Protein AF-A8I4Y8-F1 (afdb_monomer)

Structure (mmCIF, N/CA/C/O backbone):
data_AF-A8I4Y8-F1
#
_entry.id   AF-A8I4Y8-F1
#
loop_
_atom_site.group_PDB
_atom_site.id
_atom_site.type_symbol
_atom_site.label_atom_id
_atom_site.label_alt_id
_atom_site.label_comp_id
_atom_site.label_asym_id
_atom_site.label_entity_id
_atom_site.label_seq_id
_atom_site.pdbx_PDB_ins_code
_atom_site.Cartn_x
_atom_site.Cartn_y
_atom_site.Cartn_z
_atom_site.occupancy
_atom_site.B_iso_or_equiv
_atom_site.auth_seq_id
_atom_site.auth_comp_id
_atom_site.auth_asym_id
_atom_site.auth_atom_id
_atom_site.pdbx_PDB_model_num
ATOM 1 N N . MET A 1 1 ? 8.530 9.348 -40.353 1.00 46.50 1 MET A N 1
ATOM 2 C CA . MET A 1 1 ? 7.685 9.540 -39.154 1.00 46.50 1 MET A CA 1
ATOM 3 C C . MET A 1 1 ? 7.180 8.225 -38.555 1.00 46.50 1 MET A C 1
ATOM 5 O O . MET A 1 1 ? 7.538 7.922 -37.428 1.00 46.50 1 MET A O 1
ATOM 9 N N . ALA A 1 2 ? 6.344 7.439 -39.253 1.00 44.56 2 ALA A N 1
ATOM 10 C CA . ALA A 1 2 ? 5.732 6.241 -38.649 1.00 44.56 2 ALA A CA 1
ATOM 11 C C . ALA A 1 2 ? 6.727 5.100 -38.334 1.00 44.56 2 ALA A C 1
ATOM 13 O O . ALA A 1 2 ? 6.531 4.383 -37.358 1.00 44.56 2 ALA A O 1
ATOM 14 N N . TRP A 1 3 ? 7.787 4.949 -39.139 1.00 29.86 3 TRP A N 1
ATOM 15 C CA . TRP A 1 3 ? 8.804 3.906 -38.957 1.00 29.86 3 TRP A CA 1
ATOM 16 C C . TRP A 1 3 ? 9.792 4.219 -37.820 1.00 29.86 3 TRP A C 1
ATOM 18 O O . TRP A 1 3 ? 10.023 3.345 -36.992 1.00 29.86 3 TRP A O 1
ATOM 28 N N . GLU A 1 4 ? 10.278 5.461 -37.683 1.00 33.22 4 GLU A N 1
ATOM 29 C CA . GLU A 1 4 ? 11.178 5.830 -36.569 1.00 33.22 4 GLU A CA 1
ATOM 30 C C . GLU A 1 4 ? 10.502 5.608 -35.200 1.00 33.22 4 GLU A C 1
ATOM 32 O O . GLU A 1 4 ? 11.098 5.049 -34.286 1.00 33.22 4 GLU A O 1
ATOM 37 N N . GLN A 1 5 ? 9.204 5.926 -35.077 1.00 40.19 5 GLN A N 1
ATOM 38 C CA . GLN A 1 5 ? 8.410 5.670 -33.860 1.00 40.19 5 GLN A CA 1
ATOM 39 C C . GLN A 1 5 ? 8.135 4.181 -33.568 1.00 40.19 5 GLN A C 1
ATOM 41 O O . GLN A 1 5 ? 7.520 3.860 -32.541 1.00 40.19 5 GLN A O 1
ATOM 46 N N . PHE A 1 6 ? 8.513 3.279 -34.474 1.00 35.44 6 PHE A N 1
ATOM 47 C CA . PHE A 1 6 ? 8.505 1.832 -34.267 1.00 35.44 6 PHE A CA 1
ATOM 48 C C . PHE A 1 6 ? 9.905 1.349 -33.865 1.00 35.44 6 PHE A C 1
ATOM 50 O O . PHE A 1 6 ? 10.035 0.641 -32.867 1.00 35.44 6 PHE A O 1
ATOM 57 N N . GLU A 1 7 ? 10.947 1.816 -34.562 1.00 44.50 7 GLU A N 1
ATOM 58 C CA . GLU A 1 7 ? 12.350 1.537 -34.228 1.00 44.50 7 GLU A CA 1
ATOM 59 C C . GLU A 1 7 ? 12.710 1.994 -32.808 1.00 44.50 7 GLU A C 1
ATOM 61 O O . GLU A 1 7 ? 13.269 1.201 -32.055 1.00 44.50 7 GLU A O 1
ATOM 66 N N . ASP A 1 8 ? 12.312 3.201 -32.386 1.00 50.25 8 ASP A N 1
ATOM 67 C CA . ASP A 1 8 ? 12.529 3.675 -31.010 1.00 50.25 8 ASP A CA 1
ATOM 68 C C . ASP A 1 8 ? 11.880 2.749 -29.971 1.00 50.25 8 ASP A C 1
ATOM 70 O O . ASP A 1 8 ? 12.473 2.466 -28.929 1.00 50.25 8 ASP A O 1
ATOM 74 N N . ARG A 1 9 ? 10.670 2.237 -30.236 1.00 44.53 9 ARG A N 1
ATOM 75 C CA . ARG A 1 9 ? 9.950 1.371 -29.287 1.00 44.53 9 ARG A CA 1
ATOM 76 C C . ARG A 1 9 ? 10.599 0.000 -29.147 1.00 44.53 9 ARG A C 1
ATOM 78 O O . ARG A 1 9 ? 10.793 -0.451 -28.020 1.00 44.53 9 ARG A O 1
ATOM 85 N N . GLU A 1 10 ? 10.995 -0.621 -30.252 1.00 47.00 10 GLU A N 1
ATOM 86 C CA . GLU A 1 10 ? 11.730 -1.887 -30.205 1.00 47.00 10 GLU A CA 1
ATOM 87 C C . GLU A 1 10 ? 13.142 -1.702 -29.629 1.00 47.00 10 GLU A C 1
ATOM 89 O O . GLU A 1 10 ? 13.593 -2.526 -28.836 1.00 47.00 10 GLU A O 1
ATOM 94 N N . LEU A 1 11 ? 13.809 -0.577 -29.906 1.00 46.94 11 LEU A N 1
ATOM 95 C CA . LEU A 1 11 ? 15.091 -0.226 -29.293 1.00 46.94 11 LEU A CA 1
ATOM 96 C C . LEU A 1 11 ? 14.963 -0.009 -27.776 1.00 46.94 11 LEU A C 1
ATOM 98 O O . LEU A 1 11 ? 15.827 -0.454 -27.020 1.00 46.94 11 LEU A O 1
ATOM 102 N N . HIS A 1 12 ? 13.885 0.624 -27.304 1.00 46.78 12 HIS A N 1
ATOM 103 C CA . HIS A 1 12 ? 13.574 0.736 -25.877 1.00 46.78 12 HIS A CA 1
ATOM 104 C C . HIS A 1 12 ? 13.261 -0.628 -25.243 1.00 46.78 12 HIS A C 1
ATOM 106 O O . HIS A 1 12 ? 13.778 -0.908 -24.159 1.00 46.78 12 HIS A O 1
ATOM 112 N N . ARG A 1 13 ? 12.498 -1.501 -25.919 1.00 48.09 13 ARG A N 1
ATOM 113 C CA . ARG A 1 13 ? 12.222 -2.875 -25.461 1.00 48.09 13 ARG A CA 1
ATOM 114 C C . ARG A 1 13 ? 13.514 -3.680 -25.315 1.00 48.09 13 ARG A C 1
ATOM 116 O O . ARG A 1 13 ? 13.807 -4.156 -24.222 1.00 48.09 13 ARG A O 1
ATOM 123 N N . VAL A 1 14 ? 14.340 -3.729 -26.361 1.00 50.84 14 VAL A N 1
ATOM 124 C CA . VAL A 1 14 ? 15.635 -4.433 -26.369 1.00 50.84 14 VAL A CA 1
ATOM 125 C C . VAL A 1 14 ? 16.601 -3.859 -25.326 1.00 50.84 14 VAL A C 1
ATOM 127 O O . VAL A 1 14 ? 17.267 -4.619 -24.627 1.00 50.84 14 VAL A O 1
ATOM 130 N N . ARG A 1 15 ? 16.652 -2.533 -25.134 1.00 49.16 15 ARG A N 1
ATOM 131 C CA . ARG A 1 15 ? 17.433 -1.917 -24.042 1.00 49.16 15 ARG A CA 1
ATOM 132 C C . ARG A 1 15 ? 16.923 -2.329 -22.660 1.00 49.16 15 ARG A C 1
ATOM 134 O O . ARG A 1 15 ? 17.742 -2.517 -21.759 1.00 49.16 15 ARG A O 1
ATOM 141 N N . SER A 1 16 ? 15.613 -2.490 -22.479 1.00 43.53 16 SER A N 1
ATOM 142 C CA . SER A 1 16 ? 15.041 -2.965 -21.215 1.00 43.53 16 SER A CA 1
ATOM 143 C C . SER A 1 16 ? 15.356 -4.445 -20.980 1.00 43.53 16 SER A C 1
ATOM 145 O O . SER A 1 16 ? 15.855 -4.788 -19.915 1.00 43.53 16 SER A O 1
ATOM 147 N N . GLU A 1 17 ? 15.197 -5.301 -21.992 1.00 50.16 17 GLU A N 1
ATOM 148 C CA . GLU A 1 17 ? 15.530 -6.734 -21.935 1.00 50.16 17 GLU A CA 1
ATOM 149 C C . GLU A 1 17 ? 17.026 -6.979 -21.677 1.00 50.16 17 GLU A C 1
ATOM 151 O O . GLU A 1 17 ? 17.376 -7.794 -20.826 1.00 50.16 17 GLU A O 1
ATOM 156 N N . ILE A 1 18 ? 17.924 -6.216 -22.313 1.00 59.62 18 ILE A N 1
ATOM 157 C CA . ILE A 1 18 ? 19.368 -6.254 -22.021 1.00 59.62 18 ILE A CA 1
ATOM 158 C C . ILE A 1 18 ? 19.649 -5.787 -20.586 1.00 59.62 18 ILE A C 1
ATOM 160 O O . ILE A 1 18 ? 20.473 -6.388 -19.898 1.00 59.62 18 ILE A O 1
ATOM 164 N N . SER A 1 19 ? 18.958 -4.747 -20.106 1.00 47.72 19 SER A N 1
ATOM 165 C CA . SER A 1 19 ? 19.101 -4.267 -18.721 1.00 47.72 19 SER A CA 1
ATOM 166 C C . SER A 1 19 ? 18.621 -5.308 -17.704 1.00 47.72 19 SER A C 1
ATOM 168 O O . SER A 1 19 ? 19.269 -5.516 -16.680 1.00 47.72 19 SER A O 1
ATOM 170 N N . TYR A 1 20 ? 17.516 -5.990 -18.008 1.00 48.56 20 TYR A N 1
ATOM 171 C CA . TYR A 1 20 ? 16.916 -7.050 -17.203 1.00 48.56 20 TYR A CA 1
ATOM 172 C C . TYR A 1 20 ? 17.811 -8.295 -17.162 1.00 48.56 20 TYR A C 1
ATOM 174 O O . TYR A 1 20 ? 18.150 -8.768 -16.080 1.00 48.56 20 TYR A O 1
ATOM 182 N N . ALA A 1 21 ? 18.306 -8.757 -18.314 1.00 55.56 21 ALA A N 1
ATOM 183 C CA . ALA A 1 21 ? 19.266 -9.857 -18.400 1.00 55.56 21 ALA A CA 1
ATOM 184 C C . ALA A 1 21 ? 20.599 -9.523 -17.702 1.00 55.56 21 ALA A C 1
ATOM 186 O O . ALA A 1 21 ? 21.177 -10.374 -17.027 1.00 55.56 21 ALA A O 1
ATOM 187 N N . ALA A 1 22 ? 21.079 -8.277 -17.796 1.00 49.66 22 ALA A N 1
ATOM 188 C CA . ALA A 1 22 ? 22.267 -7.824 -17.072 1.00 49.66 22 ALA A CA 1
ATOM 189 C C . ALA A 1 22 ? 22.043 -7.755 -15.550 1.00 49.66 22 ALA A C 1
ATOM 191 O O . ALA A 1 22 ? 22.965 -8.054 -14.789 1.00 49.66 22 ALA A O 1
ATOM 192 N N . LEU A 1 23 ? 20.836 -7.396 -15.097 1.00 50.56 23 LEU A N 1
ATOM 193 C CA . LEU A 1 23 ? 20.451 -7.430 -13.686 1.00 50.56 23 LEU A CA 1
ATOM 194 C C . LEU A 1 23 ? 20.350 -8.875 -13.176 1.00 50.56 23 LEU A C 1
ATOM 196 O O . LEU A 1 23 ? 21.007 -9.206 -12.193 1.00 50.56 23 LEU A O 1
ATOM 200 N N . GLN A 1 24 ? 19.630 -9.754 -13.881 1.00 52.72 24 GLN A N 1
ATOM 201 C CA . GLN A 1 24 ? 19.566 -11.187 -13.570 1.00 52.72 24 GLN A CA 1
ATOM 202 C C . GLN A 1 24 ? 20.965 -11.819 -13.525 1.00 52.72 24 GLN A C 1
ATOM 204 O O . GLN A 1 24 ? 21.285 -12.520 -12.570 1.00 52.72 24 GLN A O 1
ATOM 209 N N . LEU A 1 25 ? 21.842 -11.527 -14.493 1.00 53.31 25 LEU A N 1
ATOM 210 C CA . LEU A 1 25 ? 23.214 -12.043 -14.513 1.00 53.31 25 LEU A CA 1
ATOM 211 C C . LEU A 1 25 ? 24.059 -11.519 -13.341 1.00 53.31 25 LEU A C 1
ATOM 213 O O . LEU A 1 25 ? 24.841 -12.281 -12.771 1.00 53.31 25 LEU A O 1
ATOM 217 N N . LYS A 1 26 ? 23.910 -10.244 -12.954 1.00 49.12 26 LYS A N 1
ATOM 218 C CA . LYS A 1 26 ? 24.565 -9.688 -11.758 1.00 49.12 26 LYS A CA 1
ATOM 219 C C . LYS A 1 26 ? 24.066 -10.354 -10.477 1.00 49.12 26 LYS A C 1
ATOM 221 O O . LYS A 1 26 ? 24.882 -10.677 -9.623 1.00 49.12 26 LYS A O 1
ATOM 226 N N . LEU A 1 27 ? 22.762 -10.592 -10.354 1.00 49.38 27 LEU A N 1
ATOM 227 C CA . LEU A 1 27 ? 22.158 -11.219 -9.175 1.00 49.38 27 LEU A CA 1
ATOM 228 C C . LEU A 1 27 ? 22.455 -12.720 -9.091 1.00 49.38 27 LEU A C 1
ATOM 230 O O . LEU A 1 27 ? 22.706 -13.220 -8.001 1.00 49.38 27 LEU A O 1
ATOM 234 N N . LEU A 1 28 ? 22.532 -13.425 -10.224 1.00 50.44 28 LEU A N 1
ATOM 235 C CA . LEU A 1 28 ? 23.025 -14.803 -10.292 1.00 50.44 28 LEU A CA 1
ATOM 236 C C . LEU A 1 28 ? 24.493 -14.889 -9.862 1.00 50.44 28 LEU A C 1
ATOM 238 O O . LEU A 1 28 ? 24.834 -15.750 -9.057 1.00 50.44 28 LEU A O 1
ATOM 242 N N . ARG A 1 29 ? 25.356 -13.982 -10.344 1.00 50.41 29 ARG A N 1
ATOM 243 C CA . ARG A 1 29 ? 26.764 -13.915 -9.915 1.00 50.41 29 ARG A CA 1
ATOM 244 C C . ARG A 1 29 ? 26.886 -13.606 -8.428 1.00 50.41 29 ARG A C 1
ATOM 246 O O . ARG A 1 29 ? 27.485 -14.397 -7.715 1.00 50.41 29 ARG A O 1
ATOM 253 N N . PHE A 1 30 ? 26.226 -12.558 -7.942 1.00 46.72 30 PHE A N 1
ATOM 254 C CA . PHE A 1 30 ? 26.228 -12.201 -6.523 1.00 46.72 30 PHE A CA 1
ATOM 255 C C . PHE A 1 30 ? 25.647 -13.322 -5.641 1.00 46.72 30 PHE A C 1
ATOM 257 O O . PHE A 1 30 ? 26.199 -13.649 -4.596 1.00 46.72 30 PHE A O 1
ATOM 264 N N . GLY A 1 31 ? 24.569 -13.978 -6.078 1.00 42.50 31 GLY A N 1
ATOM 265 C CA . GLY A 1 31 ? 23.970 -15.123 -5.391 1.00 42.50 31 GLY A CA 1
ATOM 266 C C . GLY A 1 31 ? 24.861 -16.370 -5.368 1.00 42.50 31 GLY A C 1
ATOM 267 O O . GLY A 1 31 ? 24.780 -17.146 -4.419 1.00 42.50 31 GLY A O 1
ATOM 268 N N . LEU A 1 32 ? 25.729 -16.553 -6.369 1.00 43.38 32 LEU A N 1
ATOM 269 C CA . LEU A 1 32 ? 26.773 -17.581 -6.376 1.00 43.38 32 LEU A CA 1
ATOM 270 C C . LEU A 1 32 ? 27.958 -17.178 -5.487 1.00 43.38 32 LEU A C 1
ATOM 272 O O . LEU A 1 32 ? 28.378 -17.977 -4.661 1.00 43.38 32 LEU A O 1
ATOM 276 N N . GLU A 1 33 ? 28.439 -15.938 -5.580 1.00 46.19 33 GLU A N 1
ATOM 277 C CA . GLU A 1 33 ? 29.527 -15.373 -4.763 1.00 46.19 33 GLU A CA 1
ATOM 278 C C . GLU A 1 33 ? 29.198 -15.399 -3.257 1.00 46.19 33 GLU A C 1
ATOM 280 O O . GLU A 1 33 ? 30.057 -15.711 -2.437 1.00 46.19 33 GLU A O 1
ATOM 285 N N . GLN A 1 34 ? 27.937 -15.161 -2.875 1.00 45.53 34 GLN A N 1
ATOM 286 C CA . GLN A 1 34 ? 27.469 -15.281 -1.485 1.00 45.53 34 GLN A CA 1
ATOM 287 C C . GLN A 1 34 ? 27.240 -16.739 -1.032 1.00 45.53 34 GLN A C 1
ATOM 289 O O . GLN A 1 34 ? 27.143 -16.988 0.168 1.00 45.53 34 GLN A O 1
ATOM 294 N N . ARG A 1 35 ? 27.143 -17.704 -1.960 1.00 41.56 35 ARG A N 1
ATOM 295 C CA . ARG A 1 35 ? 26.972 -19.148 -1.676 1.00 41.56 35 ARG A CA 1
ATOM 296 C C . ARG A 1 35 ? 28.257 -19.969 -1.859 1.00 41.56 35 ARG A C 1
ATOM 298 O O . ARG A 1 35 ? 28.247 -21.163 -1.569 1.00 41.56 35 ARG A O 1
ATOM 305 N N . TYR A 1 36 ? 29.334 -19.367 -2.361 1.00 39.56 36 TYR A N 1
ATOM 306 C CA . TYR A 1 36 ? 30.590 -20.041 -2.681 1.00 39.56 36 TYR A CA 1
ATOM 307 C C . TYR A 1 36 ? 31.788 -19.233 -2.175 1.00 39.56 36 TYR A C 1
ATOM 309 O O . TYR A 1 36 ? 32.322 -18.358 -2.856 1.00 39.56 36 TYR A O 1
ATOM 317 N N . ARG A 1 37 ? 32.234 -19.577 -0.968 1.00 47.00 37 ARG A N 1
ATOM 318 C CA . ARG A 1 37 ? 33.503 -19.139 -0.383 1.00 47.00 37 ARG A CA 1
ATOM 319 C C . ARG A 1 37 ? 34.511 -20.276 -0.527 1.00 47.00 37 ARG A C 1
ATOM 321 O O . ARG A 1 37 ? 34.299 -21.360 0.012 1.00 47.00 37 ARG A O 1
ATOM 328 N N . VAL A 1 38 ? 35.583 -20.060 -1.292 1.00 46.59 38 VAL A N 1
ATOM 329 C CA . VAL A 1 38 ? 36.578 -21.113 -1.604 1.00 46.59 38 VAL A CA 1
ATOM 330 C C . VAL A 1 38 ? 37.399 -21.537 -0.374 1.00 46.59 38 VAL A C 1
ATOM 332 O O . VAL A 1 38 ? 37.983 -22.615 -0.344 1.00 46.59 38 VAL A O 1
ATOM 335 N N . ASP A 1 39 ? 37.408 -20.673 0.635 1.00 49.62 39 ASP A N 1
ATOM 336 C CA . ASP A 1 39 ? 38.020 -20.785 1.953 1.00 49.62 39 ASP A CA 1
ATOM 337 C C . ASP A 1 39 ? 37.059 -21.314 3.036 1.00 49.62 39 ASP A C 1
ATOM 339 O O . ASP A 1 39 ? 37.478 -21.493 4.179 1.00 49.62 39 ASP A O 1
ATOM 343 N N . GLN A 1 40 ? 35.785 -21.586 2.711 1.00 55.34 40 GLN A N 1
ATOM 344 C CA . GLN A 1 40 ? 34.811 -22.021 3.713 1.00 55.34 40 GLN A CA 1
ATOM 345 C C . GLN A 1 40 ? 35.112 -23.443 4.219 1.00 55.34 40 GLN A C 1
ATOM 347 O O . GLN A 1 40 ? 35.144 -24.392 3.425 1.00 55.34 40 GLN A O 1
ATOM 352 N N . PRO A 1 41 ? 35.298 -23.625 5.538 1.00 56.12 41 PRO A N 1
ATOM 353 C CA . PRO A 1 41 ? 35.566 -24.929 6.124 1.00 56.12 41 PRO A CA 1
ATOM 354 C C . PRO A 1 41 ? 34.374 -25.886 5.980 1.00 56.12 41 PRO A C 1
ATOM 356 O O . PRO A 1 41 ? 33.207 -25.492 5.895 1.00 56.12 41 PRO A O 1
ATOM 359 N N . ARG A 1 42 ? 34.682 -27.186 6.003 1.00 59.81 42 ARG A N 1
ATOM 360 C CA . ARG A 1 42 ? 33.693 -28.261 6.137 1.00 59.81 42 ARG A CA 1
ATOM 361 C C . ARG A 1 42 ? 33.807 -28.922 7.501 1.00 59.81 42 ARG A C 1
ATOM 363 O O . ARG A 1 42 ? 34.911 -29.072 8.021 1.00 59.81 42 ARG A O 1
ATOM 370 N N . ALA A 1 43 ? 32.682 -29.399 8.022 1.00 61.06 43 ALA A N 1
ATOM 371 C CA . ALA A 1 43 ? 32.665 -30.282 9.179 1.00 61.06 43 ALA A CA 1
ATOM 372 C C . ALA A 1 43 ? 33.489 -31.562 8.896 1.00 61.06 43 ALA A C 1
ATOM 374 O O . ALA A 1 43 ? 33.348 -32.147 7.812 1.00 61.06 43 ALA A O 1
ATOM 375 N N . PRO A 1 44 ? 34.349 -32.009 9.831 1.00 48.12 44 PRO A N 1
ATOM 376 C CA . PRO A 1 44 ? 35.248 -33.140 9.614 1.00 48.12 44 PRO A CA 1
ATOM 377 C C . PRO A 1 44 ? 34.493 -34.464 9.440 1.00 48.12 44 PRO A C 1
ATOM 379 O O . PRO A 1 44 ? 33.415 -34.679 9.995 1.00 48.12 44 PRO A O 1
ATOM 382 N N . ALA A 1 45 ? 35.076 -35.386 8.672 1.00 45.34 45 ALA A N 1
ATOM 383 C CA . ALA A 1 45 ? 34.496 -36.708 8.457 1.00 45.34 45 ALA A CA 1
ATOM 384 C C . ALA A 1 45 ? 34.462 -37.504 9.775 1.00 45.34 45 ALA A C 1
ATOM 386 O O . ALA A 1 45 ? 35.509 -37.837 10.326 1.00 45.34 45 ALA A O 1
ATOM 387 N N . GLY A 1 46 ? 33.255 -37.808 10.262 1.00 45.22 46 GLY A N 1
ATOM 388 C CA . GLY A 1 46 ? 33.023 -38.542 11.512 1.00 45.22 46 GLY A CA 1
ATOM 389 C C . GLY A 1 46 ? 32.087 -37.839 12.502 1.00 45.22 46 GLY A C 1
ATOM 390 O O . GLY A 1 46 ? 31.544 -38.516 13.371 1.00 45.22 46 GLY A O 1
ATOM 391 N N . SER A 1 47 ? 31.843 -36.528 12.363 1.00 4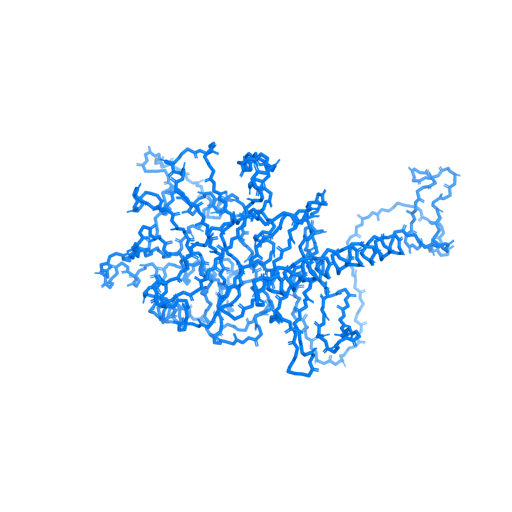7.78 47 SER A N 1
ATOM 392 C CA . SER A 1 47 ? 30.805 -35.832 13.142 1.00 47.78 47 SER A CA 1
ATOM 393 C C . SER A 1 47 ? 29.399 -36.061 12.549 1.00 47.78 47 SER A C 1
ATOM 395 O O . SER A 1 47 ? 29.282 -36.421 11.371 1.00 47.78 47 SER A O 1
ATOM 397 N N . PRO A 1 48 ? 28.308 -35.790 13.300 1.00 46.19 48 PRO A N 1
ATOM 398 C CA . PRO A 1 48 ? 26.932 -35.852 12.781 1.00 46.19 48 PRO A CA 1
ATOM 399 C C . PRO A 1 48 ? 26.651 -34.909 11.596 1.00 46.19 48 PRO A C 1
ATOM 401 O O . PRO A 1 48 ? 25.675 -35.097 10.873 1.00 46.19 48 PRO A O 1
ATOM 404 N N . SER A 1 49 ? 27.500 -33.898 11.401 1.00 42.25 49 SER A N 1
ATOM 405 C CA . SER A 1 49 ? 27.446 -32.892 10.334 1.00 42.25 49 SER A CA 1
ATOM 406 C C . SER A 1 49 ? 28.493 -33.111 9.229 1.00 42.25 49 SER A C 1
ATOM 408 O O . SER A 1 49 ? 28.595 -32.292 8.317 1.00 42.25 49 SER A O 1
ATOM 410 N N . GLY A 1 50 ? 29.280 -34.193 9.285 1.00 38.56 50 GLY A N 1
ATOM 411 C CA . GLY A 1 50 ? 30.471 -34.397 8.454 1.00 38.56 50 GLY A CA 1
ATOM 412 C C . GLY A 1 50 ? 30.261 -34.145 6.954 1.00 38.56 50 GLY A C 1
ATOM 413 O O . GLY A 1 50 ? 29.360 -34.697 6.324 1.00 38.56 50 GLY A O 1
ATOM 414 N N . GLY A 1 51 ? 31.117 -33.303 6.369 1.00 49.50 51 GLY A N 1
ATOM 415 C CA . GLY A 1 51 ? 31.055 -32.885 4.964 1.00 49.50 51 GLY A CA 1
ATOM 416 C C . GLY A 1 51 ? 30.167 -31.666 4.676 1.00 49.50 51 GLY A C 1
ATOM 417 O O . GLY A 1 51 ? 30.327 -31.056 3.614 1.00 49.50 51 GLY A O 1
ATOM 418 N N . GLN A 1 52 ? 29.287 -31.257 5.597 1.00 57.75 52 GLN A N 1
ATOM 419 C CA . GLN A 1 52 ? 28.525 -30.006 5.481 1.00 57.75 52 GLN A CA 1
ATOM 420 C C . GLN A 1 52 ? 29.450 -28.783 5.583 1.00 57.75 52 GLN A C 1
ATOM 422 O O . GLN A 1 52 ? 30.538 -28.857 6.155 1.00 57.75 52 GLN A O 1
ATOM 427 N N . TRP A 1 53 ? 29.025 -27.660 5.003 1.00 56.31 53 TRP A N 1
ATOM 428 C CA . TRP A 1 53 ? 29.700 -26.368 5.148 1.00 56.31 53 TRP A CA 1
ATOM 429 C C . TRP A 1 53 ? 29.430 -25.782 6.539 1.00 56.31 53 TRP A C 1
ATOM 431 O O . TRP A 1 53 ? 28.316 -25.925 7.044 1.00 56.31 53 TRP A O 1
ATOM 441 N N . ILE A 1 54 ? 30.419 -25.115 7.136 1.00 60.00 54 ILE A N 1
ATOM 442 C CA . ILE A 1 54 ? 30.275 -24.408 8.420 1.00 60.00 54 ILE A CA 1
ATOM 443 C C . ILE A 1 54 ? 30.859 -22.992 8.311 1.00 60.00 54 ILE A C 1
ATOM 445 O O . ILE A 1 54 ? 31.763 -22.749 7.513 1.00 60.00 54 ILE A O 1
ATOM 449 N N . ASP A 1 55 ? 30.323 -22.040 9.076 1.00 48.12 55 ASP A N 1
ATOM 450 C CA . ASP A 1 55 ? 30.668 -20.614 8.930 1.00 48.12 55 ASP A CA 1
ATOM 451 C C . ASP A 1 55 ? 31.913 -20.185 9.731 1.00 48.12 55 ASP A C 1
ATOM 453 O O . ASP A 1 55 ? 32.458 -19.105 9.504 1.00 48.12 55 ASP A O 1
ATOM 457 N N . SER A 1 56 ? 32.406 -21.036 10.635 1.00 46.50 56 SER A N 1
ATOM 458 C CA . SER A 1 56 ? 33.674 -20.849 11.349 1.00 46.50 56 SER A CA 1
ATOM 459 C C . SER A 1 56 ? 34.243 -22.182 11.854 1.00 46.50 56 SER A C 1
ATOM 461 O O . SER A 1 56 ? 33.525 -23.174 11.979 1.00 46.50 56 SER A O 1
ATOM 463 N N . VAL A 1 57 ? 35.546 -22.201 12.160 1.00 38.19 57 VAL A N 1
ATOM 464 C CA . VAL A 1 57 ? 36.184 -23.256 12.966 1.00 38.19 57 VAL A CA 1
ATOM 465 C C . VAL A 1 57 ? 36.708 -22.606 14.242 1.00 38.19 57 VAL A C 1
ATOM 467 O O . VAL A 1 57 ? 37.584 -21.743 14.170 1.00 38.19 57 VAL A O 1
ATOM 470 N N . SER A 1 58 ? 36.197 -23.011 15.403 1.00 36.38 58 SER A N 1
ATOM 471 C CA . SER A 1 58 ? 36.860 -22.712 16.678 1.00 36.38 58 SER A CA 1
ATOM 472 C C . SER A 1 58 ? 38.139 -23.552 16.792 1.00 36.38 58 SER A C 1
ATOM 474 O O . SER A 1 58 ? 38.092 -24.733 16.445 1.00 36.38 58 SER A O 1
ATOM 476 N N . PRO A 1 59 ? 39.268 -23.009 17.292 1.00 34.84 59 PRO A N 1
ATOM 477 C CA . PRO A 1 59 ? 40.498 -23.787 17.481 1.00 34.84 59 PRO A CA 1
ATOM 478 C C . PRO A 1 59 ? 40.316 -25.003 18.403 1.00 34.84 59 PRO A C 1
ATOM 480 O O . PRO A 1 59 ? 40.969 -26.029 18.218 1.00 34.84 59 PRO A O 1
ATOM 483 N N . ASP A 1 60 ? 39.405 -24.889 19.370 1.00 34.88 60 ASP A N 1
ATOM 484 C CA . ASP A 1 60 ? 39.122 -25.897 20.386 1.00 34.88 60 ASP A CA 1
ATOM 485 C C . ASP A 1 60 ? 37.947 -26.789 19.952 1.00 34.88 60 ASP A C 1
ATOM 487 O O . ASP A 1 60 ? 36.776 -26.425 20.071 1.00 34.88 60 ASP A O 1
ATOM 491 N N . GLY A 1 61 ? 38.271 -27.966 19.411 1.00 33.53 61 GLY A N 1
ATOM 492 C CA . GLY A 1 61 ? 37.315 -28.890 18.790 1.00 33.53 61 GLY A CA 1
ATOM 493 C C . GLY A 1 61 ? 36.422 -29.666 19.764 1.00 33.53 61 GLY A C 1
ATOM 494 O O . GLY A 1 61 ? 36.553 -30.884 19.861 1.00 33.53 61 GLY A O 1
ATOM 495 N N . ASN A 1 62 ? 35.497 -28.981 20.442 1.00 31.56 62 ASN A N 1
ATOM 496 C CA . ASN A 1 62 ? 34.383 -29.594 21.175 1.00 31.56 62 ASN A CA 1
ATOM 497 C C . ASN A 1 62 ? 33.058 -29.407 20.419 1.00 31.56 62 ASN A C 1
ATOM 499 O O . ASN A 1 62 ? 32.754 -28.318 19.936 1.00 31.56 62 ASN A O 1
ATOM 503 N N . ASP A 1 63 ? 32.273 -30.480 20.332 1.00 32.88 63 ASP A N 1
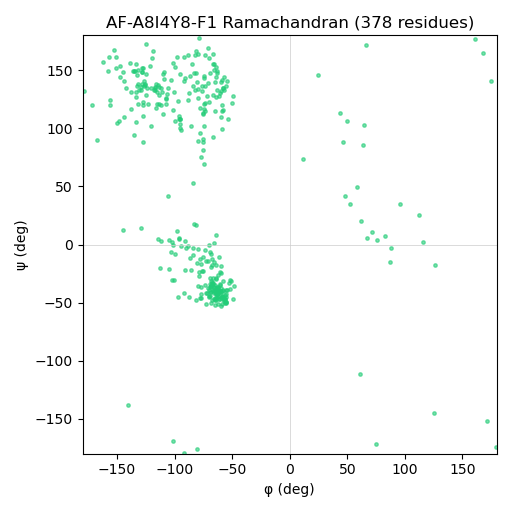ATOM 504 C CA . ASP A 1 63 ? 31.038 -30.555 19.543 1.00 32.88 63 ASP A CA 1
ATOM 505 C C . ASP A 1 63 ? 29.780 -30.397 20.432 1.00 32.88 63 ASP A C 1
ATOM 507 O O . ASP A 1 63 ? 29.808 -30.721 21.618 1.00 32.88 63 ASP A O 1
ATOM 511 N N . LEU A 1 64 ? 28.666 -29.968 19.825 1.00 32.28 64 LEU A N 1
ATOM 512 C CA . LEU A 1 64 ? 27.293 -29.922 20.373 1.00 32.28 64 LEU A CA 1
ATOM 513 C C . LEU A 1 64 ? 26.988 -28.999 21.586 1.00 32.28 64 LEU A C 1
ATOM 515 O O . LEU A 1 64 ? 27.117 -29.391 22.742 1.00 32.28 64 LEU A O 1
ATOM 519 N N . ILE A 1 65 ? 26.348 -27.847 21.323 1.00 28.56 65 ILE A N 1
ATOM 520 C CA . ILE A 1 65 ? 24.908 -27.585 21.611 1.00 28.56 65 ILE A CA 1
ATOM 521 C C . ILE A 1 65 ? 24.530 -26.157 21.143 1.00 28.56 65 ILE A C 1
ATOM 523 O O . ILE A 1 65 ? 25.219 -25.200 21.492 1.00 28.56 65 ILE A O 1
ATOM 527 N N . PRO A 1 66 ? 23.421 -25.960 20.400 1.00 35.19 66 PRO A N 1
ATOM 528 C CA . PRO A 1 66 ? 22.941 -24.626 20.038 1.00 35.19 66 PRO A CA 1
ATOM 529 C C . PRO A 1 66 ? 22.041 -24.031 21.139 1.00 35.19 66 PRO A C 1
ATOM 531 O O . PRO A 1 66 ? 20.866 -24.387 21.238 1.00 35.19 66 PRO A O 1
ATOM 534 N N . SER A 1 67 ? 22.552 -23.116 21.975 1.00 28.56 67 SER A N 1
ATOM 535 C CA . SER A 1 67 ? 21.728 -22.374 22.954 1.00 28.56 67 SER A CA 1
ATOM 536 C C . SER A 1 67 ? 22.315 -21.021 23.399 1.00 28.56 67 SER A C 1
ATOM 538 O O . SER A 1 67 ? 23.414 -20.957 23.930 1.00 28.56 67 SER A O 1
ATOM 540 N N . SER A 1 68 ? 21.508 -19.967 23.218 1.00 28.66 68 SER A N 1
ATOM 541 C CA . SER A 1 68 ? 21.356 -18.754 24.056 1.00 28.66 68 SER A CA 1
ATOM 542 C C . SER A 1 68 ? 22.570 -17.995 24.648 1.00 28.66 68 SER A C 1
ATOM 544 O O . SER A 1 68 ? 23.135 -18.400 25.656 1.00 28.66 68 SER A O 1
ATOM 546 N N . LEU A 1 69 ? 22.758 -16.765 24.144 1.00 28.20 69 LEU A N 1
ATOM 547 C CA . LEU A 1 69 ? 22.808 -15.490 24.902 1.00 28.20 69 LEU A CA 1
ATOM 548 C C . LEU A 1 69 ? 23.720 -15.343 26.154 1.00 28.20 69 LEU A C 1
ATOM 550 O O . LEU A 1 69 ? 23.284 -15.638 27.262 1.00 28.20 69 LEU A O 1
ATOM 554 N N . HIS A 1 70 ? 24.824 -14.593 25.967 1.00 26.64 70 HIS A N 1
ATOM 555 C CA . HIS A 1 70 ? 25.361 -13.560 26.897 1.00 26.64 70 HIS A CA 1
ATOM 556 C C . HIS A 1 70 ? 25.913 -14.012 28.284 1.00 26.64 70 HIS A C 1
ATOM 558 O O . HIS A 1 70 ? 25.764 -15.177 28.644 1.00 26.64 70 HIS A O 1
ATOM 564 N N . PRO A 1 71 ? 26.572 -13.131 29.089 1.00 38.41 71 PRO A N 1
ATOM 565 C CA . PRO A 1 71 ? 26.933 -11.714 28.877 1.00 38.41 71 PRO A CA 1
ATOM 566 C C . PRO A 1 71 ? 28.434 -11.368 29.049 1.00 38.41 71 PRO A C 1
ATOM 568 O O . PRO A 1 71 ? 29.217 -12.165 29.560 1.00 38.41 71 PRO A O 1
ATOM 571 N N . ALA A 1 72 ? 28.803 -10.126 28.704 1.00 25.83 72 ALA A N 1
ATOM 572 C CA . ALA A 1 72 ? 29.954 -9.408 29.269 1.00 25.83 72 ALA A CA 1
ATOM 573 C C . ALA A 1 72 ? 29.757 -7.878 29.140 1.00 25.83 72 ALA A C 1
ATOM 575 O O . ALA A 1 72 ? 29.615 -7.367 28.031 1.00 25.83 72 ALA A O 1
ATOM 576 N N . GLU A 1 73 ? 29.745 -7.169 30.270 1.00 27.81 73 GLU A N 1
ATOM 577 C CA . GLU A 1 73 ? 29.889 -5.700 30.381 1.00 27.81 73 GLU A CA 1
ATOM 578 C C . GLU A 1 73 ? 31.409 -5.358 30.310 1.00 27.81 73 GLU A C 1
ATOM 580 O O . GLU A 1 73 ? 32.234 -6.268 30.391 1.00 27.81 73 GLU A O 1
ATOM 585 N N . ASP A 1 74 ? 31.926 -4.137 30.120 1.00 29.31 74 ASP A N 1
ATOM 586 C CA . ASP A 1 74 ? 31.456 -2.757 30.356 1.00 29.31 74 ASP A CA 1
ATOM 587 C C . ASP A 1 74 ? 32.344 -1.793 29.494 1.00 29.31 74 ASP A C 1
ATOM 589 O O . ASP A 1 74 ? 33.469 -2.175 29.167 1.00 29.31 74 ASP A O 1
ATOM 593 N N . ASN A 1 75 ? 32.035 -0.557 29.058 1.00 27.72 75 ASN A N 1
ATOM 594 C CA . ASN A 1 75 ? 30.893 0.371 29.213 1.00 27.72 75 ASN A CA 1
ATOM 595 C C . ASN A 1 75 ? 30.634 1.092 27.828 1.00 27.72 75 ASN A C 1
ATOM 597 O O . ASN A 1 75 ? 30.710 0.363 26.837 1.00 27.72 75 ASN A O 1
ATOM 601 N N . PRO A 1 76 ? 30.342 2.414 27.606 1.00 38.50 76 PRO A N 1
ATOM 602 C CA . PRO A 1 76 ? 29.621 2.837 26.386 1.00 38.50 76 PRO A CA 1
ATOM 603 C C . PRO A 1 76 ? 30.376 3.808 25.439 1.00 38.50 76 PRO A C 1
ATOM 605 O O . PRO A 1 76 ? 31.333 4.489 25.818 1.00 38.50 76 PRO A O 1
ATOM 608 N N . PRO A 1 77 ? 29.868 3.978 24.204 1.00 28.20 77 PRO A N 1
ATOM 609 C CA . PRO A 1 77 ? 29.192 5.251 23.926 1.00 28.20 77 PRO A CA 1
ATOM 610 C C . PRO A 1 77 ? 27.755 5.095 23.401 1.00 28.20 77 PRO A C 1
ATOM 612 O O . PRO A 1 77 ? 27.412 4.174 22.667 1.00 28.20 77 PRO A O 1
ATOM 615 N N . SER A 1 78 ? 26.918 6.058 23.778 1.00 28.31 78 SER A N 1
ATOM 616 C CA . SER A 1 78 ? 25.466 6.113 23.597 1.00 28.31 78 SER A CA 1
ATOM 617 C C . SER A 1 78 ? 24.944 5.928 22.160 1.00 28.31 78 SER A C 1
ATOM 619 O O . SER A 1 78 ? 24.976 6.875 21.377 1.00 28.31 78 SER A O 1
ATOM 621 N N . ALA A 1 79 ? 24.330 4.775 21.869 1.00 25.27 79 ALA A N 1
ATOM 622 C CA . ALA A 1 79 ? 23.096 4.657 21.072 1.00 25.27 79 ALA A CA 1
ATOM 623 C C . ALA A 1 79 ? 22.556 3.214 21.101 1.00 25.27 79 ALA A C 1
ATOM 625 O O . ALA A 1 79 ? 23.214 2.302 20.607 1.00 25.27 79 ALA A O 1
ATOM 626 N N . ILE A 1 80 ? 21.327 3.010 21.587 1.00 28.48 80 ILE A N 1
ATOM 627 C CA . ILE A 1 80 ? 20.540 1.834 21.187 1.00 28.48 80 ILE A CA 1
ATOM 628 C C . ILE A 1 80 ? 20.056 2.138 19.766 1.00 28.48 80 ILE A C 1
ATOM 630 O O . ILE A 1 80 ? 19.301 3.089 19.576 1.00 28.48 80 ILE A O 1
ATOM 634 N N . GLN A 1 81 ? 20.545 1.405 18.763 1.00 32.72 81 GLN A N 1
ATOM 635 C CA . GLN A 1 81 ? 20.122 1.598 17.374 1.00 32.72 81 GLN A CA 1
ATOM 636 C C . GLN A 1 81 ? 19.000 0.623 17.018 1.00 32.72 81 GLN A C 1
ATOM 638 O O . GLN A 1 81 ? 19.215 -0.576 16.877 1.00 32.72 81 GLN A O 1
ATOM 643 N N . ASN A 1 82 ? 17.802 1.186 16.886 1.00 37.00 82 ASN A N 1
ATOM 644 C CA . ASN A 1 82 ? 16.553 0.522 16.535 1.00 37.00 82 ASN A CA 1
ATOM 645 C C . ASN A 1 82 ? 16.703 -0.359 15.281 1.00 37.00 82 ASN A C 1
ATOM 647 O O . ASN A 1 82 ? 17.012 0.147 14.201 1.00 37.00 82 ASN A O 1
ATOM 651 N N . GLU A 1 83 ? 16.423 -1.659 15.387 1.00 46.25 83 GLU A N 1
ATOM 652 C CA . GLU A 1 83 ? 16.552 -2.572 14.245 1.00 46.25 83 GLU A CA 1
ATOM 653 C C . GLU A 1 83 ? 15.437 -2.342 13.202 1.00 46.25 83 GLU A C 1
ATOM 655 O O . GLU A 1 83 ? 14.241 -2.341 13.518 1.00 46.25 83 GLU A O 1
ATOM 660 N N . ASP A 1 84 ? 15.829 -2.158 11.936 1.00 61.94 84 ASP A N 1
ATOM 661 C CA . ASP A 1 84 ? 14.969 -2.375 10.766 1.00 61.94 84 ASP A CA 1
ATOM 662 C C . ASP A 1 84 ? 14.946 -3.890 10.493 1.00 61.94 84 ASP A C 1
ATOM 664 O O . ASP A 1 84 ? 16.020 -4.476 10.330 1.00 61.94 84 ASP A O 1
ATOM 668 N N . PRO A 1 85 ? 13.775 -4.555 10.407 1.00 71.44 85 P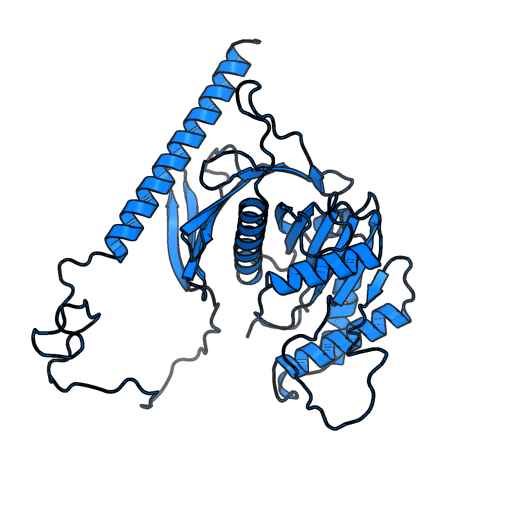RO A N 1
ATOM 669 C CA . PRO A 1 85 ? 13.710 -5.987 10.093 1.00 71.44 85 PRO A CA 1
ATOM 670 C C . PRO A 1 85 ? 14.297 -6.341 8.713 1.00 71.44 85 PRO A C 1
ATOM 672 O O . PRO A 1 85 ? 14.488 -7.519 8.411 1.00 71.44 85 PRO A O 1
ATOM 675 N N . TRP A 1 86 ? 14.581 -5.344 7.873 1.00 81.69 86 TRP A N 1
ATOM 676 C CA . TRP A 1 86 ? 15.309 -5.485 6.619 1.00 81.69 86 TRP A CA 1
ATOM 677 C C . TRP A 1 86 ? 16.798 -5.168 6.778 1.00 81.69 86 TRP A C 1
ATOM 679 O O . TRP A 1 86 ? 17.209 -4.010 6.887 1.00 81.69 86 TRP A O 1
ATOM 689 N N . ARG A 1 87 ? 17.641 -6.194 6.668 1.00 83.94 87 ARG A N 1
ATOM 690 C CA . ARG A 1 87 ? 19.095 -6.018 6.679 1.00 83.94 87 ARG A CA 1
ATOM 691 C C . ARG A 1 87 ? 19.562 -5.405 5.358 1.00 83.94 87 ARG A C 1
ATOM 693 O O . ARG A 1 87 ? 19.379 -6.009 4.300 1.00 83.94 87 ARG A O 1
ATOM 700 N N . SER A 1 88 ? 20.225 -4.250 5.418 1.00 83.69 88 SER A N 1
ATOM 701 C CA . SER A 1 88 ? 20.935 -3.691 4.260 1.00 83.69 88 SER A CA 1
ATOM 702 C C . SER A 1 88 ? 22.030 -4.656 3.787 1.00 83.69 88 SER A C 1
ATOM 704 O O . SER A 1 88 ? 22.815 -5.169 4.588 1.00 83.69 88 SER A O 1
ATOM 706 N N . VAL A 1 89 ? 22.057 -4.932 2.484 1.00 82.88 89 VAL A N 1
ATOM 707 C CA . VAL A 1 89 ? 23.033 -5.812 1.817 1.00 82.88 89 VAL A CA 1
ATOM 708 C C . VAL A 1 89 ? 24.094 -4.988 1.085 1.00 82.88 89 VAL A C 1
ATOM 710 O O . VAL A 1 89 ? 25.243 -5.412 0.985 1.00 82.88 89 VAL A O 1
ATOM 713 N N . GLY A 1 90 ? 23.728 -3.798 0.606 1.00 76.44 90 GLY A N 1
ATOM 714 C CA . GLY A 1 90 ? 24.637 -2.840 -0.016 1.00 76.44 90 GLY A CA 1
ATOM 715 C C . GLY A 1 90 ? 23.883 -1.712 -0.714 1.00 76.44 90 GLY A C 1
ATOM 716 O O . GLY A 1 90 ? 22.685 -1.819 -0.972 1.00 76.44 90 GLY A O 1
ATOM 717 N N . SER A 1 91 ? 24.586 -0.632 -1.038 1.00 86.81 91 SER A N 1
ATOM 718 C CA . SER A 1 91 ? 24.060 0.479 -1.834 1.00 86.81 91 SER A CA 1
ATOM 719 C C . SER A 1 91 ? 25.182 1.193 -2.586 1.00 86.81 91 SER A C 1
ATOM 721 O O . SER A 1 91 ? 26.368 0.964 -2.333 1.00 86.81 91 SER A O 1
ATOM 723 N N . GLY A 1 92 ? 24.821 2.052 -3.537 1.00 84.00 92 GLY A N 1
ATOM 724 C CA . GLY A 1 92 ? 25.786 2.823 -4.309 1.00 84.00 92 GLY A CA 1
ATOM 725 C C . GLY A 1 92 ? 25.155 3.567 -5.477 1.00 84.00 92 GLY A C 1
ATOM 726 O O . GLY A 1 92 ? 23.979 3.927 -5.455 1.00 84.00 92 GLY A O 1
ATOM 727 N N . ARG A 1 93 ? 25.954 3.799 -6.520 1.00 85.12 93 ARG A N 1
ATOM 728 C CA . ARG A 1 93 ? 25.483 4.302 -7.817 1.00 85.12 93 ARG A CA 1
ATOM 729 C C . ARG A 1 93 ? 25.847 3.331 -8.931 1.00 85.12 93 ARG A C 1
ATOM 731 O O . ARG A 1 93 ? 26.791 2.554 -8.786 1.00 85.12 93 ARG A O 1
ATOM 738 N N . ASP A 1 94 ? 25.076 3.344 -10.012 1.00 78.31 94 ASP A N 1
ATOM 739 C CA . ASP A 1 94 ? 25.413 2.630 -11.243 1.00 78.31 94 ASP A CA 1
ATOM 740 C C . ASP A 1 94 ? 26.199 3.522 -12.226 1.00 78.31 94 ASP A C 1
ATOM 742 O O . ASP A 1 94 ? 26.500 4.683 -11.940 1.00 78.31 94 ASP A O 1
ATOM 746 N N . ALA A 1 95 ? 26.554 2.974 -13.392 1.00 77.12 95 ALA A N 1
ATOM 747 C CA . ALA A 1 95 ? 27.315 3.691 -14.419 1.00 77.12 95 ALA A CA 1
ATOM 748 C C . ALA A 1 95 ? 26.554 4.876 -15.052 1.00 77.12 95 ALA A C 1
ATOM 750 O O . ALA A 1 95 ? 27.179 5.721 -15.685 1.00 77.12 95 ALA A O 1
ATOM 751 N N . ASN A 1 96 ? 25.232 4.955 -14.861 1.00 76.50 96 ASN A N 1
ATOM 752 C CA . ASN A 1 96 ? 24.385 6.064 -15.301 1.00 76.50 96 ASN A CA 1
ATOM 753 C C . ASN A 1 96 ? 24.147 7.077 -14.163 1.00 76.50 96 ASN A C 1
ATOM 755 O O . ASN A 1 96 ? 23.356 8.002 -14.310 1.00 76.50 96 ASN A O 1
ATOM 759 N N . GLY A 1 97 ? 24.776 6.895 -12.997 1.00 78.88 97 GLY A N 1
ATOM 760 C CA . GLY A 1 97 ? 24.597 7.759 -11.831 1.00 78.88 97 GLY A CA 1
ATOM 761 C C . GLY A 1 97 ? 23.280 7.556 -11.072 1.00 78.88 97 GLY A C 1
ATOM 762 O O . GLY A 1 97 ? 23.045 8.280 -10.099 1.00 78.88 97 GLY A O 1
ATOM 763 N N . ALA A 1 98 ? 22.442 6.583 -11.451 1.00 83.38 98 ALA A N 1
ATOM 764 C CA . ALA A 1 98 ? 21.263 6.214 -10.669 1.00 83.38 98 ALA A CA 1
ATOM 765 C C . ALA A 1 98 ? 21.699 5.635 -9.318 1.00 83.38 98 ALA A C 1
ATOM 767 O O . ALA A 1 98 ? 22.674 4.883 -9.246 1.00 83.38 98 ALA A O 1
ATOM 768 N N . PHE A 1 99 ? 20.990 5.986 -8.246 1.00 87.81 99 PHE A N 1
ATOM 769 C CA . PHE A 1 99 ? 21.210 5.369 -6.941 1.00 87.81 99 PHE A CA 1
ATOM 770 C C . PHE A 1 99 ? 20.627 3.954 -6.942 1.00 87.81 99 PHE A C 1
ATOM 772 O O . PHE A 1 99 ? 19.588 3.715 -7.559 1.00 87.81 99 PHE A O 1
ATOM 779 N N . TRP A 1 100 ? 21.276 3.029 -6.241 1.00 89.94 100 TRP A N 1
ATOM 780 C CA . TRP A 1 100 ? 20.731 1.702 -5.975 1.00 89.94 100 TRP A CA 1
ATOM 781 C C . TRP A 1 100 ? 20.964 1.290 -4.523 1.00 89.94 100 TRP A C 1
ATOM 783 O O . TRP A 1 100 ? 21.974 1.649 -3.917 1.00 89.94 100 TRP A O 1
ATOM 793 N N . GLU A 1 101 ? 20.050 0.488 -3.989 1.00 86.44 101 GLU A N 1
ATOM 794 C CA . GLU A 1 101 ? 20.198 -0.212 -2.713 1.00 86.44 101 GLU A CA 1
ATOM 795 C C . GLU A 1 101 ? 19.657 -1.644 -2.820 1.00 86.44 101 GLU A C 1
ATOM 797 O O . GLU A 1 101 ? 18.821 -1.958 -3.670 1.00 86.44 101 GLU A O 1
ATOM 802 N N . MET A 1 102 ? 20.150 -2.526 -1.957 1.00 86.38 102 MET A N 1
ATOM 803 C CA . MET A 1 102 ? 19.656 -3.887 -1.794 1.00 86.38 102 MET A CA 1
ATOM 804 C C . MET A 1 102 ? 19.424 -4.173 -0.314 1.00 86.38 102 MET A C 1
ATOM 806 O O . MET A 1 102 ? 20.311 -3.938 0.509 1.00 86.38 102 MET A O 1
ATOM 810 N N . ALA A 1 103 ? 18.270 -4.750 0.015 1.00 84.38 103 ALA A N 1
ATOM 811 C CA . ALA A 1 103 ? 17.958 -5.236 1.353 1.00 84.38 103 ALA A CA 1
ATOM 812 C C . ALA A 1 103 ? 17.462 -6.688 1.324 1.00 84.38 103 ALA A C 1
ATOM 814 O O . ALA A 1 103 ? 16.811 -7.119 0.370 1.00 84.38 103 ALA A O 1
ATOM 815 N N . ALA A 1 104 ? 17.753 -7.427 2.393 1.00 84.62 104 ALA A N 1
ATOM 816 C CA . ALA A 1 104 ? 17.236 -8.765 2.651 1.00 84.62 104 ALA A CA 1
ATOM 817 C C . ALA A 1 104 ? 16.198 -8.705 3.781 1.00 84.62 104 ALA A C 1
ATOM 819 O O . ALA A 1 104 ? 16.480 -8.173 4.855 1.00 84.62 104 ALA A O 1
ATOM 820 N N . GLY A 1 105 ? 15.004 -9.236 3.526 1.00 80.31 105 GLY A N 1
ATOM 821 C CA . GLY A 1 105 ? 13.900 -9.284 4.480 1.00 80.31 105 GLY A CA 1
ATOM 822 C C . GLY A 1 105 ? 14.009 -10.463 5.457 1.00 80.31 105 GLY A C 1
ATOM 823 O O . GLY A 1 105 ? 14.712 -11.442 5.186 1.00 80.31 105 GLY A O 1
ATOM 824 N N . PRO A 1 106 ? 13.265 -10.430 6.577 1.00 73.06 106 PRO A N 1
ATOM 825 C CA . PRO A 1 106 ? 13.385 -11.412 7.661 1.00 73.06 106 PRO A CA 1
ATOM 826 C C . PRO A 1 106 ? 12.841 -12.802 7.288 1.00 73.06 106 PRO A C 1
ATOM 828 O O . PRO A 1 106 ? 13.108 -13.786 7.969 1.00 73.06 106 PRO A O 1
ATOM 831 N N . ASN A 1 107 ? 12.081 -12.894 6.195 1.00 72.38 107 ASN A N 1
ATOM 832 C CA . ASN A 1 107 ? 11.570 -14.131 5.605 1.00 72.38 107 ASN A CA 1
ATOM 833 C C . ASN A 1 107 ? 12.504 -14.732 4.533 1.00 72.38 107 ASN A C 1
ATOM 835 O O . ASN A 1 107 ? 12.127 -15.713 3.903 1.00 72.38 107 ASN A O 1
ATOM 839 N N . GLY A 1 108 ? 13.676 -14.137 4.278 1.00 76.12 108 GLY A N 1
ATOM 840 C CA . GLY A 1 108 ? 14.599 -14.551 3.213 1.00 76.12 108 GLY A CA 1
ATOM 841 C C . GLY A 1 108 ? 14.343 -13.911 1.842 1.00 76.12 108 GLY A C 1
ATOM 842 O O . GLY A 1 108 ? 15.133 -14.136 0.927 1.00 76.12 108 GLY A O 1
ATOM 843 N N . SER A 1 109 ? 13.292 -13.092 1.699 1.00 83.06 109 SER A N 1
ATOM 844 C CA . SER A 1 109 ? 13.065 -12.287 0.489 1.00 83.06 109 SER A CA 1
ATOM 845 C C . SER A 1 109 ? 14.138 -11.211 0.298 1.00 83.06 109 SER A C 1
ATOM 847 O O . SER A 1 109 ? 14.871 -10.866 1.231 1.00 83.06 109 SER A O 1
ATOM 849 N N . ARG A 1 110 ? 14.227 -10.644 -0.907 1.00 86.50 110 ARG A N 1
ATOM 850 C CA . ARG A 1 110 ? 15.115 -9.514 -1.212 1.00 86.50 110 ARG A CA 1
ATOM 851 C C . ARG A 1 110 ? 14.389 -8.444 -2.009 1.00 86.50 110 ARG A C 1
ATOM 853 O O . ARG A 1 110 ? 13.519 -8.746 -2.822 1.00 86.50 110 ARG A O 1
ATOM 860 N N . VAL A 1 111 ? 14.804 -7.197 -1.814 1.00 90.88 111 VAL A N 1
ATOM 861 C CA . VAL A 1 111 ? 14.441 -6.075 -2.682 1.00 90.88 111 VAL A CA 1
ATOM 862 C C . VAL A 1 111 ? 15.721 -5.408 -3.164 1.00 90.88 111 VAL A C 1
ATOM 864 O O . VAL A 1 111 ? 16.587 -5.063 -2.360 1.00 90.88 111 VAL A O 1
ATOM 867 N N . PHE A 1 112 ? 15.830 -5.225 -4.477 1.00 91.62 112 PHE A N 1
ATOM 868 C CA . PHE A 1 112 ? 16.816 -4.361 -5.118 1.00 91.62 112 PHE A CA 1
ATOM 869 C C . PHE A 1 112 ? 16.077 -3.152 -5.690 1.00 91.62 112 PHE A C 1
ATOM 871 O O . PHE A 1 112 ? 15.273 -3.293 -6.614 1.00 91.62 112 PHE A O 1
ATOM 878 N N . ALA A 1 113 ? 16.320 -1.976 -5.120 1.00 92.12 113 ALA A N 1
ATOM 879 C CA . ALA A 1 113 ? 15.717 -0.723 -5.548 1.00 92.12 113 ALA A CA 1
ATOM 880 C C . ALA A 1 113 ? 16.724 0.102 -6.355 1.00 92.12 113 ALA A C 1
ATOM 882 O O . ALA A 1 113 ? 17.904 0.173 -6.010 1.00 92.12 113 ALA A O 1
ATOM 883 N N . GLN A 1 114 ? 16.247 0.771 -7.401 1.00 91.81 114 GLN A N 1
ATOM 884 C CA . GLN A 1 114 ? 16.977 1.813 -8.112 1.00 91.81 114 GLN A CA 1
ATOM 885 C C . GLN A 1 114 ? 16.135 3.081 -8.200 1.00 91.81 114 GLN A C 1
ATOM 887 O O . GLN A 1 114 ? 14.941 3.017 -8.489 1.00 91.81 114 GLN A O 1
ATOM 892 N N . THR A 1 115 ? 16.783 4.231 -8.046 1.00 92.19 115 THR A N 1
ATOM 893 C CA . THR A 1 115 ? 16.170 5.551 -8.212 1.00 92.19 115 THR A CA 1
ATOM 894 C C . THR A 1 115 ? 17.024 6.353 -9.182 1.00 92.19 115 THR A C 1
ATOM 896 O O . THR A 1 115 ? 18.219 6.570 -8.946 1.00 92.19 115 THR A O 1
ATOM 899 N N . 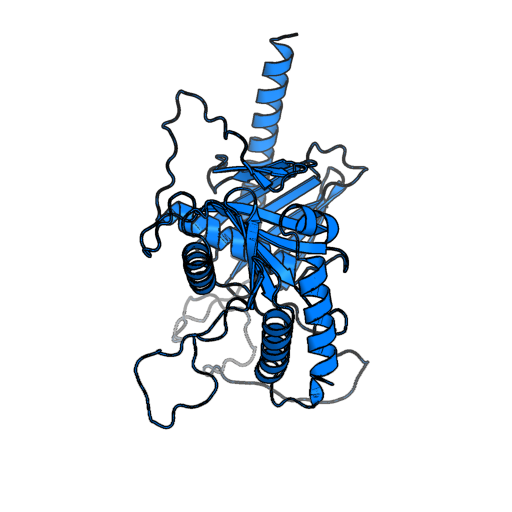ALA A 1 116 ? 16.424 6.774 -10.292 1.00 89.69 116 ALA A N 1
ATOM 900 C CA . ALA A 1 116 ? 17.062 7.680 -11.228 1.00 89.69 116 ALA A CA 1
ATOM 901 C C . ALA A 1 116 ? 17.316 9.032 -10.552 1.00 89.69 116 ALA A C 1
ATOM 903 O O . ALA A 1 116 ? 16.628 9.435 -9.615 1.00 89.69 116 ALA A O 1
ATOM 904 N N . THR A 1 117 ? 18.335 9.739 -11.021 1.00 84.69 117 THR A N 1
ATOM 905 C CA . THR A 1 117 ? 18.636 11.098 -10.554 1.00 84.69 117 THR A CA 1
ATOM 906 C C . THR A 1 117 ? 18.563 12.071 -11.721 1.00 84.69 117 THR A C 1
ATOM 908 O O . THR A 1 117 ? 18.686 11.657 -12.873 1.00 84.69 117 THR A O 1
ATOM 911 N N . GLU A 1 118 ? 18.407 13.368 -11.450 1.00 79.62 118 GLU A N 1
ATOM 912 C CA . GLU A 1 118 ? 18.375 14.418 -12.487 1.00 79.62 118 GLU A CA 1
ATOM 913 C C . GLU A 1 118 ? 19.582 14.342 -13.444 1.00 79.62 118 GLU A C 1
ATOM 915 O O . GLU A 1 118 ? 19.478 14.643 -14.628 1.00 79.62 118 GLU A O 1
ATOM 920 N N . GLN A 1 119 ? 20.722 13.866 -12.933 1.00 73.00 119 GLN A N 1
ATOM 921 C CA . GLN A 1 119 ? 21.985 13.695 -13.654 1.00 73.00 119 GLN A CA 1
ATOM 922 C C . GLN A 1 119 ? 22.026 12.452 -14.564 1.00 73.00 119 GLN A C 1
ATOM 924 O O . GLN A 1 119 ? 22.949 12.323 -15.363 1.00 73.00 119 GLN A O 1
ATOM 929 N N . SER A 1 120 ? 21.070 11.526 -14.434 1.00 74.25 120 SER A N 1
ATOM 930 C CA . SER A 1 120 ? 21.133 10.197 -15.067 1.00 74.25 120 SER A CA 1
ATOM 931 C C . SER A 1 120 ? 20.505 10.104 -16.460 1.00 74.25 120 SER A C 1
ATOM 933 O O . SER A 1 120 ? 20.849 9.202 -17.220 1.00 74.25 120 SER A O 1
ATOM 935 N N . GLY A 1 121 ? 19.587 11.013 -16.813 1.00 78.62 121 GLY A N 1
ATOM 936 C CA . GLY A 1 121 ? 18.926 11.028 -18.129 1.00 78.62 121 GLY A CA 1
ATOM 937 C C . GLY A 1 121 ? 18.086 9.781 -18.458 1.00 78.62 121 GLY A C 1
ATOM 938 O O . GLY A 1 121 ? 17.842 9.499 -19.630 1.00 78.62 121 GLY A O 1
ATOM 939 N N . LEU A 1 122 ? 17.677 9.008 -17.447 1.00 82.06 122 LEU A N 1
ATOM 940 C CA . LEU A 1 122 ? 16.966 7.738 -17.616 1.00 82.06 122 LEU A CA 1
ATOM 941 C C . LEU A 1 122 ? 15.455 7.948 -17.861 1.00 82.06 122 LEU A C 1
ATOM 943 O O . LEU A 1 122 ? 14.874 8.882 -17.315 1.00 82.06 122 LEU A O 1
ATOM 947 N N . PRO A 1 123 ? 14.781 7.076 -18.642 1.00 83.19 123 PRO A N 1
ATOM 948 C CA . PRO A 1 123 ? 13.359 7.218 -18.992 1.00 83.19 123 PRO A CA 1
ATOM 949 C C . PRO A 1 123 ? 12.381 6.708 -17.905 1.00 83.19 123 PRO A C 1
ATOM 951 O O . PRO A 1 123 ? 11.210 6.440 -18.186 1.00 83.19 123 PRO A O 1
ATOM 954 N N . TRP A 1 124 ? 12.860 6.532 -16.674 1.00 89.00 124 TRP A N 1
ATOM 955 C CA . TRP A 1 124 ? 12.132 5.993 -15.522 1.00 89.00 124 TRP A CA 1
ATOM 956 C C . TRP A 1 124 ? 12.604 6.692 -14.244 1.00 89.00 124 TRP A C 1
ATOM 958 O O . TRP A 1 124 ? 13.775 7.044 -14.145 1.00 89.00 124 TRP A O 1
ATOM 968 N N . ASP A 1 125 ? 11.717 6.855 -13.261 1.00 91.50 125 ASP A N 1
ATOM 969 C CA . ASP A 1 125 ? 12.026 7.528 -11.990 1.00 91.50 125 ASP A CA 1
ATOM 970 C C . ASP A 1 125 ? 12.588 6.543 -10.960 1.00 91.50 125 ASP A C 1
ATOM 972 O O . ASP A 1 125 ? 13.578 6.812 -10.280 1.00 91.50 125 ASP A O 1
ATOM 976 N N . SER A 1 126 ? 11.956 5.371 -10.838 1.00 92.88 126 SER A N 1
ATOM 977 C CA . SER A 1 126 ? 12.421 4.299 -9.961 1.00 92.88 126 SER A CA 1
ATOM 978 C C . SER A 1 126 ? 12.026 2.916 -10.460 1.00 92.88 126 SER A C 1
ATOM 980 O O . SER A 1 126 ? 11.011 2.731 -11.137 1.00 92.88 126 SER A O 1
ATOM 982 N N . ARG A 1 127 ? 12.842 1.929 -10.097 1.00 93.88 127 ARG A N 1
ATOM 983 C CA . ARG A 1 127 ? 12.667 0.512 -10.411 1.00 93.88 127 ARG A CA 1
ATOM 984 C C . ARG A 1 127 ? 12.870 -0.327 -9.156 1.00 93.88 127 ARG A C 1
ATOM 986 O O . ARG A 1 127 ? 13.726 -0.009 -8.336 1.00 93.88 127 ARG A O 1
ATOM 993 N N . TYR A 1 128 ? 12.128 -1.418 -9.036 1.00 94.75 128 TYR A N 1
ATOM 994 C CA . TYR A 1 128 ? 12.272 -2.391 -7.957 1.00 94.75 128 TYR A CA 1
ATOM 995 C C . TYR A 1 128 ? 12.271 -3.796 -8.545 1.00 94.75 128 TYR A C 1
ATOM 997 O O . TYR A 1 128 ? 11.382 -4.134 -9.324 1.00 94.75 128 TYR A O 1
ATOM 1005 N N . LEU A 1 129 ? 13.238 -4.617 -8.147 1.00 91.94 129 LEU A N 1
ATOM 1006 C CA . LEU A 1 129 ? 13.172 -6.064 -8.303 1.00 91.94 129 LEU A CA 1
ATOM 1007 C C . LEU A 1 129 ? 12.919 -6.682 -6.929 1.00 91.94 129 LEU A C 1
ATOM 1009 O O . LEU A 1 129 ? 13.625 -6.365 -5.970 1.00 91.94 129 LEU A O 1
ATOM 1013 N N . VAL A 1 130 ? 11.924 -7.557 -6.846 1.00 90.94 130 VAL A N 1
ATOM 1014 C CA . VAL A 1 130 ? 11.553 -8.299 -5.639 1.00 90.94 130 VAL A CA 1
ATOM 1015 C C . VAL A 1 130 ? 11.831 -9.775 -5.884 1.00 90.94 130 VAL A C 1
ATOM 1017 O O . VAL A 1 130 ? 11.369 -10.316 -6.884 1.00 90.94 130 VAL A O 1
ATOM 1020 N N . GLU A 1 131 ? 12.561 -10.416 -4.978 1.00 85.81 131 GLU A N 1
ATOM 1021 C CA . GLU A 1 131 ? 12.829 -11.859 -4.966 1.00 85.81 131 GLU A CA 1
ATOM 1022 C C . GLU A 1 131 ? 12.139 -12.463 -3.736 1.00 85.81 131 GLU A C 1
ATOM 1024 O O . GLU A 1 131 ? 12.401 -12.049 -2.603 1.00 85.81 131 GLU A O 1
ATOM 1029 N N . GLY A 1 132 ? 11.234 -13.416 -3.945 1.00 78.50 132 GLY A N 1
ATOM 1030 C CA . GLY A 1 132 ? 10.608 -14.196 -2.883 1.00 78.50 132 GLY A CA 1
ATOM 1031 C C . GLY A 1 132 ? 11.571 -15.230 -2.292 1.00 78.50 132 GLY A C 1
ATOM 1032 O O . GLY A 1 132 ? 12.585 -15.581 -2.891 1.00 78.50 132 GLY A O 1
ATOM 1033 N N . ALA A 1 133 ? 11.254 -15.751 -1.105 1.00 76.69 133 ALA A N 1
ATOM 1034 C CA . ALA A 1 133 ? 12.057 -16.804 -0.464 1.00 76.69 133 ALA A CA 1
ATOM 1035 C C . ALA A 1 133 ? 12.010 -18.152 -1.222 1.00 76.69 133 ALA A C 1
ATOM 1037 O O . ALA A 1 133 ? 12.861 -19.018 -1.031 1.00 76.69 133 ALA A O 1
ATOM 1038 N N . ASP A 1 134 ? 11.011 -18.301 -2.088 1.00 73.94 134 ASP A N 1
ATOM 1039 C CA . ASP A 1 134 ? 10.792 -19.369 -3.063 1.00 73.94 134 ASP A CA 1
ATOM 1040 C C . ASP A 1 134 ? 11.549 -19.157 -4.392 1.00 73.94 134 ASP A C 1
ATOM 1042 O O . ASP A 1 134 ? 11.592 -20.062 -5.225 1.00 73.94 134 ASP A O 1
ATOM 1046 N N . GLY A 1 135 ? 12.155 -17.982 -4.596 1.00 75.19 135 GLY A N 1
ATOM 1047 C CA . GLY A 1 135 ? 12.797 -17.585 -5.848 1.00 75.19 135 GLY A CA 1
ATOM 1048 C C . GLY A 1 135 ? 11.845 -17.028 -6.913 1.00 75.19 135 GLY A C 1
ATOM 1049 O O . GLY A 1 135 ? 12.295 -16.784 -8.032 1.00 75.19 135 GLY A O 1
ATOM 1050 N N . ASN A 1 136 ? 10.561 -16.800 -6.604 1.00 78.19 136 ASN A N 1
ATOM 1051 C CA . ASN A 1 136 ? 9.667 -16.074 -7.510 1.00 78.19 136 ASN A CA 1
ATOM 1052 C C . ASN A 1 136 ? 10.068 -14.592 -7.587 1.00 78.19 136 ASN A C 1
ATOM 1054 O O . ASN A 1 136 ? 10.561 -14.017 -6.615 1.00 78.19 136 ASN A O 1
ATOM 1058 N N . VAL A 1 137 ? 9.871 -13.964 -8.750 1.00 82.75 137 VAL A N 1
ATOM 1059 C CA . VAL A 1 137 ? 10.381 -12.613 -9.037 1.00 82.75 137 VAL A CA 1
ATOM 1060 C C . VAL A 1 137 ? 9.282 -11.689 -9.554 1.00 82.75 137 VAL A C 1
ATOM 1062 O O . VAL A 1 137 ? 8.478 -12.078 -10.399 1.00 82.75 137 VAL A O 1
ATOM 1065 N N . LEU A 1 138 ? 9.285 -10.448 -9.064 1.00 87.25 138 LEU A N 1
ATOM 1066 C CA . LEU A 1 138 ? 8.447 -9.346 -9.542 1.00 87.25 138 LEU A CA 1
ATOM 1067 C C . LEU A 1 138 ? 9.344 -8.161 -9.907 1.00 87.25 138 LEU A C 1
ATOM 1069 O O . LEU A 1 138 ? 10.250 -7.814 -9.146 1.00 87.25 138 LEU A O 1
ATOM 1073 N N . PHE A 1 139 ? 9.074 -7.504 -11.032 1.00 90.62 139 PHE A N 1
ATOM 1074 C CA . PHE A 1 139 ? 9.739 -6.259 -11.412 1.00 90.62 139 PHE A CA 1
ATOM 1075 C C . PHE A 1 139 ? 8.720 -5.120 -11.517 1.00 90.62 139 PHE A C 1
ATOM 1077 O O . PHE A 1 139 ? 7.661 -5.276 -12.118 1.00 90.62 139 PHE A O 1
ATOM 1084 N N . VAL A 1 140 ? 9.025 -3.968 -10.922 1.00 95.50 140 VAL A N 1
ATOM 1085 C CA . VAL A 1 140 ? 8.140 -2.794 -10.874 1.00 95.50 140 VAL A CA 1
ATOM 1086 C C . VAL A 1 140 ? 8.903 -1.575 -11.374 1.00 95.50 140 VAL A C 1
ATOM 1088 O O . VAL A 1 140 ? 9.921 -1.209 -10.794 1.00 95.50 140 VAL A O 1
ATOM 1091 N N . GLU A 1 141 ? 8.398 -0.915 -12.412 1.00 94.31 141 GLU A N 1
ATOM 1092 C CA . GLU A 1 141 ? 8.966 0.308 -12.989 1.00 94.31 141 GLU A CA 1
ATOM 1093 C C . GLU A 1 141 ? 7.990 1.480 -12.848 1.00 94.31 141 GLU A C 1
ATOM 1095 O O . GLU A 1 141 ? 6.805 1.340 -13.144 1.00 94.31 141 GLU A O 1
ATOM 1100 N N . ASN A 1 142 ? 8.488 2.648 -12.436 1.00 94.44 142 ASN A N 1
ATOM 1101 C CA . ASN A 1 142 ? 7.739 3.903 -12.359 1.00 94.44 142 ASN A CA 1
ATOM 1102 C C . ASN A 1 142 ? 8.296 4.922 -13.360 1.00 94.44 142 ASN A C 1
ATOM 1104 O O . ASN A 1 142 ? 9.511 5.082 -13.470 1.00 94.44 142 ASN A O 1
ATOM 1108 N N . SER A 1 143 ? 7.407 5.638 -14.048 1.00 91.44 143 SER A N 1
ATOM 1109 C CA . SER A 1 143 ? 7.755 6.753 -14.936 1.00 91.44 143 SER A CA 1
ATOM 1110 C C . SER A 1 143 ? 6.620 7.787 -14.914 1.00 91.44 143 SER A C 1
ATOM 1112 O O . SER A 1 143 ? 5.517 7.545 -15.413 1.00 91.44 143 SER A O 1
ATOM 1114 N N . GLY A 1 144 ? 6.852 8.915 -14.243 1.00 90.56 144 GLY A N 1
ATOM 1115 C CA . GLY A 1 144 ? 5.898 9.994 -14.004 1.00 90.56 144 GLY A CA 1
ATOM 1116 C C . GLY A 1 144 ? 4.664 9.561 -13.201 1.00 90.56 144 GLY A C 1
ATOM 1117 O O . GLY A 1 144 ? 4.696 9.295 -11.994 1.00 90.56 144 GLY A O 1
ATOM 1118 N N . SER A 1 145 ? 3.508 9.546 -13.863 1.00 92.06 145 SER A N 1
ATOM 1119 C CA . SER A 1 145 ? 2.253 9.037 -13.297 1.00 92.06 145 SER A CA 1
ATOM 1120 C C . SER A 1 145 ? 2.085 7.522 -13.480 1.00 92.06 145 SER A C 1
ATOM 1122 O O . SER A 1 145 ? 1.349 6.897 -12.704 1.00 92.06 145 SER A O 1
ATOM 1124 N N . THR A 1 146 ? 2.779 6.920 -14.447 1.00 93.81 146 THR A N 1
ATOM 1125 C CA . THR A 1 146 ? 2.646 5.513 -14.840 1.00 93.81 146 THR A CA 1
ATOM 1126 C C . THR A 1 146 ? 3.474 4.587 -13.943 1.00 93.81 146 THR A C 1
ATOM 1128 O O . THR A 1 146 ? 4.528 4.957 -13.427 1.00 93.81 146 THR A O 1
ATOM 1131 N N . GLN A 1 147 ? 2.975 3.373 -13.727 1.00 95.62 147 GLN A N 1
ATOM 1132 C CA . GLN A 1 147 ? 3.735 2.226 -13.235 1.00 95.62 147 GLN A CA 1
ATOM 1133 C C . GLN A 1 147 ? 3.427 1.028 -14.128 1.00 95.62 147 GLN A C 1
ATOM 1135 O O . GLN A 1 147 ? 2.261 0.799 -14.459 1.00 95.62 147 GLN A O 1
ATOM 1140 N N . THR A 1 148 ? 4.454 0.258 -14.469 1.00 91.31 148 THR A N 1
ATOM 1141 C CA . THR A 1 148 ? 4.307 -1.053 -15.105 1.00 91.31 148 THR A CA 1
ATOM 1142 C C . THR A 1 148 ? 4.879 -2.110 -14.165 1.00 91.31 148 THR A C 1
ATOM 1144 O O . THR A 1 148 ? 5.965 -1.933 -13.611 1.00 91.31 148 THR A O 1
ATOM 1147 N N . ILE A 1 149 ? 4.134 -3.191 -13.962 1.00 90.50 149 ILE A N 1
ATOM 1148 C CA . ILE A 1 149 ? 4.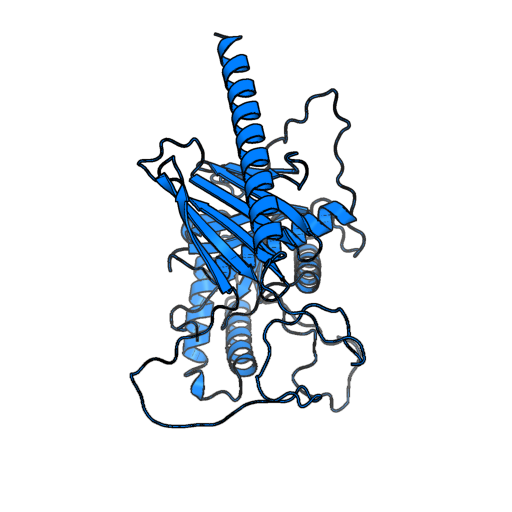532 -4.357 -13.174 1.00 90.50 149 ILE A CA 1
ATOM 1149 C C . ILE A 1 149 ? 4.711 -5.526 -14.135 1.00 90.50 149 ILE A C 1
ATOM 1151 O O . ILE A 1 149 ? 3.857 -5.754 -14.995 1.00 90.50 149 ILE A O 1
ATOM 1155 N N . TYR A 1 150 ? 5.802 -6.263 -13.962 1.00 84.88 150 TYR A N 1
ATOM 1156 C CA . TYR A 1 150 ? 6.206 -7.396 -14.780 1.00 84.88 150 TYR A CA 1
ATOM 1157 C C . TYR A 1 150 ? 6.487 -8.623 -13.904 1.00 84.88 150 TYR A C 1
ATOM 1159 O O . TYR A 1 150 ? 6.886 -8.490 -12.742 1.00 84.88 150 TYR A O 1
ATOM 1167 N N . ASP A 1 151 ? 6.303 -9.807 -14.475 1.00 78.25 151 ASP A N 1
ATOM 1168 C CA . ASP A 1 151 ? 6.620 -11.091 -13.845 1.00 78.25 151 ASP A CA 1
ATOM 1169 C C . ASP A 1 151 ? 8.122 -11.462 -13.923 1.00 78.25 151 ASP A C 1
ATOM 1171 O O . ASP A 1 151 ? 8.976 -10.701 -14.400 1.00 78.25 151 ASP A O 1
ATOM 1175 N N . GLY A 1 152 ? 8.460 -12.665 -13.446 1.00 70.19 152 GLY A N 1
ATOM 1176 C CA . GLY A 1 152 ? 9.807 -13.246 -13.514 1.00 70.19 152 GLY A CA 1
ATOM 1177 C C . GLY A 1 152 ? 10.262 -13.645 -14.926 1.00 70.19 152 GLY A C 1
ATOM 1178 O O . GLY A 1 152 ? 11.381 -14.129 -15.095 1.00 70.19 152 GLY A O 1
ATOM 1179 N N . GLN A 1 153 ? 9.409 -13.449 -15.933 1.00 70.88 153 GLN A N 1
ATOM 1180 C CA . GLN A 1 153 ? 9.636 -13.699 -17.353 1.00 70.88 153 GLN A CA 1
ATOM 1181 C C . GLN A 1 153 ? 9.696 -12.379 -18.151 1.00 70.88 153 GLN A C 1
ATOM 1183 O O . GLN A 1 153 ? 9.825 -12.395 -19.378 1.00 70.88 153 GLN A O 1
ATOM 1188 N N . GLY A 1 154 ? 9.610 -11.231 -17.467 1.00 70.06 154 GLY A N 1
ATOM 1189 C CA . GLY A 1 154 ? 9.621 -9.901 -18.070 1.00 70.06 154 GLY A CA 1
ATOM 1190 C C . GLY A 1 154 ? 8.342 -9.544 -18.832 1.00 70.06 154 GLY A C 1
ATOM 1191 O O . GLY A 1 154 ? 8.333 -8.534 -19.536 1.00 70.06 154 GLY A O 1
ATOM 1192 N N . GLN A 1 155 ? 7.264 -10.328 -18.715 1.00 73.25 155 GLN A N 1
ATOM 1193 C CA . GLN A 1 155 ? 5.979 -9.974 -19.314 1.00 73.25 155 GLN A CA 1
ATOM 1194 C C . GLN A 1 155 ? 5.264 -8.951 -18.427 1.00 73.25 155 GLN A C 1
ATOM 1196 O O . GLN A 1 155 ? 5.204 -9.137 -17.209 1.00 73.25 155 GLN A O 1
ATOM 1201 N N . PRO A 1 156 ? 4.710 -7.863 -18.990 1.00 77.44 156 PRO A N 1
ATOM 1202 C CA . PRO A 1 156 ? 3.893 -6.942 -18.217 1.00 77.44 156 PRO A CA 1
ATOM 1203 C C . PRO A 1 156 ? 2.597 -7.643 -17.785 1.00 77.44 156 PRO A C 1
ATOM 1205 O O . PRO A 1 156 ? 1.881 -8.210 -18.609 1.00 77.44 156 PRO A O 1
ATOM 1208 N N . ILE A 1 157 ? 2.292 -7.570 -16.492 1.00 81.94 157 ILE A N 1
ATOM 1209 C CA . ILE A 1 157 ? 1.087 -8.140 -15.864 1.00 81.94 157 ILE A CA 1
ATOM 1210 C C . ILE A 1 157 ? 0.139 -7.059 -15.335 1.00 81.94 157 ILE A C 1
ATOM 1212 O O . ILE A 1 157 ? -1.055 -7.296 -15.174 1.00 81.94 157 ILE A O 1
ATOM 1216 N N . SER A 1 158 ? 0.645 -5.843 -15.109 1.00 88.50 158 SER A N 1
ATOM 1217 C CA . SER A 1 158 ? -0.182 -4.672 -14.835 1.00 88.50 158 SER A CA 1
ATOM 1218 C C . SER A 1 158 ? 0.453 -3.408 -15.392 1.00 88.50 158 SER A C 1
ATOM 1220 O O . SER A 1 158 ? 1.671 -3.237 -15.342 1.00 88.50 158 SER A O 1
ATOM 1222 N N . ARG A 1 159 ? -0.378 -2.486 -15.877 1.00 91.25 159 ARG A N 1
ATOM 1223 C CA . ARG A 1 159 ? 0.014 -1.105 -16.158 1.00 91.25 159 ARG A CA 1
ATOM 1224 C C . ARG A 1 159 ? -1.043 -0.184 -15.574 1.00 91.25 159 ARG A C 1
ATOM 1226 O O . ARG A 1 159 ? -2.231 -0.353 -15.841 1.00 91.25 159 ARG A O 1
ATOM 1233 N N . THR A 1 160 ? -0.626 0.779 -14.760 1.00 93.12 160 THR A N 1
ATOM 1234 C CA . THR A 1 160 ? -1.538 1.755 -14.154 1.00 93.12 160 THR A CA 1
ATOM 1235 C C . THR A 1 160 ? -0.987 3.164 -14.242 1.00 93.12 160 THR A C 1
ATOM 1237 O O . THR A 1 160 ? 0.221 3.381 -14.140 1.00 93.12 160 THR A O 1
ATOM 1240 N N . THR A 1 161 ? -1.877 4.143 -14.329 1.00 93.00 161 THR A N 1
ATOM 1241 C CA . THR A 1 161 ? -1.534 5.565 -14.296 1.00 93.00 161 THR A CA 1
ATOM 1242 C C . THR A 1 161 ? -2.358 6.267 -13.226 1.00 93.00 161 THR A C 1
ATOM 1244 O O . THR A 1 161 ? -3.555 6.031 -13.074 1.00 93.00 161 THR A O 1
ATOM 1247 N N . TRP A 1 162 ? -1.697 7.128 -12.452 1.00 89.06 162 TRP A N 1
ATOM 1248 C CA . TRP A 1 162 ? -2.385 8.064 -11.565 1.00 89.06 162 TRP A CA 1
ATOM 1249 C C . TRP A 1 162 ? -3.010 9.189 -12.388 1.00 89.06 162 TRP A C 1
ATOM 1251 O O . TRP A 1 162 ? -2.291 9.989 -12.991 1.00 89.06 162 TRP A O 1
ATOM 1261 N N . SER A 1 163 ? -4.335 9.253 -12.384 1.00 85.31 163 SER A N 1
ATOM 1262 C CA . SER A 1 163 ? -5.122 10.319 -12.997 1.00 85.31 163 SER A CA 1
ATOM 1263 C C . SER A 1 163 ? -5.615 11.312 -11.930 1.00 85.31 163 SER A C 1
ATOM 1265 O O . SER A 1 163 ? -5.210 11.263 -10.769 1.00 85.31 163 SER A O 1
ATOM 1267 N N . LYS A 1 164 ? -6.529 12.216 -12.308 1.00 76.88 164 LYS A N 1
ATOM 1268 C CA . LYS A 1 164 ? -7.268 13.068 -11.354 1.00 76.88 164 LYS A CA 1
ATOM 1269 C C . LYS A 1 164 ? -8.369 12.313 -10.591 1.00 76.88 164 LYS A C 1
ATOM 1271 O O . LYS A 1 164 ? -8.941 12.871 -9.662 1.00 76.88 164 LYS A O 1
ATOM 1276 N N . THR A 1 165 ? -8.680 11.090 -11.016 1.00 73.19 165 THR A N 1
ATOM 1277 C CA . THR A 1 165 ? -9.799 10.247 -10.566 1.00 73.19 165 THR A CA 1
ATOM 1278 C C . THR A 1 165 ? -9.347 8.970 -9.848 1.00 73.19 165 THR A C 1
ATOM 1280 O O . THR A 1 165 ? -10.191 8.160 -9.468 1.00 73.19 165 THR A O 1
ATOM 1283 N N . GLY A 1 166 ? -8.036 8.805 -9.629 1.00 81.44 166 GLY A N 1
ATOM 1284 C CA . GLY A 1 166 ? -7.439 7.731 -8.834 1.00 81.44 166 GLY A CA 1
ATOM 1285 C C . GLY A 1 166 ? -6.372 6.940 -9.595 1.00 81.44 166 GLY A C 1
ATOM 1286 O O . GLY A 1 166 ? -5.609 7.495 -10.387 1.00 81.44 166 GLY A O 1
ATOM 1287 N N . ILE A 1 167 ? -6.308 5.633 -9.329 1.00 89.25 167 ILE A N 1
ATOM 1288 C CA . ILE A 1 167 ? -5.423 4.687 -10.022 1.00 89.25 167 ILE A CA 1
ATOM 1289 C C . ILE A 1 167 ? -6.214 4.030 -11.158 1.00 89.25 167 ILE A C 1
ATOM 1291 O O . ILE A 1 167 ? -7.012 3.117 -10.925 1.00 89.25 167 ILE A O 1
ATOM 1295 N N . GLU A 1 168 ? -5.975 4.460 -12.392 1.00 88.81 168 GLU A N 1
ATOM 1296 C CA . GLU A 1 168 ? -6.593 3.897 -13.597 1.00 88.81 168 GLU A CA 1
ATOM 1297 C C . GLU A 1 168 ? -5.716 2.778 -14.176 1.00 88.81 168 GLU A C 1
ATOM 1299 O O . GLU A 1 168 ? -4.487 2.859 -14.141 1.00 88.81 168 GLU A O 1
ATOM 1304 N N . SER A 1 169 ? -6.341 1.701 -14.666 1.00 88.00 169 SER A N 1
ATOM 1305 C CA . SER A 1 169 ? -5.638 0.639 -15.401 1.00 88.00 169 SER A CA 1
ATOM 1306 C C . SER A 1 169 ? -5.498 1.040 -16.860 1.00 88.00 169 SER A C 1
ATOM 1308 O O . SER A 1 169 ? -6.468 1.476 -17.476 1.00 88.00 169 SER A O 1
ATOM 1310 N N . GLU A 1 170 ? -4.321 0.821 -17.429 1.00 84.88 170 GLU A N 1
ATOM 1311 C CA . GLU A 1 170 ? -4.098 0.933 -18.865 1.00 84.88 170 GLU A CA 1
ATOM 1312 C C . GLU A 1 170 ? -4.114 -0.455 -19.522 1.00 84.88 170 GLU A C 1
ATOM 1314 O O . GLU A 1 170 ? -3.758 -1.442 -18.870 1.00 84.88 170 GLU A O 1
ATOM 1319 N N . PRO A 1 171 ? -4.478 -0.565 -20.813 1.00 76.12 171 PRO A N 1
ATOM 1320 C CA . PRO A 1 171 ? -4.346 -1.815 -21.547 1.00 76.12 171 PRO A CA 1
ATOM 1321 C C . PRO A 1 171 ? -2.889 -2.287 -21.572 1.00 76.12 171 PRO A C 1
ATOM 1323 O O . PRO A 1 171 ? -2.006 -1.615 -22.111 1.00 76.12 171 PRO A O 1
ATOM 1326 N N . VAL A 1 172 ? -2.643 -3.476 -21.027 1.00 70.69 172 VAL A N 1
ATOM 1327 C CA . VAL A 1 172 ? -1.376 -4.182 -21.210 1.00 70.69 172 VAL A CA 1
ATOM 1328 C C . VAL A 1 172 ? -1.359 -4.737 -22.635 1.00 70.69 172 VAL A C 1
ATOM 1330 O O . VAL A 1 172 ? -2.034 -5.717 -22.943 1.00 70.69 172 VAL A O 1
ATOM 1333 N N . VAL A 1 173 ? -0.627 -4.072 -23.532 1.00 57.09 173 VAL A N 1
ATOM 1334 C CA . VAL A 1 173 ? -0.573 -4.438 -24.955 1.00 57.09 173 VAL A CA 1
ATOM 1335 C C . VAL A 1 173 ? 0.300 -5.680 -25.146 1.00 57.09 173 VAL A C 1
ATOM 1337 O O . VAL A 1 173 ? 1.508 -5.582 -25.352 1.00 57.09 173 VAL A O 1
ATOM 1340 N N . GLN A 1 174 ? -0.326 -6.854 -25.095 1.00 49.66 174 GLN A N 1
ATOM 1341 C CA . GLN A 1 174 ? 0.285 -8.109 -25.533 1.00 49.66 174 GLN A CA 1
ATOM 1342 C C . GLN A 1 174 ? 0.288 -8.167 -27.075 1.00 49.66 174 GLN A C 1
ATOM 1344 O O . GLN A 1 174 ? -0.743 -7.886 -27.696 1.00 49.66 174 GLN A O 1
ATOM 1349 N N . PRO A 1 175 ? 1.413 -8.516 -27.729 1.00 46.91 175 PRO A N 1
ATOM 1350 C CA . PRO A 1 175 ? 1.437 -8.773 -29.166 1.00 46.91 175 PRO A CA 1
ATOM 1351 C C . PRO A 1 175 ? 0.466 -9.898 -29.544 1.00 46.91 175 PRO A C 1
ATOM 1353 O O . PRO A 1 175 ? 0.471 -10.953 -28.918 1.00 46.91 175 PRO A O 1
ATOM 1356 N N . ALA A 1 176 ? -0.323 -9.712 -30.607 1.00 41.59 176 ALA A N 1
ATOM 1357 C CA . ALA A 1 176 ? -1.437 -10.600 -30.978 1.00 41.59 176 ALA A CA 1
ATOM 1358 C C . ALA A 1 176 ? -1.051 -12.040 -31.405 1.00 41.59 176 ALA A C 1
ATOM 1360 O O . ALA A 1 176 ? -1.920 -12.821 -31.785 1.00 41.59 176 ALA A O 1
ATOM 1361 N N . PHE A 1 177 ? 0.240 -12.384 -31.376 1.00 49.22 177 PHE A N 1
ATOM 1362 C CA . PHE A 1 177 ? 0.764 -13.738 -31.583 1.00 49.22 177 PHE A CA 1
ATOM 1363 C C . PHE A 1 177 ? 1.101 -14.472 -30.271 1.00 49.22 177 PHE A C 1
ATOM 1365 O O . PHE A 1 177 ? 1.413 -15.661 -30.310 1.00 49.22 177 PHE A O 1
ATOM 1372 N N . LEU A 1 178 ? 1.049 -13.792 -29.121 1.00 40.94 178 LEU A N 1
ATOM 1373 C CA . LEU A 1 178 ? 1.070 -14.434 -27.807 1.00 40.94 178 LEU A CA 1
ATOM 1374 C C . LEU A 1 178 ? -0.365 -14.816 -27.399 1.00 40.94 178 LEU A C 1
ATOM 1376 O O . LEU A 1 178 ? -1.305 -14.090 -27.733 1.00 40.94 178 LEU A O 1
ATOM 1380 N N . PRO A 1 179 ? -0.565 -15.942 -26.688 1.00 45.84 179 PRO A N 1
ATOM 1381 C CA . PRO A 1 179 ? -1.869 -16.274 -26.126 1.00 45.84 179 PRO A CA 1
ATOM 1382 C C . PRO A 1 179 ? -2.274 -15.226 -25.083 1.00 45.84 179 PRO A C 1
ATOM 1384 O O . PRO A 1 179 ? -1.428 -14.731 -24.341 1.00 45.84 179 PRO A O 1
ATOM 1387 N N . LEU A 1 180 ? -3.571 -14.917 -25.012 1.00 48.50 180 LEU A N 1
ATOM 1388 C CA . LEU A 1 180 ? -4.122 -13.958 -24.054 1.00 48.50 180 LEU A CA 1
ATOM 1389 C C . LEU A 1 180 ? -3.821 -14.431 -22.620 1.00 48.50 180 LEU A C 1
ATOM 1391 O O . LEU A 1 180 ? -4.374 -15.442 -22.180 1.00 48.50 180 LEU A O 1
ATOM 1395 N N . ILE A 1 181 ? -2.934 -13.735 -21.902 1.00 52.44 181 ILE A N 1
ATOM 1396 C CA . ILE A 1 181 ? -2.463 -14.210 -20.592 1.00 52.44 181 ILE A CA 1
ATOM 1397 C C . ILE A 1 181 ? -3.524 -13.939 -19.521 1.00 52.44 181 ILE A C 1
ATOM 1399 O O . ILE A 1 181 ? -3.567 -12.866 -18.921 1.00 52.44 181 ILE A O 1
ATOM 1403 N N . VAL A 1 182 ? -4.337 -14.956 -19.238 1.00 55.06 182 VAL A N 1
ATOM 1404 C CA . VAL A 1 182 ? -4.921 -15.144 -17.907 1.00 55.06 182 VAL A CA 1
ATOM 1405 C C . VAL A 1 182 ? -3.821 -15.748 -17.037 1.00 55.06 182 VAL A C 1
ATOM 1407 O O . VAL A 1 182 ? -3.327 -16.836 -17.337 1.00 55.06 182 VAL A O 1
ATOM 1410 N N . LEU A 1 183 ? -3.397 -15.043 -15.984 1.00 55.62 183 LEU A N 1
ATOM 1411 C CA . LEU A 1 183 ? -2.473 -15.619 -15.005 1.00 55.62 183 LEU A CA 1
ATOM 1412 C C . LEU A 1 183 ? -3.155 -16.806 -14.317 1.00 55.62 183 LEU A C 1
ATOM 1414 O O . LEU A 1 183 ? -4.291 -16.685 -13.860 1.00 55.62 183 LEU A O 1
ATOM 1418 N N . ALA A 1 184 ? -2.450 -17.933 -14.200 1.00 59.50 184 ALA A N 1
ATOM 1419 C CA . ALA A 1 184 ? -2.897 -19.024 -13.338 1.00 59.50 184 ALA A CA 1
ATOM 1420 C C . ALA A 1 184 ? -3.078 -18.501 -11.894 1.00 59.50 184 ALA A C 1
ATOM 1422 O O . ALA A 1 184 ? -2.287 -17.641 -11.479 1.00 59.50 184 ALA A O 1
ATOM 1423 N N . PRO A 1 185 ? -4.071 -18.982 -11.118 1.00 63.41 185 PRO A N 1
ATOM 1424 C CA . PRO A 1 185 ? -4.347 -18.470 -9.774 1.00 63.41 185 PRO A CA 1
ATOM 1425 C C . PRO A 1 185 ? -3.111 -18.441 -8.868 1.00 63.41 185 PRO A C 1
ATOM 1427 O O . PRO A 1 185 ? -2.893 -17.471 -8.147 1.00 63.41 185 PRO A O 1
ATOM 1430 N N . GLU A 1 186 ? -2.244 -19.448 -8.968 1.00 64.06 186 GLU A N 1
ATOM 1431 C CA . GLU A 1 186 ? -0.982 -19.557 -8.235 1.00 64.06 186 GLU A CA 1
ATOM 1432 C C . GLU A 1 186 ? 0.001 -18.429 -8.592 1.00 64.06 186 GLU A C 1
ATOM 1434 O O . GLU A 1 186 ? 0.650 -17.867 -7.709 1.00 64.06 186 GLU A O 1
ATOM 1439 N N . ALA A 1 187 ? 0.082 -18.054 -9.873 1.00 65.50 187 ALA A N 1
ATOM 1440 C CA . ALA A 1 187 ? 0.930 -16.961 -10.345 1.00 65.50 187 ALA A CA 1
ATOM 1441 C C . ALA A 1 187 ? 0.362 -15.591 -9.939 1.00 65.50 187 ALA A C 1
ATOM 1443 O O . ALA A 1 187 ? 1.106 -14.731 -9.467 1.00 65.50 187 ALA A O 1
ATOM 1444 N N . ALA A 1 188 ? -0.959 -15.398 -10.043 1.00 69.50 188 ALA A N 1
ATOM 1445 C CA . ALA A 1 188 ? -1.623 -14.196 -9.537 1.00 69.50 188 ALA A CA 1
ATOM 1446 C C . ALA A 1 188 ? -1.351 -14.014 -8.030 1.00 69.50 188 ALA A C 1
ATOM 1448 O O . ALA A 1 188 ? -0.882 -12.955 -7.606 1.00 69.50 188 ALA A O 1
ATOM 1449 N N . ILE A 1 189 ? -1.526 -15.082 -7.247 1.00 73.44 189 ILE A N 1
ATOM 1450 C CA . ILE A 1 189 ? -1.212 -15.149 -5.815 1.00 73.44 189 ILE A CA 1
ATOM 1451 C C . ILE A 1 189 ? 0.254 -14.780 -5.530 1.00 73.44 189 ILE A C 1
ATOM 1453 O O . ILE A 1 189 ? 0.502 -13.919 -4.683 1.00 73.44 189 ILE A O 1
ATOM 1457 N N . ALA A 1 190 ? 1.218 -15.364 -6.250 1.00 78.56 190 ALA A N 1
ATOM 1458 C CA . ALA A 1 190 ? 2.640 -15.068 -6.061 1.00 78.56 190 ALA A CA 1
ATOM 1459 C C . ALA A 1 190 ? 2.963 -13.584 -6.326 1.00 78.56 190 ALA A C 1
ATOM 1461 O O . ALA A 1 190 ? 3.704 -12.959 -5.566 1.00 78.56 190 ALA A O 1
ATOM 1462 N N . THR A 1 191 ? 2.357 -12.970 -7.351 1.00 84.50 191 THR A N 1
ATOM 1463 C CA . THR A 1 191 ? 2.571 -11.537 -7.635 1.00 84.50 191 THR A CA 1
ATOM 1464 C C . THR A 1 191 ? 2.013 -10.629 -6.536 1.00 84.50 191 THR A C 1
ATOM 1466 O O . THR A 1 191 ? 2.633 -9.614 -6.216 1.00 84.50 191 THR A O 1
ATOM 1469 N N . VAL A 1 192 ? 0.901 -11.005 -5.890 1.00 86.88 192 VAL A N 1
ATOM 1470 C CA . VAL A 1 192 ? 0.359 -10.280 -4.727 1.00 86.88 192 VAL A CA 1
ATOM 1471 C C . VAL A 1 192 ? 1.283 -10.415 -3.512 1.00 86.88 192 VAL A C 1
ATOM 1473 O O . VAL A 1 192 ? 1.529 -9.423 -2.827 1.00 86.88 192 VAL A O 1
ATOM 1476 N N . GLU A 1 193 ? 1.856 -11.595 -3.264 1.00 86.81 193 GLU A N 1
ATOM 1477 C CA . GLU A 1 193 ? 2.836 -11.804 -2.185 1.00 86.81 193 GLU A CA 1
ATOM 1478 C C . GLU A 1 193 ? 4.118 -10.982 -2.390 1.00 86.81 193 GLU A C 1
ATOM 1480 O O . GLU A 1 193 ? 4.589 -10.326 -1.459 1.00 86.81 193 GLU A O 1
ATOM 1485 N N . LEU A 1 194 ? 4.637 -10.920 -3.617 1.00 89.94 194 LEU A N 1
ATOM 1486 C CA . LEU A 1 194 ? 5.787 -10.077 -3.964 1.00 89.94 194 LEU A CA 1
ATOM 1487 C C . LEU A 1 194 ? 5.448 -8.576 -3.869 1.00 89.94 194 LEU A C 1
ATOM 1489 O O . LEU A 1 194 ? 6.267 -7.777 -3.408 1.00 89.94 194 LEU A O 1
ATOM 1493 N N . GLY A 1 195 ? 4.210 -8.190 -4.197 1.00 92.69 195 GLY A N 1
ATOM 1494 C CA . GLY A 1 195 ? 3.684 -6.849 -3.929 1.00 92.69 195 GLY A CA 1
ATOM 1495 C C . GLY A 1 195 ? 3.678 -6.496 -2.437 1.00 92.69 195 GLY A C 1
ATOM 1496 O O . GLY A 1 195 ? 4.058 -5.386 -2.068 1.00 92.69 195 GLY A O 1
ATOM 1497 N N . LEU A 1 196 ? 3.316 -7.440 -1.562 1.00 89.25 196 LEU A N 1
ATOM 1498 C CA . LEU A 1 196 ? 3.326 -7.253 -0.104 1.00 89.25 196 LEU A CA 1
ATOM 1499 C C . LEU A 1 196 ? 4.734 -7.144 0.480 1.00 89.25 196 LEU A C 1
ATOM 1501 O O . LEU A 1 196 ? 4.963 -6.353 1.400 1.00 89.25 196 LEU A O 1
ATOM 1505 N N . ILE A 1 197 ? 5.680 -7.903 -0.070 1.00 90.06 197 ILE A N 1
ATOM 1506 C CA . ILE A 1 197 ? 7.103 -7.806 0.261 1.00 90.06 197 ILE A CA 1
ATOM 1507 C C . ILE A 1 197 ? 7.609 -6.387 -0.063 1.00 90.06 197 ILE A C 1
ATOM 1509 O O . ILE A 1 197 ? 8.214 -5.746 0.797 1.00 90.06 197 ILE A O 1
ATOM 1513 N N . LEU A 1 198 ? 7.270 -5.838 -1.237 1.00 93.56 198 LEU A N 1
ATOM 1514 C CA . LEU A 1 198 ? 7.661 -4.476 -1.622 1.00 93.56 198 LEU A CA 1
ATOM 1515 C C . LEU A 1 198 ? 6.934 -3.374 -0.828 1.00 93.56 198 LEU A C 1
ATOM 1517 O O . LEU A 1 198 ? 7.567 -2.399 -0.424 1.00 93.56 198 LEU A O 1
ATOM 1521 N N . TYR A 1 199 ? 5.639 -3.537 -0.542 1.00 91.69 199 TYR A N 1
ATOM 1522 C CA . TYR A 1 199 ? 4.887 -2.649 0.358 1.00 91.69 199 TYR A CA 1
ATOM 1523 C C . TYR A 1 199 ? 5.545 -2.585 1.744 1.00 91.69 199 TYR A C 1
ATOM 1525 O O . TYR A 1 199 ? 5.795 -1.502 2.268 1.00 91.69 199 TYR A O 1
ATOM 1533 N N . THR A 1 200 ? 5.909 -3.744 2.301 1.00 87.12 200 THR A N 1
ATOM 1534 C CA . THR A 1 200 ? 6.572 -3.857 3.609 1.00 87.12 200 THR A CA 1
ATOM 1535 C C . THR A 1 200 ? 7.958 -3.206 3.611 1.00 87.12 200 THR A C 1
ATOM 1537 O O . THR A 1 200 ? 8.308 -2.510 4.561 1.00 87.12 200 THR A O 1
ATOM 1540 N N . TYR A 1 201 ? 8.740 -3.394 2.546 1.00 89.25 201 TYR A N 1
ATOM 1541 C CA . TYR A 1 201 ? 10.033 -2.729 2.353 1.00 89.25 201 TYR A CA 1
ATOM 1542 C C . TYR A 1 201 ? 9.900 -1.198 2.357 1.00 89.25 201 TYR A C 1
ATOM 1544 O O . TYR A 1 201 ? 10.657 -0.504 3.037 1.00 89.25 201 TYR A O 1
ATOM 1552 N N . MET A 1 202 ? 8.905 -0.671 1.637 1.00 89.44 202 MET A N 1
ATOM 1553 C CA . MET A 1 202 ? 8.613 0.765 1.573 1.00 89.44 202 MET A CA 1
ATOM 1554 C C . MET A 1 202 ? 8.058 1.328 2.888 1.00 89.44 202 MET A C 1
ATOM 1556 O O . MET A 1 202 ? 8.259 2.507 3.174 1.00 89.44 202 MET A O 1
ATOM 1560 N N . ALA A 1 203 ? 7.374 0.502 3.683 1.00 83.62 203 ALA A N 1
ATOM 1561 C CA . ALA A 1 203 ? 6.838 0.882 4.984 1.00 83.62 203 ALA A CA 1
ATOM 1562 C C . ALA A 1 203 ? 7.922 1.074 6.053 1.00 83.62 203 ALA A C 1
ATOM 1564 O O . ALA A 1 203 ? 7.824 2.017 6.838 1.00 83.62 203 ALA A O 1
ATOM 1565 N N . THR A 1 204 ? 8.983 0.252 6.069 1.00 78.62 204 THR A N 1
ATOM 1566 C CA . THR A 1 204 ? 10.119 0.502 6.982 1.00 78.62 204 THR A CA 1
ATOM 1567 C C . THR A 1 204 ? 11.059 1.588 6.448 1.00 78.62 204 THR A C 1
ATOM 1569 O O . THR A 1 204 ? 11.507 2.434 7.219 1.00 78.62 204 THR A O 1
ATOM 1572 N N . ARG A 1 205 ? 11.275 1.671 5.124 1.00 74.88 205 ARG A N 1
ATOM 1573 C CA . ARG A 1 205 ? 12.036 2.754 4.453 1.00 74.88 205 ARG A CA 1
ATOM 1574 C C . ARG A 1 205 ? 11.181 3.986 4.158 1.00 74.88 205 ARG A C 1
ATOM 1576 O O . ARG A 1 205 ? 11.137 4.479 3.029 1.00 74.88 205 ARG A O 1
ATOM 1583 N N . ARG A 1 206 ? 10.503 4.522 5.173 1.00 66.44 206 ARG A N 1
ATOM 1584 C CA . ARG A 1 206 ? 9.675 5.727 5.022 1.00 66.44 206 ARG A CA 1
ATOM 1585 C C . ARG A 1 206 ? 10.537 6.997 4.918 1.00 66.44 206 ARG A C 1
ATOM 1587 O O . ARG A 1 206 ? 10.714 7.718 5.891 1.00 66.44 206 ARG A O 1
ATOM 1594 N N . VAL A 1 207 ? 11.053 7.271 3.716 1.00 56.34 207 VAL A N 1
ATOM 1595 C CA . VAL A 1 207 ? 12.013 8.363 3.430 1.00 56.34 207 VAL A CA 1
ATOM 1596 C C . VAL A 1 207 ? 11.460 9.774 3.709 1.00 56.34 207 VAL A C 1
ATOM 1598 O O . VAL A 1 207 ? 12.226 10.692 3.982 1.00 56.34 207 VAL A O 1
ATOM 1601 N N . GLU A 1 208 ? 10.138 9.966 3.651 1.00 67.44 208 GLU A N 1
ATOM 1602 C CA . GLU A 1 208 ? 9.479 11.268 3.833 1.00 67.44 208 GLU A CA 1
ATOM 1603 C C . GLU A 1 208 ? 8.216 11.139 4.708 1.00 67.44 208 GLU A C 1
ATOM 1605 O O . GLU A 1 208 ? 7.329 10.330 4.417 1.00 67.44 208 GLU A O 1
ATOM 1610 N N . GLU A 1 209 ? 8.068 11.998 5.725 1.00 68.94 209 GLU A N 1
ATOM 1611 C CA . GLU A 1 209 ? 6.867 12.071 6.585 1.00 68.94 209 GLU A CA 1
ATOM 1612 C C . GLU A 1 209 ? 5.570 12.395 5.820 1.00 68.94 209 GLU A C 1
ATOM 1614 O O . GLU A 1 209 ? 4.468 12.083 6.273 1.00 68.94 209 GLU A O 1
ATOM 1619 N N . SER A 1 210 ? 5.691 13.051 4.666 1.00 79.75 210 SER A N 1
ATOM 1620 C CA . SER A 1 210 ? 4.586 13.468 3.795 1.00 79.75 210 SER A CA 1
ATOM 1621 C C . SER A 1 210 ? 4.116 12.366 2.838 1.00 79.75 210 SER A C 1
ATOM 1623 O O . SER A 1 210 ? 3.167 12.585 2.077 1.00 79.75 210 SER A O 1
ATOM 1625 N N . ARG A 1 211 ? 4.767 11.194 2.846 1.00 87.69 211 ARG A N 1
ATOM 1626 C CA . ARG A 1 211 ? 4.439 10.046 1.991 1.00 87.69 211 ARG A CA 1
ATOM 1627 C C . ARG A 1 211 ? 3.851 8.893 2.789 1.00 87.69 211 ARG A C 1
ATOM 1629 O O . ARG A 1 211 ? 4.248 8.648 3.928 1.00 87.69 211 ARG A O 1
ATOM 1636 N N . ALA A 1 212 ? 2.940 8.163 2.160 1.00 88.81 212 ALA A N 1
ATOM 1637 C CA . ALA A 1 212 ? 2.379 6.913 2.653 1.00 88.81 212 ALA A CA 1
ATOM 1638 C C . ALA A 1 212 ? 2.745 5.755 1.701 1.00 88.81 212 ALA A C 1
ATOM 1640 O O . ALA A 1 212 ? 2.629 5.920 0.477 1.00 88.81 212 ALA A O 1
ATOM 1641 N N . PRO A 1 213 ? 3.179 4.596 2.226 1.00 92.19 213 PRO A N 1
ATOM 1642 C CA . PRO A 1 213 ? 3.136 3.321 1.514 1.00 92.19 213 PRO A CA 1
ATOM 1643 C C . PRO A 1 213 ? 1.699 2.968 1.120 1.00 92.19 213 PRO A C 1
ATOM 1645 O O . PRO A 1 213 ? 0.764 3.182 1.895 1.00 92.19 213 PRO A O 1
ATOM 1648 N N . TYR A 1 214 ? 1.521 2.402 -0.071 1.00 93.75 214 TYR A N 1
ATOM 1649 C CA . TYR A 1 214 ? 0.238 1.872 -0.522 1.00 93.75 214 TYR A CA 1
ATOM 1650 C C . TYR A 1 214 ? 0.407 0.664 -1.450 1.00 93.75 214 TYR A C 1
ATOM 1652 O O . TYR A 1 214 ? 1.403 0.526 -2.167 1.00 93.75 214 TYR A O 1
ATOM 1660 N N . ILE A 1 215 ? -0.610 -0.191 -1.462 1.00 94.06 215 ILE A N 1
ATOM 1661 C CA . ILE A 1 215 ? -0.777 -1.305 -2.396 1.00 94.06 215 ILE A CA 1
ATOM 1662 C C . ILE A 1 215 ? -2.207 -1.271 -2.943 1.00 94.06 215 ILE A C 1
ATOM 1664 O O . ILE A 1 215 ? -3.163 -1.006 -2.218 1.00 94.06 215 ILE A O 1
ATOM 1668 N N . SER A 1 216 ? -2.359 -1.482 -4.248 1.00 94.19 216 SER A N 1
ATOM 1669 C CA . SER A 1 216 ? -3.638 -1.465 -4.950 1.00 94.19 216 SER A CA 1
ATOM 1670 C C . SER A 1 216 ? -3.847 -2.756 -5.726 1.00 94.19 216 SER A C 1
ATOM 1672 O O . SER A 1 216 ? -2.928 -3.276 -6.365 1.00 94.19 216 SER A O 1
ATOM 1674 N N . LEU A 1 217 ? -5.074 -3.259 -5.662 1.00 91.75 217 LEU A N 1
ATOM 1675 C CA . LEU A 1 217 ? -5.463 -4.592 -6.094 1.00 91.75 217 LEU A CA 1
ATOM 1676 C C . LEU A 1 217 ? -6.664 -4.521 -7.033 1.00 91.75 217 LEU A C 1
ATOM 1678 O O . LEU A 1 217 ? -7.522 -3.644 -6.899 1.00 91.75 217 LEU A O 1
ATOM 1682 N N . ASN A 1 218 ? -6.721 -5.467 -7.962 1.00 88.38 218 ASN A N 1
ATOM 1683 C CA . ASN A 1 218 ? -7.914 -5.791 -8.723 1.00 88.38 218 ASN A CA 1
ATOM 1684 C C . ASN A 1 218 ? -8.706 -6.831 -7.927 1.00 88.38 218 ASN A C 1
ATOM 1686 O O . ASN A 1 218 ? -8.137 -7.833 -7.498 1.00 88.38 218 ASN A O 1
ATOM 1690 N N . ALA A 1 219 ? -9.994 -6.570 -7.751 1.00 85.44 219 ALA A N 1
ATOM 1691 C CA . ALA A 1 219 ? -10.972 -7.437 -7.105 1.00 85.44 219 ALA A CA 1
ATOM 1692 C C . ALA A 1 219 ? -12.223 -7.623 -7.992 1.00 85.44 219 ALA A C 1
ATOM 1694 O O . ALA A 1 219 ? -13.250 -8.085 -7.519 1.00 85.44 219 ALA A O 1
ATOM 1695 N N . ALA A 1 220 ? -12.162 -7.267 -9.283 1.00 80.94 220 ALA A N 1
ATOM 1696 C CA . ALA A 1 220 ? -13.314 -7.325 -10.190 1.00 80.94 220 ALA A CA 1
ATOM 1697 C C . ALA A 1 220 ? -13.868 -8.742 -10.439 1.00 80.94 220 ALA A C 1
ATOM 1699 O O . ALA A 1 220 ? -14.994 -8.874 -10.914 1.00 80.94 220 ALA A O 1
ATOM 1700 N N . GLU A 1 221 ? -13.083 -9.776 -10.128 1.00 74.38 221 GLU A N 1
ATOM 1701 C CA . GLU A 1 221 ? -13.454 -11.197 -10.204 1.00 74.38 221 GLU A CA 1
ATOM 1702 C C . GLU A 1 221 ? -13.777 -11.794 -8.819 1.00 74.38 221 GLU A C 1
ATOM 1704 O O . GLU A 1 221 ? -14.057 -12.982 -8.713 1.00 74.38 221 GLU A O 1
ATOM 1709 N N . PHE A 1 222 ? -13.741 -10.986 -7.754 1.00 77.62 222 PHE A N 1
ATOM 1710 C CA . PHE A 1 222 ? -13.926 -11.424 -6.373 1.00 77.62 222 PHE A CA 1
ATOM 1711 C C . PHE A 1 222 ? -15.387 -11.233 -5.931 1.00 77.62 222 PHE A C 1
ATOM 1713 O O . PHE A 1 222 ? -15.837 -10.108 -5.711 1.00 77.62 222 PHE A O 1
ATOM 1720 N N . SER A 1 223 ? -16.129 -12.335 -5.786 1.00 68.94 223 SER A N 1
ATOM 1721 C CA . SER A 1 223 ? -17.505 -12.386 -5.265 1.00 68.94 223 SER A CA 1
ATOM 1722 C C . SER A 1 223 ? -17.605 -12.852 -3.801 1.00 68.94 223 SER A C 1
ATOM 1724 O O . SER A 1 223 ? -18.697 -12.880 -3.225 1.00 68.94 223 SER A O 1
ATOM 1726 N N . GLY A 1 224 ? -16.465 -13.157 -3.172 1.00 63.47 224 GLY A N 1
ATOM 1727 C CA . GLY A 1 224 ? -16.322 -13.428 -1.741 1.00 63.47 224 GLY A CA 1
ATOM 1728 C C . GLY A 1 224 ? -15.868 -14.847 -1.389 1.00 63.47 224 GLY A C 1
ATOM 1729 O O . GLY A 1 224 ? -15.754 -15.147 -0.199 1.00 63.47 224 GLY A O 1
ATOM 1730 N N . ASP A 1 225 ? -15.603 -15.710 -2.373 1.00 62.06 225 ASP A N 1
ATOM 1731 C CA . ASP A 1 225 ? -15.015 -17.032 -2.147 1.00 62.06 225 ASP A CA 1
ATOM 1732 C C . ASP A 1 225 ? -13.476 -16.956 -2.079 1.00 62.06 225 ASP A C 1
ATOM 1734 O O . ASP A 1 225 ? -12.837 -16.058 -2.626 1.00 62.06 225 ASP A O 1
ATOM 1738 N N . GLN A 1 226 ? -12.841 -17.913 -1.400 1.00 55.72 226 GLN A N 1
ATOM 1739 C CA . GLN A 1 226 ? -11.378 -17.960 -1.265 1.00 55.72 226 GLN A CA 1
ATOM 1740 C C . GLN A 1 226 ? -10.667 -18.533 -2.503 1.00 55.72 226 GLN A C 1
ATOM 1742 O O . GLN A 1 226 ? -9.438 -18.537 -2.546 1.00 55.72 226 GLN A O 1
ATOM 1747 N N . ASN A 1 227 ? -11.425 -18.989 -3.504 1.00 51.91 227 ASN A N 1
ATOM 1748 C CA . ASN A 1 227 ? -10.913 -19.483 -4.784 1.00 51.91 227 ASN A CA 1
ATOM 1749 C C . ASN A 1 227 ? -10.784 -18.385 -5.863 1.00 51.91 227 ASN A C 1
ATOM 1751 O O . ASN A 1 227 ? -10.339 -18.678 -6.971 1.00 51.91 227 ASN A O 1
ATOM 1755 N N . GLU A 1 228 ? -11.196 -17.145 -5.579 1.00 61.75 228 GLU A N 1
ATOM 1756 C CA . GLU A 1 228 ? -11.334 -16.081 -6.582 1.00 61.75 228 GLU A CA 1
ATOM 1757 C C . GLU A 1 228 ? -10.110 -15.155 -6.680 1.00 61.75 228 GLU A C 1
ATOM 1759 O O . GLU A 1 228 ? -9.411 -14.873 -5.702 1.00 61.75 228 GLU A O 1
ATOM 1764 N N . SER A 1 229 ? -9.845 -14.667 -7.893 1.00 69.75 229 SER A N 1
ATOM 1765 C CA . SER A 1 229 ? -8.629 -13.942 -8.257 1.00 69.75 229 SER A CA 1
ATOM 1766 C C . SER A 1 229 ? -8.599 -12.503 -7.730 1.00 69.75 229 SER A C 1
ATOM 1768 O O . SER A 1 229 ? -9.287 -11.608 -8.222 1.00 69.75 229 SER A O 1
ATOM 1770 N N . ILE A 1 230 ? -7.678 -12.252 -6.799 1.00 80.50 230 ILE A N 1
ATOM 1771 C CA . ILE A 1 230 ? -7.158 -10.912 -6.503 1.00 80.50 230 ILE A CA 1
ATOM 1772 C C . ILE A 1 230 ? -5.796 -10.787 -7.190 1.00 80.50 230 ILE A C 1
ATOM 1774 O O . ILE A 1 230 ? -4.945 -11.662 -7.033 1.00 80.50 230 ILE A O 1
ATOM 1778 N N . SER A 1 231 ? -5.561 -9.703 -7.931 1.00 86.25 231 SER A N 1
ATOM 1779 C CA . SER A 1 231 ? -4.276 -9.459 -8.613 1.00 86.25 231 SER A CA 1
ATOM 1780 C C . SER A 1 231 ? -3.695 -8.075 -8.319 1.00 86.25 231 SER A C 1
ATOM 1782 O O . SER A 1 231 ? -4.413 -7.118 -8.016 1.00 86.25 231 SER A O 1
ATOM 1784 N N . LEU A 1 232 ? -2.366 -7.961 -8.376 1.00 90.62 232 LEU A N 1
ATOM 1785 C CA . LEU A 1 232 ? -1.642 -6.731 -8.060 1.00 90.62 232 LEU A CA 1
ATOM 1786 C C . LEU A 1 232 ? -1.796 -5.687 -9.182 1.00 90.62 232 LEU A C 1
ATOM 1788 O O . LEU A 1 232 ? -1.317 -5.891 -10.295 1.00 90.62 232 LEU A O 1
ATOM 1792 N N . ARG A 1 233 ? -2.416 -4.535 -8.884 1.00 92.19 233 ARG A N 1
ATOM 1793 C CA . ARG A 1 233 ? -2.515 -3.394 -9.818 1.00 92.19 233 ARG A CA 1
ATOM 1794 C C . ARG A 1 233 ? -1.380 -2.390 -9.652 1.00 92.19 233 ARG A C 1
ATOM 1796 O O . ARG A 1 233 ? -0.885 -1.843 -10.635 1.00 92.19 233 ARG A O 1
ATOM 1803 N N . ARG A 1 234 ? -1.013 -2.079 -8.406 1.00 94.88 234 ARG A N 1
ATOM 1804 C CA . ARG A 1 234 ? 0.024 -1.084 -8.101 1.00 94.88 234 ARG A CA 1
ATOM 1805 C C . ARG A 1 234 ? 0.624 -1.299 -6.717 1.00 94.88 234 ARG A C 1
ATOM 1807 O O . ARG A 1 234 ? -0.088 -1.691 -5.802 1.00 94.88 234 ARG A O 1
ATOM 1814 N N . VAL A 1 235 ? 1.893 -0.958 -6.530 1.00 95.81 235 VAL A N 1
ATOM 1815 C CA . VAL A 1 235 ? 2.521 -0.830 -5.202 1.00 95.81 235 VAL A CA 1
ATOM 1816 C C . VAL A 1 235 ? 3.517 0.327 -5.210 1.00 95.81 235 VAL A C 1
ATOM 1818 O O . VAL A 1 235 ? 4.197 0.557 -6.210 1.00 95.81 235 VAL A O 1
ATOM 1821 N N . GLY A 1 236 ? 3.589 1.115 -4.139 1.00 93.56 236 GLY A N 1
ATOM 1822 C CA . GLY A 1 236 ? 4.480 2.273 -4.106 1.00 93.56 236 GLY A CA 1
ATOM 1823 C C . GLY A 1 236 ? 4.425 3.079 -2.814 1.00 93.56 236 GLY A C 1
ATOM 1824 O O . GLY A 1 236 ? 3.701 2.751 -1.879 1.00 93.56 236 GLY A O 1
ATOM 1825 N N . THR A 1 237 ? 5.134 4.209 -2.806 1.00 92.19 237 THR A N 1
ATOM 1826 C CA . THR A 1 237 ? 4.834 5.329 -1.903 1.00 92.19 237 THR A CA 1
ATOM 1827 C C . THR A 1 237 ? 4.267 6.497 -2.704 1.00 92.19 237 THR A C 1
ATOM 1829 O O . THR A 1 237 ? 4.710 6.767 -3.824 1.00 92.19 237 THR A O 1
ATOM 1832 N N . ALA A 1 238 ? 3.297 7.211 -2.145 1.00 90.75 238 ALA A N 1
ATOM 1833 C CA . ALA A 1 238 ? 2.731 8.429 -2.724 1.00 90.75 238 ALA A CA 1
ATOM 1834 C C . ALA A 1 238 ? 2.634 9.519 -1.652 1.00 90.75 238 ALA A C 1
ATOM 1836 O O . ALA A 1 238 ? 2.567 9.209 -0.465 1.00 90.75 238 ALA A O 1
ATOM 1837 N N . SER A 1 239 ? 2.624 10.793 -2.052 1.00 90.06 239 SER A N 1
ATOM 1838 C CA . SER A 1 239 ? 2.340 11.886 -1.118 1.00 90.06 239 SER A CA 1
ATOM 1839 C C . SER A 1 239 ? 0.920 11.762 -0.558 1.00 90.06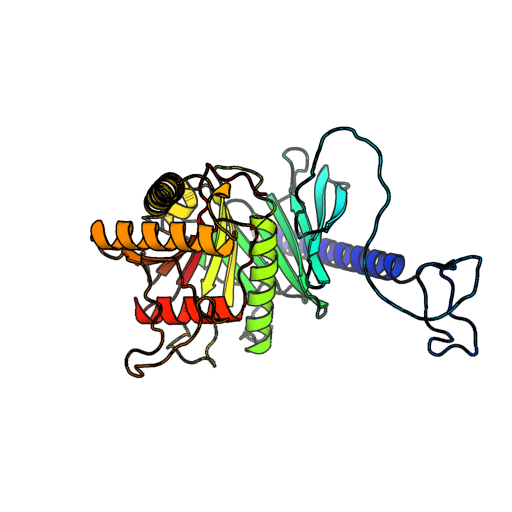 239 SER A C 1
ATOM 1841 O O . SER A 1 239 ? 0.019 11.290 -1.255 1.00 90.06 239 SER A O 1
ATOM 1843 N N . TYR A 1 240 ? 0.705 12.222 0.676 1.00 89.81 240 TYR A N 1
ATOM 1844 C CA . TYR A 1 240 ? -0.601 12.207 1.351 1.00 89.81 240 TYR A CA 1
ATOM 1845 C C . TYR A 1 240 ? -1.713 12.783 0.459 1.00 89.81 240 TYR A C 1
ATOM 1847 O O . TYR A 1 240 ? -2.719 12.121 0.224 1.00 89.81 240 TYR A O 1
ATOM 1855 N N . GLN A 1 241 ? -1.468 13.941 -0.167 1.00 88.94 241 GLN A N 1
ATOM 1856 C CA . GLN A 1 241 ? -2.382 14.573 -1.128 1.00 88.94 241 GLN A CA 1
ATOM 1857 C C . GLN A 1 241 ? -2.786 13.644 -2.289 1.00 88.94 241 GLN A C 1
ATOM 1859 O O . GLN A 1 241 ? -3.933 13.672 -2.725 1.00 88.94 241 GLN A O 1
ATOM 1864 N N . ARG A 1 242 ? -1.854 12.832 -2.807 1.00 89.75 242 ARG A N 1
ATOM 1865 C CA . ARG A 1 242 ? -2.095 11.914 -3.930 1.00 89.75 242 ARG A CA 1
ATOM 1866 C C . ARG A 1 242 ? -2.849 10.667 -3.476 1.00 89.75 242 ARG A C 1
ATOM 1868 O O . ARG A 1 242 ? -3.755 10.238 -4.176 1.00 89.75 242 ARG A O 1
ATOM 1875 N N . VAL A 1 243 ? -2.582 10.149 -2.275 1.00 91.50 243 VAL A N 1
ATOM 1876 C CA . VAL A 1 243 ? -3.445 9.113 -1.675 1.00 91.50 243 VAL A CA 1
ATOM 1877 C C . VAL A 1 243 ? -4.857 9.663 -1.442 1.00 91.50 243 VAL A C 1
ATOM 1879 O O . VAL A 1 243 ? -5.827 9.017 -1.828 1.00 91.50 243 VAL A O 1
ATOM 1882 N N . ASN A 1 244 ? -4.991 10.897 -0.946 1.00 90.94 244 ASN A N 1
ATOM 1883 C CA . ASN A 1 244 ? -6.284 11.550 -0.724 1.00 90.94 244 ASN A CA 1
ATOM 1884 C C . ASN A 1 244 ? -7.055 11.891 -2.024 1.00 90.94 244 ASN A C 1
ATOM 1886 O O . ASN A 1 244 ? -8.241 12.211 -1.967 1.00 90.94 244 ASN A O 1
ATOM 1890 N N . GLN A 1 245 ? -6.422 11.813 -3.202 1.00 89.06 245 GLN A N 1
ATOM 1891 C CA . GLN A 1 245 ? -7.108 11.915 -4.502 1.00 89.06 245 GLN A CA 1
ATOM 1892 C C . GLN A 1 245 ? -7.817 10.613 -4.908 1.00 89.06 245 GLN A C 1
ATOM 1894 O O . GLN A 1 245 ? -8.765 10.671 -5.684 1.00 89.06 245 GLN A O 1
ATOM 1899 N N . ALA A 1 246 ? -7.382 9.458 -4.391 1.00 90.06 246 ALA A N 1
ATOM 1900 C CA . ALA A 1 246 ? -8.050 8.168 -4.598 1.00 90.06 246 ALA A CA 1
ATOM 1901 C C . ALA A 1 246 ? -8.911 7.737 -3.395 1.00 90.06 246 ALA A C 1
ATOM 1903 O O . ALA A 1 246 ? -9.919 7.064 -3.580 1.00 90.06 246 ALA A O 1
ATOM 1904 N N . CYS A 1 247 ? -8.513 8.132 -2.183 1.00 93.00 247 CYS A N 1
ATOM 1905 C CA . CYS A 1 247 ? -9.103 7.726 -0.910 1.00 93.00 247 CYS A CA 1
ATOM 1906 C C . CYS A 1 247 ? -9.448 8.975 -0.088 1.00 93.00 247 CYS A C 1
ATOM 1908 O O . CYS A 1 247 ? -8.611 9.477 0.670 1.00 93.00 247 CYS A O 1
ATOM 1910 N N . LYS A 1 248 ? -10.655 9.511 -0.290 1.00 93.31 248 LYS A N 1
ATOM 1911 C CA . LYS A 1 248 ? -11.087 10.870 0.082 1.00 93.31 248 LYS A CA 1
ATOM 1912 C C . LYS A 1 248 ? -10.842 11.231 1.551 1.00 93.31 248 LYS A C 1
ATOM 1914 O O . LYS A 1 248 ? -10.604 12.403 1.846 1.00 93.31 248 LYS A O 1
ATOM 1919 N N . TYR A 1 249 ? -10.926 10.265 2.460 1.00 94.44 249 TYR A N 1
ATOM 1920 C CA . TYR A 1 249 ? -10.803 10.472 3.900 1.00 94.44 249 TYR A CA 1
ATOM 1921 C C . TYR A 1 249 ? -9.403 10.163 4.460 1.00 94.44 249 TYR A C 1
ATOM 1923 O O . TYR A 1 249 ? -9.253 10.139 5.680 1.00 94.44 249 TYR A O 1
ATOM 1931 N N . PHE A 1 250 ? -8.366 9.978 3.627 1.00 93.19 250 PHE A N 1
ATOM 1932 C CA . PHE A 1 250 ? -7.009 9.640 4.098 1.00 93.19 250 PHE A CA 1
ATOM 1933 C C . PHE A 1 250 ? -6.470 10.662 5.110 1.00 93.19 250 PHE A C 1
ATOM 1935 O O . PHE A 1 250 ? -6.046 10.287 6.203 1.00 93.19 250 PHE A O 1
ATOM 1942 N N . ASP A 1 251 ? -6.548 11.957 4.794 1.00 92.00 251 ASP A N 1
ATOM 1943 C CA . ASP A 1 251 ? -6.099 13.034 5.680 1.00 92.00 251 ASP A CA 1
ATOM 1944 C C . ASP A 1 251 ? -6.925 13.098 6.976 1.00 92.00 251 ASP A C 1
ATOM 1946 O O . ASP A 1 251 ? -6.398 13.488 8.019 1.00 92.00 251 ASP A O 1
ATOM 1950 N N . GLU A 1 252 ? -8.202 12.700 6.944 1.00 93.62 252 GLU A N 1
ATOM 1951 C CA . GLU A 1 252 ? -9.083 12.689 8.118 1.00 93.62 252 GLU A CA 1
ATOM 1952 C C . GLU A 1 252 ? -8.808 11.482 9.022 1.00 93.62 252 GLU A C 1
ATOM 1954 O O . GLU A 1 252 ? -8.609 11.650 10.222 1.00 93.62 252 GLU A O 1
ATOM 1959 N N . VAL A 1 253 ? -8.678 10.277 8.460 1.00 93.81 253 VAL A N 1
ATOM 1960 C CA . VAL A 1 253 ? -8.270 9.083 9.216 1.00 93.81 253 VAL A CA 1
ATOM 1961 C C . VAL A 1 253 ? -6.862 9.263 9.782 1.00 93.81 253 VAL A C 1
ATOM 1963 O O . VAL A 1 253 ? -6.616 8.894 10.930 1.00 93.81 253 VAL A O 1
ATOM 1966 N N . ASN A 1 254 ? -5.955 9.925 9.060 1.00 92.06 254 ASN A N 1
ATOM 1967 C CA . ASN A 1 254 ? -4.655 10.335 9.586 1.00 92.06 254 ASN A CA 1
ATOM 1968 C C . ASN A 1 254 ? -4.787 11.331 10.761 1.00 92.06 254 ASN A C 1
ATOM 1970 O O . ASN A 1 254 ? -4.128 11.127 11.781 1.00 92.06 254 ASN A O 1
ATOM 1974 N N . LYS A 1 255 ? -5.656 12.355 10.705 1.00 92.31 255 LYS A N 1
ATOM 1975 C CA . LYS A 1 255 ? -5.934 13.232 11.870 1.00 92.31 255 LYS A CA 1
ATOM 1976 C C . LYS A 1 255 ? -6.458 12.434 13.067 1.00 92.31 255 LYS A C 1
ATOM 1978 O O . LYS A 1 255 ? -5.881 12.523 14.149 1.00 92.31 255 LYS A O 1
ATOM 1983 N N . ILE A 1 256 ? -7.489 11.615 12.855 1.00 93.75 256 ILE A N 1
ATOM 1984 C CA . ILE A 1 256 ? -8.103 10.764 13.884 1.00 93.75 256 ILE A CA 1
ATOM 1985 C C . ILE A 1 256 ? -7.053 9.842 14.521 1.00 93.75 256 ILE A C 1
ATOM 1987 O O . ILE A 1 256 ? -6.999 9.731 15.741 1.00 93.75 256 ILE A O 1
ATOM 1991 N N . THR A 1 257 ? -6.175 9.240 13.717 1.00 92.56 257 THR A N 1
ATOM 1992 C CA . THR A 1 257 ? -5.083 8.359 14.167 1.00 92.56 257 THR A CA 1
ATOM 1993 C C . THR A 1 257 ? -4.063 9.096 15.040 1.00 92.56 257 THR A C 1
ATOM 1995 O O . THR A 1 257 ? -3.663 8.590 16.088 1.00 92.56 257 THR A O 1
ATOM 1998 N N . ASN A 1 258 ? -3.696 10.329 14.674 1.00 92.12 258 ASN A N 1
ATOM 1999 C CA . ASN A 1 258 ? -2.832 11.177 15.501 1.00 92.12 258 ASN A CA 1
ATOM 2000 C C . ASN A 1 258 ? -3.500 11.542 16.840 1.00 92.12 258 ASN A C 1
ATOM 2002 O O . ASN A 1 258 ? -2.884 11.401 17.896 1.00 92.12 258 ASN A O 1
ATOM 2006 N N . THR A 1 259 ? -4.775 11.943 16.825 1.00 93.44 259 THR A N 1
ATOM 2007 C CA . THR A 1 259 ? -5.547 12.220 18.048 1.00 93.44 259 THR A CA 1
ATOM 2008 C C . THR A 1 259 ? -5.727 10.969 18.916 1.00 93.44 259 THR A C 1
ATOM 2010 O O . THR A 1 259 ? -5.629 11.055 20.137 1.00 93.44 259 THR A O 1
ATOM 2013 N N . ALA A 1 260 ? -5.936 9.796 18.316 1.00 91.75 260 ALA A N 1
ATOM 2014 C CA . ALA A 1 260 ? -6.064 8.524 19.022 1.00 91.75 260 ALA A CA 1
ATOM 2015 C C . ALA A 1 260 ? -4.760 8.093 19.715 1.00 91.75 260 ALA A C 1
ATOM 2017 O O . ALA A 1 260 ? -4.822 7.625 20.850 1.00 91.75 260 ALA A O 1
ATOM 2018 N N . SER A 1 261 ? -3.602 8.300 19.076 1.00 91.00 261 SER A N 1
ATOM 2019 C CA . SER A 1 261 ? -2.273 8.078 19.670 1.00 91.00 261 SER A CA 1
ATOM 2020 C C . SER A 1 261 ? -2.019 9.020 20.855 1.00 91.00 261 SER A C 1
ATOM 2022 O O . SER A 1 261 ? -1.716 8.554 21.952 1.00 91.00 261 SER A O 1
ATOM 2024 N N . VAL A 1 262 ? -2.288 10.325 20.707 1.00 91.94 262 VAL A N 1
ATOM 2025 C CA . VAL A 1 262 ? -2.210 11.293 21.824 1.00 91.94 262 VAL A CA 1
ATOM 2026 C C . VAL A 1 262 ? -3.146 10.905 22.977 1.00 91.94 262 VAL A C 1
ATOM 2028 O O . VAL A 1 262 ? -2.733 10.895 24.134 1.00 91.94 262 VAL A O 1
ATOM 2031 N N . ASN A 1 263 ? -4.386 10.510 22.676 1.00 90.75 263 ASN A N 1
ATOM 2032 C CA . ASN A 1 263 ? -5.366 10.080 23.677 1.00 90.75 263 ASN A CA 1
ATOM 2033 C C . ASN A 1 263 ? -5.063 8.695 24.282 1.00 90.75 263 ASN A C 1
ATOM 2035 O O . ASN A 1 263 ? -5.684 8.321 25.284 1.00 90.75 263 ASN A O 1
ATOM 2039 N N . ALA A 1 264 ? -4.161 7.905 23.689 1.00 88.94 264 ALA A N 1
ATOM 2040 C CA . ALA A 1 264 ? -3.632 6.685 24.298 1.00 88.94 264 ALA A CA 1
ATOM 2041 C C . ALA A 1 264 ? -2.592 6.996 25.384 1.00 88.94 264 ALA A C 1
ATOM 2043 O O . ALA A 1 264 ? -2.433 6.191 26.303 1.00 88.94 264 ALA A O 1
ATOM 2044 N N . GLY A 1 265 ? -1.962 8.172 25.336 1.00 89.38 265 GLY A N 1
ATOM 2045 C CA . GLY A 1 265 ? -0.888 8.561 26.242 1.00 89.38 265 GLY A CA 1
ATOM 2046 C C . GLY A 1 265 ? 0.433 7.865 25.910 1.00 89.38 265 GLY A C 1
ATOM 2047 O O . GLY A 1 265 ? 0.567 7.209 24.879 1.00 89.38 265 GLY A O 1
ATOM 2048 N N . ASP A 1 266 ? 1.419 8.022 26.791 1.00 87.75 266 ASP A N 1
ATOM 2049 C CA . ASP A 1 266 ? 2.765 7.489 26.572 1.00 87.75 266 ASP A CA 1
ATOM 2050 C C . ASP A 1 266 ? 2.751 5.951 26.459 1.00 87.75 266 ASP A C 1
ATOM 2052 O O . ASP A 1 266 ? 2.224 5.241 27.329 1.00 87.75 266 ASP A O 1
ATOM 2056 N N . ARG A 1 267 ? 3.364 5.461 25.374 1.00 83.00 267 ARG A N 1
ATOM 2057 C CA . ARG A 1 267 ? 3.623 4.056 25.045 1.00 83.00 267 ARG A CA 1
ATOM 2058 C C . ARG A 1 267 ? 4.234 3.288 26.221 1.00 83.00 267 ARG A C 1
ATOM 2060 O O . ARG A 1 267 ? 3.877 2.122 26.400 1.00 83.00 267 ARG A O 1
ATOM 2067 N N . ALA A 1 268 ? 5.087 3.910 27.035 1.00 87.62 268 ALA A N 1
ATOM 2068 C CA . ALA A 1 268 ? 5.730 3.301 28.201 1.00 87.62 268 ALA A CA 1
ATOM 2069 C C . ALA A 1 268 ? 4.740 2.813 29.279 1.00 87.62 268 ALA A C 1
ATOM 2071 O O . ALA A 1 268 ? 5.046 1.871 30.006 1.00 87.62 268 ALA A O 1
ATOM 2072 N N . ASN A 1 269 ? 3.523 3.371 29.344 1.00 89.62 269 ASN A N 1
ATOM 2073 C CA . ASN A 1 269 ? 2.486 2.932 30.292 1.00 89.62 269 ASN A CA 1
ATOM 2074 C C . ASN A 1 269 ? 1.837 1.580 29.929 1.00 89.62 269 ASN A C 1
ATOM 2076 O O . ASN A 1 269 ? 0.991 1.082 30.672 1.00 89.62 269 ASN A O 1
ATOM 2080 N N . TYR A 1 270 ? 2.189 0.988 28.782 1.00 83.38 270 TYR A N 1
ATOM 2081 C CA . TYR A 1 270 ? 1.568 -0.231 28.263 1.00 83.38 270 TYR A CA 1
ATOM 2082 C C . TYR A 1 270 ? 2.524 -1.425 28.311 1.00 83.38 270 TYR A C 1
ATOM 2084 O O . TYR A 1 270 ? 3.638 -1.375 27.786 1.00 83.38 270 TYR A O 1
ATOM 2092 N N . VAL A 1 271 ? 2.027 -2.547 28.845 1.00 80.75 271 VAL A N 1
ATOM 2093 C CA . VAL A 1 271 ? 2.753 -3.822 29.026 1.00 80.75 271 VAL A CA 1
ATOM 2094 C C . VAL A 1 271 ? 3.445 -4.313 27.744 1.00 80.75 271 VAL A C 1
ATOM 2096 O O . VAL A 1 271 ? 4.491 -4.949 27.801 1.00 80.75 271 VAL A O 1
ATOM 2099 N N . SER A 1 272 ? 2.881 -4.018 26.571 1.00 78.69 272 SER A N 1
ATOM 2100 C CA . SER A 1 272 ? 3.446 -4.380 25.267 1.00 78.69 272 SER A CA 1
ATOM 2101 C C . SER A 1 272 ? 3.058 -3.390 24.162 1.00 78.69 272 SER A C 1
ATOM 2103 O O . SER A 1 272 ? 2.049 -2.683 24.264 1.00 78.69 272 SER A O 1
ATOM 2105 N N . ALA A 1 273 ? 3.806 -3.403 23.054 1.00 77.75 273 ALA A N 1
ATOM 2106 C CA . ALA A 1 273 ? 3.454 -2.648 21.849 1.00 77.75 273 ALA A CA 1
ATOM 2107 C C . ALA A 1 273 ? 2.089 -3.079 21.276 1.00 77.75 273 ALA A C 1
ATOM 2109 O O . ALA A 1 273 ? 1.318 -2.235 20.834 1.00 77.75 273 ALA A O 1
ATOM 2110 N N . ALA A 1 274 ? 1.735 -4.367 21.379 1.00 73.88 274 ALA A N 1
ATOM 2111 C CA . ALA A 1 274 ? 0.423 -4.873 20.973 1.00 73.88 274 ALA A CA 1
ATOM 2112 C C . ALA A 1 274 ? -0.723 -4.279 21.816 1.00 73.88 274 ALA A C 1
ATOM 2114 O O . ALA A 1 274 ? -1.756 -3.893 21.268 1.00 73.88 274 ALA A O 1
ATOM 2115 N N . THR A 1 275 ? -0.545 -4.150 23.137 1.00 76.88 275 THR A N 1
ATOM 2116 C CA . THR A 1 275 ? -1.545 -3.505 24.011 1.00 76.88 275 THR A CA 1
ATOM 2117 C C . THR A 1 275 ? -1.663 -2.000 23.766 1.00 76.88 275 THR A C 1
ATOM 2119 O O . THR A 1 275 ? -2.777 -1.485 23.788 1.00 76.88 275 THR A O 1
ATOM 2122 N N . TYR A 1 276 ? -0.552 -1.308 23.480 1.00 82.25 276 TYR A N 1
ATOM 2123 C CA . TYR A 1 276 ? -0.578 0.107 23.094 1.00 82.25 276 TYR A CA 1
ATOM 2124 C C . TYR A 1 276 ? -1.297 0.309 21.755 1.00 82.25 276 TYR A C 1
ATOM 2126 O O . TYR A 1 276 ? -2.266 1.061 21.687 1.00 82.25 276 TYR A O 1
ATOM 2134 N N . GLY A 1 277 ? -0.901 -0.435 20.718 1.00 80.12 277 GLY A N 1
ATOM 2135 C CA . GLY A 1 277 ? -1.544 -0.368 19.409 1.00 80.12 277 GLY A CA 1
ATOM 2136 C C . GLY A 1 277 ? -3.036 -0.649 19.498 1.00 80.12 277 GLY A C 1
ATOM 2137 O O . GLY A 1 277 ? -3.839 0.144 19.017 1.00 80.12 277 GLY A O 1
ATOM 2138 N N . THR A 1 278 ? -3.441 -1.705 20.214 1.00 79.56 278 THR A N 1
ATOM 2139 C CA . THR A 1 278 ? -4.866 -2.003 20.454 1.00 79.56 278 THR A CA 1
ATOM 2140 C C . THR A 1 278 ? -5.602 -0.814 21.087 1.00 79.56 278 THR A C 1
ATOM 2142 O O . THR A 1 278 ? -6.730 -0.514 20.699 1.00 79.56 278 THR A O 1
ATOM 2145 N N . ALA A 1 279 ? -4.969 -0.097 22.019 1.00 82.31 279 ALA A N 1
ATOM 2146 C CA . ALA A 1 279 ? -5.543 1.086 22.653 1.00 82.31 279 ALA A CA 1
ATOM 2147 C C . ALA A 1 279 ? -5.693 2.284 21.689 1.00 82.31 279 ALA A C 1
ATOM 2149 O O . ALA A 1 279 ? -6.650 3.050 21.839 1.00 82.31 279 ALA A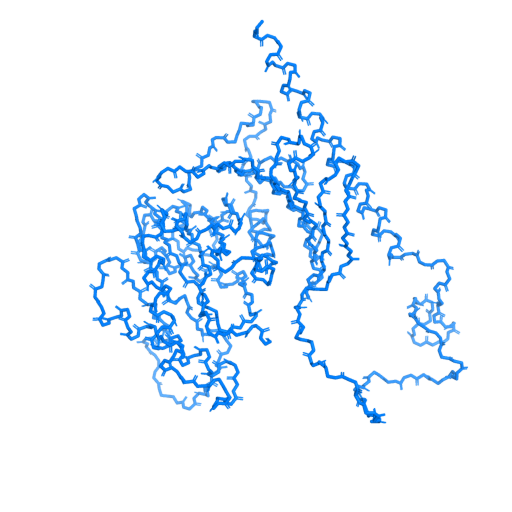 O 1
ATOM 2150 N N . VAL A 1 280 ? -4.814 2.423 20.689 1.00 86.00 280 VAL A N 1
ATOM 2151 C CA . VAL A 1 280 ? -4.949 3.395 19.587 1.00 86.00 280 VAL A CA 1
ATOM 2152 C C . VAL A 1 280 ? -6.047 2.961 18.609 1.00 86.00 280 VAL A C 1
ATOM 2154 O O . VAL A 1 280 ? -6.967 3.736 18.356 1.00 86.00 280 VAL A O 1
ATOM 2157 N N . HIS A 1 281 ? -6.022 1.713 18.125 1.00 86.94 281 HIS A N 1
ATOM 2158 C CA . HIS A 1 281 ? -7.019 1.159 17.196 1.00 86.94 281 HIS A CA 1
ATOM 2159 C C . HIS A 1 281 ? -8.459 1.282 17.737 1.00 86.94 281 HIS A C 1
ATOM 2161 O O . HIS A 1 281 ? -9.366 1.689 17.009 1.00 86.94 281 HIS A O 1
ATOM 2167 N N . VAL A 1 282 ? -8.678 1.009 19.033 1.00 84.94 282 VAL A N 1
ATOM 2168 C CA . VAL A 1 282 ? -9.988 1.196 19.690 1.00 84.94 282 VAL A CA 1
ATOM 2169 C C . VAL A 1 282 ? -10.435 2.663 19.652 1.00 84.94 282 VAL A C 1
ATOM 2171 O O . VAL A 1 282 ? -11.557 2.938 19.233 1.00 84.94 282 VAL A O 1
ATOM 2174 N N . ARG A 1 283 ? -9.554 3.611 19.995 1.00 88.38 283 ARG A N 1
ATOM 2175 C CA . ARG A 1 283 ? -9.859 5.056 19.976 1.00 88.38 283 ARG A CA 1
ATOM 2176 C C . ARG A 1 283 ? -10.137 5.589 18.570 1.00 88.38 283 ARG A C 1
ATOM 2178 O O . ARG A 1 283 ? -10.982 6.472 18.414 1.00 88.38 283 ARG A O 1
ATOM 2185 N N . VAL A 1 284 ? -9.465 5.063 17.542 1.00 90.31 284 VAL A N 1
ATOM 2186 C CA . VAL A 1 284 ? -9.785 5.389 16.142 1.00 90.31 284 VAL A CA 1
ATOM 2187 C C . VAL A 1 284 ? -11.176 4.880 15.785 1.00 90.31 284 VAL A C 1
ATOM 2189 O O . VAL A 1 284 ? -11.977 5.656 15.267 1.00 90.31 284 VAL A O 1
ATOM 2192 N N . LYS A 1 285 ? -11.501 3.623 16.118 1.00 87.69 285 LYS A N 1
ATOM 2193 C CA . LYS A 1 285 ? -12.838 3.064 15.882 1.00 87.69 285 LYS A CA 1
ATOM 2194 C C . LYS A 1 285 ? -13.936 3.896 16.546 1.00 87.69 285 LYS A C 1
ATOM 2196 O O . LYS A 1 285 ? -14.889 4.274 15.872 1.00 87.69 285 LYS A O 1
ATOM 2201 N N . GLU A 1 286 ? -13.781 4.206 17.831 1.00 88.50 286 GLU A N 1
ATOM 2202 C CA . GLU A 1 286 ? -14.718 5.048 18.587 1.00 88.50 286 GLU A CA 1
ATOM 2203 C C . GLU A 1 286 ? -14.881 6.434 17.951 1.00 88.50 286 GLU A C 1
ATOM 2205 O O . GLU A 1 286 ? -15.989 6.960 17.887 1.00 88.50 286 GLU A O 1
ATOM 2210 N N . SER A 1 287 ? -13.794 7.018 17.441 1.00 92.06 287 SER A N 1
ATOM 2211 C CA . SER A 1 287 ? -13.826 8.322 16.775 1.00 92.06 287 SER A CA 1
ATOM 2212 C C . SER A 1 287 ? -14.553 8.269 15.429 1.00 92.06 287 SER A C 1
ATOM 2214 O O . SER A 1 287 ? -15.386 9.131 15.166 1.00 92.06 287 SER A O 1
ATOM 2216 N N . VAL A 1 288 ? -14.293 7.258 14.593 1.00 91.81 288 VAL A N 1
ATOM 2217 C CA . VAL A 1 288 ? -14.967 7.08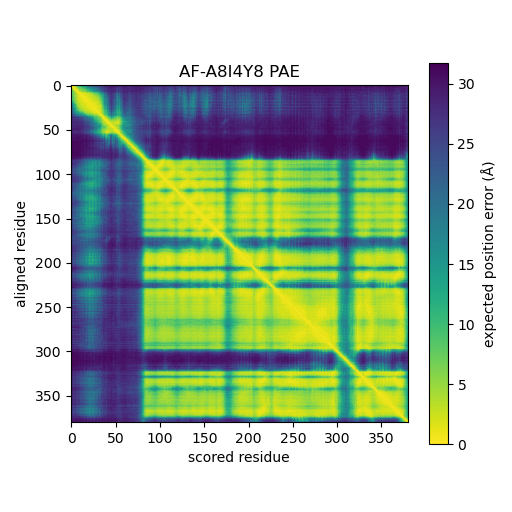7 13.292 1.00 91.81 288 VAL A CA 1
ATOM 2218 C C . VAL A 1 288 ? -16.458 6.795 13.476 1.00 91.81 288 VAL A C 1
ATOM 2220 O O . VAL A 1 288 ? -17.279 7.462 12.854 1.00 91.81 288 VAL A O 1
ATOM 2223 N N . GLU A 1 289 ? -16.827 5.871 14.372 1.00 89.88 289 GLU A N 1
ATOM 2224 C CA . GLU A 1 289 ? -18.239 5.577 14.672 1.00 89.88 289 GLU A CA 1
ATOM 2225 C C . GLU A 1 289 ? -18.974 6.777 15.296 1.00 89.88 289 GLU A C 1
ATOM 2227 O O . GLU A 1 289 ? -20.174 6.925 15.091 1.00 89.88 289 GLU A O 1
ATOM 2232 N N . LYS A 1 290 ? -18.275 7.658 16.027 1.00 92.00 290 LYS A N 1
ATOM 2233 C CA . LYS A 1 290 ? -18.852 8.889 16.594 1.00 92.00 290 LYS A CA 1
ATOM 2234 C C . LYS A 1 290 ? -19.002 10.026 15.575 1.00 92.00 290 LYS A C 1
ATOM 2236 O O . LYS A 1 290 ? -19.846 10.898 15.776 1.00 92.00 290 LYS A O 1
ATOM 2241 N N . LEU A 1 291 ? -18.170 10.060 14.535 1.00 89.88 291 LEU A N 1
ATOM 2242 C CA . LEU A 1 291 ? -18.212 11.098 13.498 1.00 89.88 291 LEU A CA 1
ATOM 2243 C C . LEU A 1 291 ? -19.294 10.847 12.433 1.00 89.88 291 LEU A C 1
ATOM 2245 O O . LEU A 1 291 ? -19.617 11.782 11.706 1.00 89.88 291 LEU A O 1
ATOM 2249 N N . ASP A 1 292 ? -19.835 9.623 12.352 1.00 89.81 292 ASP A N 1
ATOM 2250 C CA . ASP A 1 292 ? -20.939 9.214 11.459 1.00 89.81 292 ASP A CA 1
ATOM 2251 C C . ASP A 1 292 ? -20.741 9.664 9.994 1.00 89.81 292 ASP A C 1
ATOM 2253 O O . ASP A 1 292 ? -21.637 10.181 9.325 1.00 89.81 292 ASP A O 1
ATOM 2257 N N . ILE A 1 293 ? -19.503 9.532 9.501 1.00 89.94 293 ILE A N 1
ATOM 2258 C CA . ILE A 1 293 ? -19.105 10.015 8.176 1.00 89.94 293 ILE A CA 1
ATOM 2259 C C . ILE A 1 293 ? -19.670 9.076 7.096 1.00 89.94 293 ILE A C 1
ATOM 2261 O O . ILE A 1 293 ? -19.297 7.900 7.057 1.00 89.94 293 ILE A O 1
ATOM 2265 N N . PRO A 1 294 ? -20.493 9.573 6.149 1.00 89.12 294 PRO A N 1
ATOM 2266 C CA . PRO A 1 294 ? -21.028 8.740 5.080 1.00 89.12 294 PRO A CA 1
ATOM 2267 C C . PRO A 1 294 ? -19.923 8.063 4.265 1.00 89.12 294 PRO A C 1
ATOM 2269 O O . PRO A 1 294 ? -18.962 8.710 3.826 1.00 89.12 294 PRO A O 1
ATOM 2272 N N . ASN A 1 295 ? -20.120 6.762 4.042 1.00 89.88 295 ASN A N 1
ATOM 2273 C CA . ASN A 1 295 ? -19.212 5.820 3.387 1.00 89.88 295 ASN A CA 1
ATOM 2274 C C . ASN A 1 295 ? -17.897 5.506 4.127 1.00 89.88 295 ASN A C 1
ATOM 2276 O O . ASN A 1 295 ? -17.087 4.774 3.562 1.00 89.88 295 ASN A O 1
ATOM 2280 N N . LEU A 1 296 ? -17.678 5.986 5.356 1.00 92.94 296 LEU A N 1
ATOM 2281 C CA . LEU A 1 296 ? -16.490 5.669 6.157 1.00 92.94 296 LEU A CA 1
ATOM 2282 C C . LEU A 1 296 ? -16.881 4.811 7.368 1.00 92.94 296 LEU A C 1
ATOM 2284 O O . LEU A 1 296 ? -17.667 5.241 8.207 1.00 92.94 296 LEU A O 1
ATOM 2288 N N . VAL A 1 297 ? -16.327 3.602 7.481 1.00 89.94 297 VAL A N 1
ATOM 2289 C CA . VAL A 1 297 ? -16.647 2.665 8.571 1.00 89.94 297 VAL A CA 1
ATOM 2290 C C . VAL A 1 297 ? -15.388 2.135 9.242 1.00 89.94 297 VAL A C 1
ATOM 2292 O O . VAL A 1 297 ? -14.442 1.724 8.576 1.00 89.94 297 VAL A O 1
ATOM 2295 N N . ALA A 1 298 ? -15.383 2.090 10.573 1.00 85.00 298 ALA A N 1
ATOM 2296 C CA . ALA A 1 298 ? -14.406 1.299 11.312 1.00 85.00 298 ALA A CA 1
ATOM 2297 C C . ALA A 1 298 ? -14.866 -0.163 11.366 1.00 85.00 298 ALA A C 1
ATOM 2299 O O . ALA A 1 298 ? -16.031 -0.447 11.662 1.00 85.00 298 ALA A O 1
ATOM 2300 N N . GLU A 1 299 ? -13.967 -1.101 11.080 1.00 67.06 299 GLU A N 1
ATOM 2301 C CA . GLU A 1 299 ? -14.339 -2.510 10.938 1.00 67.06 299 GLU A CA 1
ATOM 2302 C C . GLU A 1 299 ? -14.724 -3.156 12.284 1.00 67.06 299 GLU A C 1
ATOM 2304 O O . GLU A 1 299 ? -14.405 -2.692 13.395 1.00 67.06 299 GLU A O 1
ATOM 2309 N N . ARG A 1 300 ? -15.440 -4.275 12.186 1.00 59.00 300 ARG A N 1
ATOM 2310 C CA . ARG A 1 300 ? -15.966 -5.040 13.311 1.00 59.00 300 ARG A CA 1
ATOM 2311 C C . ARG A 1 300 ? -15.411 -6.461 13.276 1.00 59.00 300 ARG A C 1
ATOM 2313 O O . ARG A 1 300 ? -15.961 -7.316 12.588 1.00 59.00 300 ARG A O 1
ATOM 2320 N N . SER A 1 301 ? -14.414 -6.737 14.129 1.00 46.12 301 SER A N 1
ATOM 2321 C CA . SER A 1 301 ? -14.074 -8.113 14.509 1.00 46.12 301 SER A CA 1
ATOM 2322 C C . SER A 1 301 ? -15.286 -8.763 15.150 1.00 46.12 301 SER A C 1
ATOM 2324 O O . SER A 1 301 ? -15.518 -8.628 16.354 1.00 46.12 301 SER A O 1
ATOM 2326 N N . TYR A 1 302 ? -15.992 -9.547 14.356 1.00 35.91 302 TYR A N 1
ATOM 2327 C CA . TYR A 1 302 ? -16.851 -10.586 14.869 1.00 35.91 302 TYR A CA 1
ATOM 2328 C C . TYR A 1 302 ? -16.002 -11.765 15.330 1.00 35.91 302 TYR A C 1
ATOM 2330 O O . TYR A 1 302 ? -15.798 -12.744 14.615 1.00 35.91 302 TYR A O 1
ATOM 2338 N N . VAL A 1 303 ? -15.575 -11.714 16.594 1.00 34.16 303 VAL A N 1
ATOM 2339 C CA . VAL A 1 303 ? -15.427 -12.964 17.342 1.00 34.16 303 VAL A CA 1
ATOM 2340 C C . VAL A 1 303 ? -16.840 -13.521 17.521 1.00 34.16 303 VAL A C 1
ATOM 2342 O O . VAL A 1 303 ? -17.530 -13.149 18.460 1.00 34.16 303 VAL A O 1
ATOM 2345 N N . LYS A 1 304 ? -17.260 -14.378 16.582 1.00 32.78 304 LYS A N 1
ATOM 2346 C CA . LYS A 1 304 ? -18.436 -15.261 16.668 1.00 32.78 304 LYS A CA 1
ATOM 2347 C C . LYS A 1 304 ? -19.724 -14.584 17.179 1.00 32.78 304 LYS A C 1
ATOM 2349 O O . LYS A 1 304 ? -20.072 -14.728 18.345 1.00 32.78 304 LYS A O 1
ATOM 2354 N N . GLU A 1 305 ? -20.535 -13.999 16.293 1.00 33.62 305 GLU A N 1
ATOM 2355 C CA . GLU A 1 305 ? -21.855 -13.421 16.653 1.00 33.62 305 GLU A CA 1
ATOM 2356 C C . GLU A 1 305 ? -22.901 -14.455 17.170 1.00 33.62 305 GLU A C 1
ATOM 2358 O O . GLU A 1 305 ? -24.070 -14.118 17.334 1.00 33.62 305 GLU A O 1
ATOM 2363 N N . LYS A 1 306 ? -22.523 -15.725 17.416 1.00 33.47 306 LYS A N 1
ATOM 2364 C CA . LYS A 1 306 ? -23.422 -16.808 17.870 1.00 33.47 306 LYS A CA 1
ATOM 2365 C C . LYS A 1 306 ? -22.843 -17.848 18.848 1.00 33.47 306 LYS A C 1
ATOM 2367 O O . LYS A 1 306 ? -23.501 -18.859 19.074 1.00 33.47 306 LYS A O 1
ATOM 2372 N N . GLU A 1 307 ? -21.672 -17.643 19.455 1.00 28.94 307 GLU A N 1
ATOM 2373 C CA . GLU A 1 307 ? -21.166 -18.575 20.487 1.00 28.94 307 GLU A CA 1
ATOM 2374 C C . GLU A 1 307 ? -20.640 -17.843 21.726 1.00 28.94 307 GLU A C 1
ATOM 2376 O O . GLU A 1 307 ? -19.560 -17.255 21.728 1.00 28.94 307 GLU A O 1
ATOM 2381 N N . GLU A 1 308 ? -21.440 -17.909 22.787 1.00 36.94 308 GLU A N 1
ATOM 2382 C CA . GLU A 1 308 ? -21.241 -17.241 24.070 1.00 36.94 308 GLU A CA 1
ATOM 2383 C C . GLU A 1 308 ? -20.481 -18.124 25.090 1.00 36.94 308 GLU A C 1
ATOM 2385 O O . GLU A 1 308 ? -20.484 -19.349 25.002 1.00 36.94 308 GLU A O 1
ATOM 2390 N N . ILE A 1 309 ? -19.916 -17.488 26.126 1.00 33.09 309 ILE A N 1
ATOM 2391 C CA . ILE A 1 309 ? -19.594 -18.085 27.444 1.00 33.09 309 ILE A CA 1
ATOM 2392 C C . ILE A 1 309 ? -18.542 -19.227 27.460 1.00 33.09 309 ILE A C 1
ATOM 2394 O O . ILE A 1 309 ? -18.875 -20.406 27.581 1.00 33.09 309 ILE A O 1
ATOM 2398 N N . LYS A 1 310 ? -17.248 -18.860 27.530 1.00 29.03 310 LYS A N 1
ATOM 2399 C CA . LYS A 1 310 ? -16.378 -19.063 28.727 1.00 29.03 310 LYS A CA 1
ATOM 2400 C C . LYS A 1 310 ? -14.915 -18.666 28.485 1.00 29.03 310 LYS A C 1
ATOM 2402 O O . LYS A 1 310 ? -14.370 -18.921 27.420 1.00 29.03 310 LYS A O 1
ATOM 2407 N N . GLU A 1 311 ? -14.325 -18.056 29.517 1.00 32.94 311 GLU A N 1
ATOM 2408 C CA . GLU A 1 311 ? -12.888 -17.864 29.807 1.00 32.94 311 GLU A CA 1
ATOM 2409 C C . GLU A 1 311 ? -11.896 -18.186 28.668 1.00 32.94 311 GLU A C 1
ATOM 2411 O O . GLU A 1 311 ? -11.154 -19.166 28.709 1.00 32.94 311 GLU A O 1
ATOM 2416 N N . ALA A 1 312 ? -11.841 -17.312 27.659 1.00 27.12 312 ALA A N 1
ATOM 2417 C CA . ALA A 1 312 ? -10.838 -17.348 26.599 1.00 27.12 312 ALA A CA 1
ATOM 2418 C C . ALA A 1 312 ? -9.966 -16.087 26.677 1.00 27.12 312 ALA A C 1
ATOM 2420 O O . ALA A 1 312 ? -10.473 -14.968 26.602 1.00 27.12 312 ALA A O 1
ATOM 2421 N N . GLY A 1 313 ? -8.655 -16.273 26.855 1.00 31.22 313 GLY A N 1
ATOM 2422 C CA . GLY A 1 313 ? -7.713 -15.182 27.112 1.00 31.22 313 GLY A CA 1
ATOM 2423 C C . GLY A 1 313 ? -7.593 -14.156 25.977 1.00 31.22 313 GLY A C 1
ATOM 2424 O O . GLY A 1 313 ? -7.682 -14.483 24.792 1.00 31.22 313 GLY A O 1
ATOM 2425 N N . TYR A 1 314 ? -7.335 -12.909 26.371 1.00 32.31 314 TYR A N 1
ATOM 2426 C CA . TYR A 1 314 ? -6.970 -11.799 25.489 1.00 32.31 314 TYR A CA 1
ATOM 2427 C C . TYR A 1 314 ? -5.734 -12.159 24.639 1.00 32.31 314 TYR A C 1
ATOM 2429 O O . TYR A 1 314 ? -4.765 -12.705 25.162 1.00 32.31 314 TYR A O 1
ATOM 2437 N N . GLY A 1 315 ? -5.753 -11.840 23.338 1.00 35.19 315 GLY A N 1
ATOM 2438 C CA . GLY A 1 315 ? -4.624 -12.098 22.428 1.00 35.19 315 GLY A CA 1
ATOM 2439 C C . GLY A 1 315 ? -4.700 -13.395 21.607 1.00 35.19 315 GLY A C 1
ATOM 2440 O O . GLY A 1 315 ? -3.671 -14.010 21.329 1.00 35.19 315 GLY A O 1
ATOM 2441 N N . ARG A 1 316 ? -5.895 -13.831 21.179 1.00 33.97 316 ARG A N 1
ATOM 2442 C CA . ARG A 1 316 ? -6.017 -14.964 20.243 1.00 33.97 316 ARG A CA 1
ATOM 2443 C C . ARG A 1 316 ? -5.376 -14.612 18.889 1.00 33.97 316 ARG A C 1
ATOM 2445 O O . ARG A 1 316 ? -5.721 -13.609 18.270 1.00 33.97 316 ARG A O 1
ATOM 2452 N N . LYS A 1 317 ? -4.457 -15.459 18.412 1.00 36.75 317 LYS A N 1
ATOM 2453 C CA . LYS A 1 317 ? -3.825 -15.338 17.086 1.00 36.75 317 LYS A CA 1
ATOM 2454 C C . LYS A 1 317 ? -4.913 -15.375 15.999 1.00 36.75 317 LYS A C 1
ATOM 2456 O O . LYS A 1 317 ? -5.575 -16.400 15.860 1.00 36.75 317 LYS A O 1
ATOM 2461 N N . GLY A 1 318 ? -5.090 -14.272 15.265 1.00 35.88 318 GLY A N 1
ATOM 2462 C CA . GLY A 1 318 ? -6.132 -14.129 14.233 1.00 35.88 318 GLY A CA 1
ATOM 2463 C C . GLY A 1 318 ? -7.259 -13.128 14.535 1.00 35.88 318 GLY A C 1
ATOM 2464 O O . GLY A 1 318 ? -8.354 -13.296 14.012 1.00 35.88 318 GLY A O 1
ATOM 2465 N N . SER A 1 319 ? -7.045 -12.101 15.370 1.00 39.25 319 SER A N 1
ATOM 2466 C CA . SER A 1 319 ? -7.990 -10.974 15.464 1.00 39.25 319 SER A CA 1
ATOM 2467 C C . SER A 1 319 ? -7.322 -9.641 15.833 1.00 39.25 319 SER A C 1
ATOM 2469 O O . SER A 1 319 ? -7.000 -9.434 17.000 1.00 39.25 319 SER A O 1
ATOM 2471 N N . ILE A 1 320 ? -7.164 -8.747 14.847 1.00 44.03 320 ILE A N 1
ATOM 2472 C CA . ILE A 1 320 ? -7.365 -7.279 14.909 1.00 44.03 320 ILE A CA 1
ATOM 2473 C C . ILE A 1 320 ? -7.368 -6.760 13.456 1.00 44.03 320 ILE A C 1
ATOM 2475 O O . ILE A 1 320 ? -6.332 -6.535 12.842 1.00 44.03 320 ILE A O 1
ATOM 2479 N N . ARG A 1 321 ? -8.580 -6.747 12.894 1.00 57.41 321 ARG A N 1
ATOM 2480 C CA . ARG A 1 321 ? -9.223 -5.825 11.930 1.00 57.41 321 ARG A CA 1
ATOM 2481 C C . ARG A 1 321 ? -8.425 -4.960 10.971 1.00 57.41 321 ARG A C 1
ATOM 2483 O O . ARG A 1 321 ? -7.416 -4.373 11.342 1.00 57.41 321 ARG A O 1
ATOM 2490 N N . VAL A 1 322 ? -8.999 -4.772 9.790 1.00 58.25 322 VAL A N 1
ATOM 2491 C CA . VAL A 1 322 ? -8.839 -3.564 8.977 1.00 58.25 322 VAL A CA 1
ATOM 2492 C C . VAL A 1 322 ? -9.337 -2.363 9.777 1.00 58.25 322 VAL A C 1
ATOM 2494 O O . VAL A 1 322 ? -10.415 -2.424 10.350 1.00 58.25 322 VAL A O 1
ATOM 2497 N N . ASP A 1 323 ? -8.600 -1.264 9.864 1.00 75.81 323 ASP A N 1
ATOM 2498 C CA . ASP A 1 323 ? -8.946 -0.275 10.892 1.00 75.81 323 ASP A CA 1
ATOM 2499 C C . ASP A 1 323 ? -10.094 0.638 10.482 1.00 75.81 323 ASP A C 1
ATOM 2501 O O . ASP A 1 323 ? -11.060 0.811 11.231 1.00 75.81 323 ASP A O 1
ATOM 2505 N N . VAL A 1 324 ? -10.012 1.176 9.266 1.00 90.69 324 VAL A N 1
ATOM 2506 C CA . VAL A 1 324 ? -11.066 1.988 8.661 1.00 90.69 324 VAL A CA 1
ATOM 2507 C C . VAL A 1 324 ? -11.160 1.666 7.168 1.00 90.69 324 VAL A C 1
ATOM 2509 O O . VAL A 1 324 ? -10.140 1.596 6.481 1.00 90.69 324 VAL A O 1
ATOM 2512 N N . LEU A 1 325 ? -12.380 1.488 6.663 1.00 93.00 325 LEU A N 1
ATOM 2513 C CA . LEU A 1 325 ? -12.685 1.327 5.243 1.00 93.00 325 LEU A CA 1
ATOM 2514 C C . LEU A 1 325 ? -13.501 2.527 4.744 1.00 93.00 325 LEU A C 1
ATOM 2516 O O . LEU A 1 325 ? -14.464 2.941 5.388 1.00 93.00 325 LEU A O 1
ATOM 2520 N N . GLU A 1 326 ? -13.147 3.049 3.573 1.00 94.69 326 GLU A N 1
ATOM 2521 C CA . GLU A 1 326 ? -13.943 4.001 2.795 1.00 94.69 326 GLU A CA 1
ATOM 2522 C C . GLU A 1 326 ? -14.532 3.290 1.570 1.00 94.69 326 GLU A C 1
ATOM 2524 O O . GLU A 1 326 ? -13.791 2.757 0.744 1.00 94.69 326 GLU A O 1
ATOM 2529 N N . ASN A 1 327 ? -15.854 3.348 1.399 1.00 93.50 327 ASN A N 1
ATOM 2530 C CA . ASN A 1 327 ? -16.498 3.051 0.120 1.00 93.50 327 ASN A CA 1
ATOM 2531 C C . ASN A 1 327 ? -16.373 4.279 -0.804 1.00 93.50 327 ASN A C 1
ATOM 2533 O O . ASN A 1 327 ? -17.208 5.194 -0.770 1.00 93.50 327 ASN A O 1
ATOM 2537 N N . ALA A 1 328 ? -15.281 4.317 -1.565 1.00 90.50 328 ALA A N 1
ATOM 2538 C CA . ALA A 1 328 ? -14.918 5.418 -2.447 1.00 90.50 328 ALA A CA 1
ATOM 2539 C C . ALA A 1 328 ? -15.722 5.371 -3.762 1.00 90.50 328 ALA A C 1
ATOM 2541 O O . ALA A 1 328 ? -16.546 4.487 -4.008 1.00 90.50 328 ALA A O 1
ATOM 2542 N N . SER A 1 329 ? -15.512 6.359 -4.633 1.00 82.69 329 SER A N 1
ATOM 2543 C CA . SER A 1 329 ? -16.097 6.354 -5.977 1.00 82.69 329 SER A CA 1
ATOM 2544 C C . SER A 1 329 ? -15.448 5.296 -6.885 1.00 82.69 329 SER A C 1
ATOM 2546 O O . SER A 1 329 ? -14.407 4.722 -6.573 1.00 82.69 329 SER A O 1
ATOM 2548 N N . ASN A 1 330 ? -16.053 5.060 -8.054 1.00 82.19 330 ASN A N 1
ATOM 2549 C CA . ASN A 1 330 ? -15.475 4.244 -9.129 1.00 82.19 330 ASN A CA 1
ATOM 2550 C C . ASN A 1 330 ? -15.149 2.799 -8.695 1.00 82.19 330 ASN A C 1
ATOM 2552 O O . ASN A 1 330 ? -14.034 2.317 -8.903 1.00 82.19 330 ASN A O 1
ATOM 2556 N N . ASP A 1 331 ? -16.118 2.123 -8.067 1.00 89.31 331 ASP A N 1
ATOM 2557 C CA . ASP A 1 331 ? -16.022 0.719 -7.635 1.00 89.31 331 ASP A CA 1
ATOM 2558 C C . ASP A 1 331 ? -14.769 0.421 -6.786 1.00 89.31 331 ASP A C 1
ATOM 2560 O O . ASP A 1 331 ? -14.159 -0.647 -6.890 1.00 89.31 331 ASP A O 1
ATOM 2564 N N . THR A 1 332 ? -14.356 1.397 -5.972 1.00 91.56 332 THR A N 1
ATOM 2565 C CA . THR A 1 332 ? -13.127 1.346 -5.176 1.00 91.56 332 THR A CA 1
ATOM 2566 C C . THR A 1 332 ? -13.448 1.335 -3.689 1.00 91.56 332 THR A C 1
ATOM 2568 O O . THR A 1 332 ? -14.187 2.187 -3.207 1.00 91.56 332 THR A O 1
ATOM 2571 N N . VAL A 1 333 ? -12.841 0.413 -2.943 1.00 93.50 333 VAL A N 1
ATOM 2572 C CA . VAL A 1 333 ? -12.786 0.488 -1.480 1.00 93.50 333 VAL A CA 1
ATOM 2573 C C . VAL A 1 333 ? -11.371 0.856 -1.061 1.00 93.50 333 VAL A C 1
ATOM 2575 O O . VAL A 1 333 ? -10.401 0.157 -1.367 1.00 93.50 333 VAL A O 1
ATOM 2578 N N . CYS A 1 334 ? -11.258 1.972 -0.355 1.00 94.75 334 CYS A N 1
ATOM 2579 C CA . CYS A 1 334 ? -10.019 2.384 0.276 1.00 94.75 334 CYS A CA 1
ATOM 2580 C C . CYS A 1 334 ? -9.947 1.834 1.698 1.00 94.75 334 CYS A C 1
ATOM 2582 O O . CYS A 1 334 ? -10.946 1.734 2.406 1.00 94.75 334 CYS A O 1
ATOM 2584 N N . VAL A 1 335 ? -8.745 1.452 2.098 1.00 93.38 335 VAL A N 1
ATOM 2585 C CA . VAL A 1 335 ? -8.451 0.731 3.326 1.00 93.38 335 VAL A CA 1
ATOM 2586 C C . VAL A 1 335 ? -7.300 1.437 4.017 1.00 93.38 335 VAL A C 1
ATOM 2588 O O . VAL A 1 335 ? -6.209 1.563 3.463 1.00 93.38 335 VAL A O 1
ATOM 2591 N N . TYR A 1 336 ? -7.549 1.883 5.238 1.00 93.25 336 TYR A N 1
ATOM 2592 C CA . TYR A 1 336 ? -6.560 2.542 6.069 1.00 93.25 336 TYR A CA 1
ATOM 2593 C C . TYR A 1 336 ? -6.018 1.519 7.061 1.00 93.25 336 TYR A C 1
ATOM 2595 O O . TYR A 1 336 ? -6.720 1.095 7.978 1.00 93.25 336 TYR A O 1
ATOM 2603 N N . ASP A 1 337 ? -4.785 1.079 6.822 1.00 88.88 337 ASP A N 1
ATOM 2604 C CA . ASP A 1 337 ? -4.093 0.082 7.635 1.00 88.88 337 ASP A CA 1
ATOM 2605 C C . ASP A 1 337 ? -3.228 0.826 8.661 1.00 88.88 337 ASP A C 1
ATOM 2607 O O . ASP A 1 337 ? -2.168 1.371 8.342 1.00 88.88 337 ASP A O 1
ATOM 2611 N N . ILE A 1 338 ? -3.722 0.924 9.894 1.00 87.12 338 ILE A N 1
ATOM 2612 C CA . ILE A 1 338 ? -3.103 1.734 10.944 1.00 87.12 338 ILE A CA 1
ATOM 2613 C C . ILE A 1 338 ? -1.937 0.961 11.553 1.00 87.12 338 ILE A C 1
ATOM 2615 O O . ILE A 1 338 ? -1.994 -0.262 11.727 1.00 87.12 338 ILE A O 1
ATOM 2619 N N . LYS A 1 339 ? -0.835 1.659 11.841 1.00 84.81 339 LYS A N 1
ATOM 2620 C CA . LYS A 1 339 ? 0.387 1.044 12.369 1.00 84.81 339 LYS A CA 1
ATOM 2621 C C . LYS A 1 339 ? 1.019 1.877 13.475 1.00 84.81 339 LYS A C 1
ATOM 2623 O O . LYS A 1 339 ? 1.539 2.960 13.227 1.00 84.81 339 LYS A O 1
ATOM 2628 N N . THR A 1 340 ? 1.065 1.287 14.667 1.00 80.81 340 THR A N 1
ATOM 2629 C CA . THR A 1 340 ? 1.795 1.784 15.846 1.00 80.81 340 THR A CA 1
ATOM 2630 C C . THR A 1 340 ? 3.066 0.952 16.106 1.00 80.81 340 THR A C 1
ATOM 2632 O O . THR A 1 340 ? 3.303 0.443 17.206 1.00 80.81 340 THR A O 1
ATOM 2635 N N . GLY A 1 341 ? 3.791 0.613 15.034 1.00 73.31 341 GLY A N 1
ATOM 2636 C CA . GLY A 1 341 ? 4.926 -0.319 15.082 1.00 73.31 341 GLY A CA 1
ATOM 2637 C C . GLY A 1 341 ? 5.313 -0.918 13.726 1.00 73.31 341 GLY A C 1
ATOM 2638 O O . GLY A 1 341 ? 4.674 -0.659 12.705 1.00 73.31 341 GLY A O 1
ATOM 2639 N N . LYS A 1 342 ? 6.384 -1.717 13.708 1.00 66.62 342 LYS A N 1
ATOM 2640 C CA . LYS A 1 342 ? 7.059 -2.240 12.498 1.00 66.62 342 LYS A CA 1
ATOM 2641 C C . LYS A 1 342 ? 6.417 -3.506 11.884 1.00 66.62 342 LYS A C 1
ATOM 2643 O O . LYS A 1 342 ? 7.070 -4.222 11.131 1.00 66.62 342 LYS A O 1
ATOM 2648 N N . SER A 1 343 ? 5.164 -3.829 12.216 1.00 66.81 343 SER A N 1
ATOM 2649 C CA . SER A 1 343 ? 4.488 -5.042 11.726 1.00 66.81 343 SER A CA 1
ATOM 2650 C C . SER A 1 343 ? 4.079 -4.939 10.250 1.00 66.81 343 SER A C 1
ATOM 2652 O O . SER A 1 343 ? 3.548 -3.924 9.806 1.00 66.81 343 SER A O 1
ATOM 2654 N N . SER A 1 344 ? 4.310 -6.015 9.495 1.00 67.94 344 SER A N 1
ATOM 2655 C CA . SER A 1 344 ? 4.029 -6.107 8.060 1.00 67.94 344 SER A CA 1
ATOM 2656 C C . SER A 1 344 ? 2.607 -6.581 7.742 1.00 67.94 344 SER A C 1
ATOM 2658 O O . SER A 1 344 ? 1.913 -7.163 8.582 1.00 67.94 344 SER A O 1
ATOM 2660 N N . LEU A 1 345 ? 2.180 -6.362 6.495 1.00 73.62 345 LEU A N 1
ATOM 2661 C CA . LEU A 1 345 ? 0.900 -6.839 5.977 1.00 73.62 345 LEU A CA 1
ATOM 2662 C C . LEU A 1 345 ? 1.059 -8.255 5.394 1.00 73.62 345 LEU A C 1
ATOM 2664 O O . LEU A 1 345 ? 1.907 -8.482 4.533 1.00 73.62 345 LEU A O 1
ATOM 2668 N N . SER A 1 346 ? 0.265 -9.219 5.869 1.00 72.19 346 SER A N 1
ATOM 2669 C CA . SER A 1 346 ? 0.380 -10.632 5.467 1.00 72.19 346 SER A CA 1
ATOM 2670 C C . SER A 1 346 ? -0.625 -11.037 4.381 1.00 72.19 346 SER A C 1
ATOM 2672 O O . SER A 1 346 ? -1.662 -10.399 4.203 1.00 72.19 346 SER A O 1
ATOM 2674 N N . LYS A 1 347 ? -0.358 -12.150 3.683 1.00 71.25 347 LYS A N 1
ATOM 2675 C CA . LYS A 1 347 ? -1.270 -12.723 2.676 1.00 71.25 347 LYS A CA 1
ATOM 2676 C C . LYS A 1 347 ? -2.658 -13.039 3.246 1.00 71.25 347 LYS A C 1
ATOM 2678 O O . LYS A 1 347 ? -3.660 -12.645 2.663 1.00 71.25 347 LYS A O 1
ATOM 2683 N N . ALA A 1 348 ? -2.724 -13.719 4.394 1.00 71.12 348 ALA A N 1
ATOM 2684 C CA . ALA A 1 348 ? -3.996 -14.068 5.035 1.00 71.12 348 ALA A CA 1
ATOM 2685 C C . ALA A 1 348 ? -4.813 -12.807 5.363 1.00 71.12 348 ALA A C 1
ATOM 2687 O O . ALA A 1 348 ? -5.986 -12.711 5.015 1.00 71.12 348 ALA A O 1
ATOM 2688 N N . ARG A 1 349 ? -4.140 -11.789 5.907 1.00 74.25 349 ARG A N 1
ATOM 2689 C CA . ARG A 1 349 ? -4.706 -10.466 6.171 1.00 74.25 349 ARG A CA 1
ATOM 2690 C C . ARG A 1 349 ? -5.200 -9.755 4.903 1.00 74.25 349 ARG A C 1
ATOM 2692 O O . ARG A 1 349 ? -6.190 -9.039 4.946 1.00 74.25 349 ARG A O 1
ATOM 2699 N N . MET A 1 350 ? -4.555 -9.945 3.760 1.00 77.06 350 MET A N 1
ATOM 2700 C CA . MET A 1 350 ? -5.034 -9.377 2.494 1.00 77.06 350 MET A CA 1
ATOM 2701 C C . MET A 1 350 ? -6.321 -10.030 1.988 1.00 77.06 350 MET A C 1
ATOM 2703 O O . MET A 1 350 ? -7.175 -9.333 1.441 1.00 77.06 350 MET A O 1
ATOM 2707 N N . LEU A 1 351 ? -6.502 -11.330 2.233 1.00 75.81 351 LEU A N 1
ATOM 2708 C CA . LEU A 1 351 ? -7.768 -12.014 1.960 1.00 75.81 351 LEU A CA 1
ATOM 2709 C C . LEU A 1 351 ? -8.873 -11.543 2.922 1.00 75.81 351 LEU A C 1
ATOM 2711 O O . LEU A 1 351 ? -9.981 -11.269 2.468 1.00 75.81 351 LEU A O 1
ATOM 2715 N N . GLU A 1 352 ? -8.564 -11.349 4.213 1.00 76.19 352 GLU A N 1
ATOM 2716 C CA . GLU A 1 352 ? -9.475 -10.698 5.177 1.00 76.19 352 GLU A CA 1
ATOM 2717 C C . GLU A 1 352 ? -9.902 -9.304 4.675 1.00 76.19 352 GLU A C 1
ATOM 2719 O O . GLU A 1 352 ? -11.095 -9.008 4.600 1.00 76.19 352 GLU A O 1
ATOM 2724 N N . ILE A 1 353 ? -8.942 -8.461 4.266 1.00 80.19 353 ILE A N 1
ATOM 2725 C CA . ILE A 1 353 ? -9.210 -7.115 3.734 1.00 80.19 353 ILE A CA 1
ATOM 2726 C C . ILE A 1 353 ? -10.163 -7.165 2.536 1.00 80.19 353 ILE A C 1
ATOM 2728 O O . ILE A 1 353 ? -11.120 -6.391 2.490 1.00 80.19 353 ILE A O 1
ATOM 2732 N N . ALA A 1 354 ? -9.931 -8.066 1.580 1.00 79.88 354 ALA A N 1
ATOM 2733 C CA . ALA A 1 354 ? -10.774 -8.180 0.394 1.00 79.88 354 ALA A CA 1
ATOM 2734 C C . ALA A 1 354 ? -12.195 -8.661 0.716 1.00 79.88 354 ALA A C 1
ATOM 2736 O O . ALA A 1 354 ? -13.158 -8.108 0.184 1.00 79.88 354 ALA A O 1
ATOM 2737 N N . GLN A 1 355 ? -12.344 -9.607 1.648 1.00 79.75 355 GLN A N 1
ATOM 2738 C CA . GLN A 1 355 ? -13.651 -10.039 2.151 1.00 79.75 355 GLN A CA 1
ATOM 2739 C C . GLN A 1 355 ? -14.403 -8.871 2.809 1.00 79.75 355 GLN A C 1
ATOM 2741 O O . GLN A 1 355 ? -15.561 -8.622 2.477 1.00 79.75 355 GLN A O 1
ATOM 2746 N N . HIS A 1 356 ? -13.747 -8.094 3.676 1.00 82.94 356 HIS A N 1
ATOM 2747 C CA . HIS A 1 356 ? -14.363 -6.924 4.310 1.00 82.94 356 HIS A CA 1
ATOM 2748 C C . HIS A 1 356 ? -14.699 -5.800 3.311 1.00 82.94 356 HIS A C 1
ATOM 2750 O O . HIS A 1 356 ? -15.758 -5.182 3.430 1.00 82.94 356 HIS A O 1
ATOM 2756 N N . ALA A 1 357 ? -13.862 -5.572 2.295 1.00 85.75 357 ALA A N 1
ATOM 2757 C CA . ALA A 1 357 ? -14.132 -4.614 1.223 1.00 85.75 357 ALA A CA 1
ATOM 2758 C C . ALA A 1 357 ? -15.347 -5.021 0.368 1.00 85.75 357 ALA A C 1
ATOM 2760 O O . ALA A 1 357 ? -16.246 -4.210 0.142 1.00 85.75 357 ALA A O 1
ATOM 2761 N N . PHE A 1 358 ? -15.427 -6.290 -0.039 1.00 83.50 358 PHE A N 1
ATOM 2762 C CA . PHE A 1 358 ? -16.563 -6.823 -0.792 1.00 83.50 358 PHE A CA 1
ATOM 2763 C C . PHE A 1 358 ? -17.873 -6.807 0.017 1.00 83.50 358 PHE A C 1
ATOM 2765 O O . PHE A 1 358 ? -18.940 -6.498 -0.515 1.00 83.50 358 PHE A O 1
ATOM 2772 N N . LEU A 1 359 ? -17.809 -7.088 1.323 1.00 82.75 359 LEU A N 1
ATOM 2773 C CA 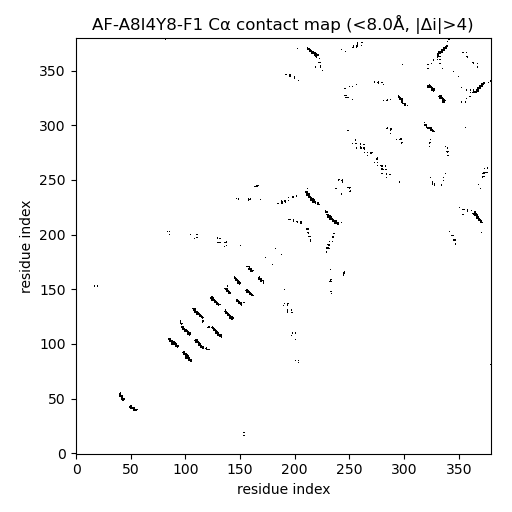. LEU A 1 359 ? -18.970 -6.991 2.214 1.00 82.75 359 LEU A CA 1
ATOM 2774 C C . LEU A 1 359 ? -19.460 -5.544 2.395 1.00 82.75 359 LEU A C 1
ATOM 2776 O O . LEU A 1 359 ? -20.666 -5.335 2.521 1.00 82.75 359 LEU A O 1
ATOM 2780 N N . LEU A 1 360 ? -18.556 -4.555 2.373 1.00 85.38 360 LEU A N 1
ATOM 2781 C CA . LEU A 1 360 ? -18.902 -3.130 2.393 1.00 85.38 360 LEU A CA 1
ATOM 2782 C C . LEU A 1 360 ? -19.515 -2.665 1.060 1.00 85.38 360 LEU A C 1
ATOM 2784 O O . LEU A 1 360 ? -20.490 -1.913 1.059 1.00 85.38 360 LEU A O 1
ATOM 2788 N N . ASN A 1 361 ? -18.966 -3.113 -0.071 1.00 88.56 361 ASN A N 1
ATOM 2789 C CA . ASN A 1 361 ? -19.492 -2.828 -1.402 1.00 88.56 361 ASN A CA 1
ATOM 2790 C C . ASN A 1 361 ? -19.318 -4.043 -2.330 1.00 88.56 361 ASN A C 1
ATOM 2792 O O . ASN A 1 361 ? -18.219 -4.336 -2.801 1.00 88.56 361 ASN A O 1
ATOM 2796 N N . LYS A 1 362 ? -20.430 -4.701 -2.674 1.00 86.81 362 LYS A N 1
ATOM 2797 C CA . LYS A 1 362 ? -20.446 -5.888 -3.552 1.00 86.81 362 LYS A CA 1
ATOM 2798 C C . LYS A 1 362 ? -20.079 -5.610 -5.014 1.00 86.81 362 LYS A C 1
ATOM 2800 O O . LYS A 1 362 ? -19.921 -6.547 -5.784 1.00 86.81 362 LYS A O 1
ATOM 2805 N N . ASN A 1 363 ? -19.955 -4.340 -5.401 1.00 88.62 363 ASN A N 1
ATOM 2806 C CA . ASN A 1 363 ? -19.483 -3.929 -6.722 1.00 88.62 363 ASN A CA 1
ATOM 2807 C C . ASN A 1 363 ? -17.978 -3.597 -6.729 1.00 88.62 363 ASN A C 1
ATOM 2809 O O . ASN A 1 363 ? -17.490 -3.103 -7.742 1.00 88.62 363 ASN A O 1
ATOM 2813 N N . THR A 1 364 ? -17.250 -3.814 -5.623 1.00 89.06 364 THR A N 1
ATOM 2814 C CA . THR A 1 364 ? -15.819 -3.481 -5.503 1.00 89.06 364 THR A CA 1
ATOM 2815 C C . THR A 1 364 ? -14.992 -4.187 -6.572 1.00 89.06 364 THR A C 1
ATOM 2817 O O . THR A 1 364 ? -14.855 -5.403 -6.565 1.00 89.06 364 THR A O 1
ATOM 2820 N N . LYS A 1 365 ? -14.380 -3.401 -7.458 1.00 89.06 365 LYS A N 1
ATOM 2821 C CA . LYS A 1 365 ? -13.411 -3.854 -8.469 1.00 89.06 365 LYS A CA 1
ATOM 2822 C C . LYS A 1 365 ? -11.984 -3.488 -8.091 1.00 89.06 365 LYS A C 1
ATOM 2824 O O . LYS A 1 365 ? -11.041 -4.093 -8.591 1.00 89.06 365 LYS A O 1
ATOM 2829 N N . ASN A 1 366 ? -11.819 -2.496 -7.220 1.00 91.00 366 ASN A N 1
ATOM 2830 C CA . ASN A 1 366 ? -10.529 -1.950 -6.835 1.00 91.00 366 ASN A CA 1
ATOM 2831 C C . ASN A 1 366 ? -10.418 -1.896 -5.314 1.00 91.00 366 ASN A C 1
ATOM 2833 O O . ASN A 1 366 ? -11.307 -1.376 -4.644 1.00 91.00 366 ASN A O 1
ATOM 2837 N N . ILE A 1 367 ? -9.294 -2.353 -4.773 1.00 92.69 367 ILE A N 1
ATOM 2838 C CA . ILE A 1 367 ? -8.944 -2.117 -3.370 1.00 92.69 367 ILE A CA 1
ATOM 2839 C C . ILE A 1 367 ? -7.677 -1.264 -3.346 1.00 92.69 367 ILE A C 1
ATOM 2841 O O . ILE A 1 367 ? -6.763 -1.486 -4.147 1.00 92.69 367 ILE A O 1
ATOM 2845 N N . ILE A 1 368 ? -7.618 -0.273 -2.458 1.00 94.12 368 ILE A N 1
ATOM 2846 C CA . ILE A 1 368 ? -6.409 0.518 -2.193 1.00 94.12 368 ILE A CA 1
ATOM 2847 C C . ILE A 1 368 ? -6.148 0.485 -0.694 1.00 94.12 368 ILE A C 1
ATOM 2849 O O . ILE A 1 368 ? -6.894 1.078 0.075 1.00 94.12 368 ILE A O 1
ATOM 2853 N N . ILE A 1 369 ? -5.082 -0.192 -0.285 1.00 93.06 369 ILE A N 1
ATOM 2854 C CA . ILE A 1 369 ? -4.611 -0.221 1.098 1.00 93.06 369 ILE A CA 1
ATOM 2855 C C . ILE A 1 369 ? -3.502 0.815 1.229 1.00 93.06 369 ILE A C 1
ATOM 2857 O O . ILE A 1 369 ? -2.517 0.754 0.492 1.00 93.06 369 ILE A O 1
ATOM 2861 N N . ALA A 1 370 ? -3.663 1.759 2.149 1.00 93.00 370 ALA A N 1
ATOM 2862 C CA . ALA A 1 370 ? -2.682 2.787 2.464 1.00 93.00 370 ALA A CA 1
ATOM 2863 C C . ALA A 1 370 ? -2.340 2.745 3.956 1.00 93.00 370 ALA A C 1
ATOM 2865 O O . ALA A 1 370 ? -3.229 2.660 4.807 1.00 93.00 370 ALA A O 1
ATOM 2866 N N . GLU A 1 371 ? -1.049 2.820 4.269 1.00 89.94 371 GLU A N 1
ATOM 2867 C CA . GLU A 1 371 ? -0.584 2.796 5.652 1.00 89.94 371 GLU A CA 1
ATOM 2868 C C . GLU A 1 371 ? -0.822 4.152 6.333 1.00 89.94 371 GLU A C 1
ATOM 2870 O O . GLU A 1 371 ? -0.526 5.209 5.764 1.00 89.94 371 GLU A O 1
ATOM 2875 N N . VAL A 1 372 ? -1.313 4.131 7.574 1.00 89.62 372 VAL A N 1
ATOM 2876 C CA . VAL A 1 372 ? -1.500 5.334 8.397 1.00 89.62 372 VAL A CA 1
ATOM 2877 C C . VAL A 1 372 ? -0.734 5.180 9.711 1.00 89.62 372 VAL A C 1
ATOM 2879 O O . VAL A 1 372 ? -0.988 4.268 10.498 1.00 89.62 372 VAL A O 1
ATOM 2882 N N . ARG A 1 373 ? 0.206 6.095 9.967 1.00 86.00 373 ARG A N 1
ATOM 2883 C CA . ARG A 1 373 ? 1.048 6.111 11.174 1.00 86.00 373 ARG A CA 1
ATOM 2884 C C . ARG A 1 373 ? 0.867 7.416 11.954 1.00 86.00 373 ARG A C 1
ATOM 2886 O O . ARG A 1 373 ? 0.911 8.481 11.330 1.00 86.00 373 ARG A O 1
ATOM 2893 N N . PRO A 1 374 ? 0.710 7.371 13.289 1.00 83.19 374 PRO A N 1
ATOM 2894 C CA . PRO A 1 374 ? 0.852 8.548 14.141 1.00 83.19 374 PRO A CA 1
ATOM 2895 C C . PRO A 1 374 ? 2.206 9.238 13.934 1.00 83.19 374 PRO A C 1
ATOM 2897 O O . PRO A 1 374 ? 3.232 8.583 13.781 1.00 83.19 374 PRO A O 1
ATOM 2900 N N . LYS A 1 375 ? 2.216 10.574 13.941 1.00 76.44 375 LYS A N 1
ATOM 2901 C CA . LYS A 1 375 ? 3.430 11.396 13.807 1.00 76.44 375 LYS A CA 1
ATOM 2902 C C . LYS A 1 375 ? 4.284 11.435 15.072 1.00 76.44 375 LYS A C 1
ATOM 2904 O O . LYS A 1 375 ? 5.465 11.742 14.994 1.00 76.44 375 LYS A O 1
ATOM 2909 N N . ASN A 1 376 ? 3.674 11.161 16.222 1.00 58.59 376 ASN A N 1
ATOM 2910 C CA . ASN A 1 376 ? 4.324 11.257 17.529 1.00 58.59 376 ASN A CA 1
ATOM 2911 C C . ASN A 1 376 ? 5.041 9.959 17.934 1.00 58.59 376 ASN A C 1
ATOM 2913 O O . ASN A 1 376 ? 5.629 9.907 19.010 1.00 58.59 376 ASN A O 1
ATOM 2917 N N . GLU A 1 377 ? 4.981 8.917 17.102 1.00 52.47 377 GLU A N 1
ATOM 2918 C CA . GLU A 1 377 ? 5.689 7.660 17.327 1.00 52.47 377 GLU A CA 1
ATOM 2919 C C . GLU A 1 377 ? 7.005 7.667 16.550 1.00 52.47 377 GLU A C 1
ATOM 2921 O O . GLU A 1 377 ? 7.029 7.541 15.323 1.00 52.47 377 GLU A O 1
ATOM 2926 N N . THR A 1 378 ? 8.115 7.786 17.280 1.00 39.41 378 THR A N 1
ATOM 2927 C CA . THR A 1 378 ? 9.415 7.351 16.770 1.00 39.41 378 THR A CA 1
ATOM 2928 C C . THR A 1 378 ? 9.354 5.853 16.449 1.00 39.41 378 THR A C 1
ATOM 2930 O O . THR A 1 378 ? 8.731 5.095 17.195 1.00 39.41 378 THR A O 1
ATOM 2933 N N . PRO A 1 379 ? 9.966 5.386 15.345 1.00 38.94 379 PRO A N 1
ATOM 2934 C CA . PRO A 1 379 ? 10.000 3.967 15.009 1.00 38.94 379 PRO A CA 1
ATOM 2935 C C . PRO A 1 379 ? 11.041 3.219 15.862 1.00 38.94 379 PRO A C 1
ATOM 2937 O O . PRO A 1 379 ? 12.123 2.859 15.382 1.00 38.94 379 PRO A O 1
ATOM 2940 N N . ASP A 1 380 ? 10.684 2.992 17.125 1.00 35.19 380 ASP A N 1
ATOM 2941 C CA . ASP A 1 380 ? 11.342 2.089 18.084 1.00 35.19 380 ASP A CA 1
ATOM 2942 C C . ASP A 1 380 ? 11.587 0.691 17.482 1.00 35.19 380 ASP A C 1
ATOM 2944 O O . ASP A 1 380 ? 10.664 0.090 16.881 1.00 35.19 380 ASP A O 1
#

Organism: Azorhizobium caulinodans (strain ATCC 43989 / DSM 5975 / JCM 20966 / LMG 6465 / NBRC 14845 / NCIMB 13405 / ORS 571) (NCBI:txid438753)

Radius of gyration: 24.03 Å; Cα contacts (8 Å, |Δi|>4): 580; chains: 1; bounding box: 64×53×70 Å

Mean predicted aligned error: 14.63 Å

Nearest PDB structures (foldseek):
  7kyx-assembly1_A  TM=4.090E-01  e=1.630E+00  Homo sapiens
  2og8-assembly2_B  TM=4.710E-01  e=4.085E+00  Homo sapiens
  3qgw-assembly2_B  TM=4.502E-01  e=3.857E+00  Homo sapiens

Secondary structure (DSSP, 8-state):
-TTHHHHHHHHHHHHHHHHHHHHHHHHHHHHHHTT--TT--B--BTBTTTTSB-S---SS-----------------S---PPPSSEEEEEEE-TT--EEEEEE-TTS-EEEEEE--TTT--S-SEEEEEE-TTS-EEEEEEETTEEEEE-TTS-EEEEEEE-SSSEEEPP----TTS---PPPHHHHHHHHHHHHHHHHHHHH----TTEEEEEEEE-TT-SS-TTS--EEEEEEEEEHHHHHHHSTTHHHHHHHHHHHHHHH--GGGSSSHHHHHHHHHHHHHHHHHHHT-TTEEE----S-TT---S---S--TT-----EEEE-STTEEEEEEE-SSSPPPPHHHHHHHHHHHHHH-TT--EEEEEEE--TT----

Solvent-accessible surface area (backbone atoms only — not comparable to full-atom values): 22174 Å² total; per-residue (Å²): 114,77,62,58,68,46,54,53,51,53,50,51,49,53,52,48,53,52,50,49,51,52,48,51,52,50,51,52,48,49,57,44,57,77,73,54,62,97,83,58,49,56,39,57,88,85,51,101,56,41,69,38,80,43,97,74,79,70,94,71,89,75,81,89,82,96,76,85,83,88,88,83,89,86,86,87,81,97,72,90,78,65,79,63,72,51,45,78,74,50,69,55,65,52,98,53,58,24,39,37,41,30,34,36,39,84,78,62,23,36,41,41,39,36,36,50,41,94,88,31,80,61,95,42,48,34,37,36,41,33,37,41,67,86,69,53,40,37,34,39,41,31,38,93,54,36,36,43,32,22,43,75,83,70,48,73,76,25,30,25,34,58,59,91,82,18,83,42,77,49,86,72,84,70,63,90,88,56,78,84,82,72,70,54,69,70,56,30,47,51,49,37,52,43,42,36,53,51,31,40,53,42,55,75,59,61,88,46,94,63,44,29,30,28,41,27,32,37,24,72,65,43,90,71,62,94,89,45,58,50,36,55,49,46,66,48,72,41,44,53,72,59,49,31,51,54,28,78,55,47,68,54,54,44,49,44,39,36,53,16,42,62,74,55,50,69,64,85,83,36,99,38,62,68,58,38,35,50,48,22,56,50,43,32,32,55,50,42,65,71,64,68,46,88,56,47,44,45,60,78,77,70,81,54,95,83,71,80,92,75,99,71,73,90,83,59,92,90,73,83,65,64,46,34,38,32,64,41,73,88,41,24,28,27,33,40,46,68,42,76,63,91,77,71,74,49,71,71,56,50,53,51,48,50,45,54,41,35,73,76,36,81,68,31,31,32,38,37,42,34,53,39,62,42,83,88,59,76,86,106

pLDDT: mean 70.8, std 21.51, range [25.27, 95.81]

Foldseek 3Di:
DVVVVVVVVVVVVVVVVVVVVVVVVVVVVVVVVVVDDVPFDADDPPDPRGRHTDRDDDPDDDDDDDDDDDDDDDDDDDDPDFDDQWAWPDWDADPLRWTWTKTAHNQRKIKIKTADDPSRPDQFGIKIWIQHNVRWIKIWTHGDQKIFIAGPVRQTPFIWGQDLQATHTDDRDDDPPDPDDDDDQVRQLVQVQSLLVVLLVCCSVVVDPQKWWKWKWFCQQPQQDPSTGIGTHDTDIDGQVSVCSHVVCSVVLLVQLQVLLVVLPDPVVDPDLVRSVVSSLVSSQVVQVVVVDPQKHADDPPPDPPDDDDDDDDDDPPDDDQRMWGPTPDLEIETEREDLASDGQDSVNVSVVSNVSCVSPVSRRMYMYIYHYHPPRDHD

Sequence (380 aa):
MAWEQFEDRELHRVRSEISYAALQLKLLRFGLEQRYRVDQPRAPAGSPSGGQWIDSVSPDGNDLIPSSLHPAEDNPPSAIQNEDPWRSVGSGRDANGAFWEMAAGPNGSRVFAQTATEQSGLPWDSRYLVEGADGNVLFVENSGSTQTIYDGQGQPISRTTWSKTGIESEPVVQPAFLPLIVLAPEAAIATVELGLILYTYMATRRVEESRAPYISLNAAEFSGDQNESISLRRVGTASYQRVNQACKYFDEVNKITNTASVNAGDRANYVSAATYGTAVHVRVKESVEKLDIPNLVAERSYVKEKEEIKEAGYGRKGSIRVDVLENASNDTVCVYDIKTGKSSLSKARMLEIAQHAFLLNKNTKNIIIAEVRPKNETPD